Protein AF-A0A0D2SE98-F1 (afdb_monomer)

Solvent-accessible surface area (backbone atoms only — not comparable to full-atom values): 37379 Å² total; per-residue (Å²): 135,82,85,79,75,86,84,84,82,73,96,68,98,76,89,86,81,87,82,86,80,87,82,89,77,91,78,84,86,87,88,88,86,87,90,82,89,84,88,82,88,88,83,88,87,82,85,91,80,89,78,91,81,83,91,88,83,89,84,88,86,91,84,87,85,90,85,89,84,90,86,88,88,85,90,84,89,86,85,90,82,88,81,84,90,76,101,80,83,91,83,88,80,86,84,85,88,88,80,91,78,82,87,59,69,66,64,59,52,50,54,57,52,47,55,56,55,71,73,70,78,82,83,88,74,80,48,55,64,61,56,51,55,51,44,44,74,71,60,38,39,34,33,51,31,19,13,69,36,11,44,66,43,16,50,46,17,52,50,53,52,52,57,73,67,68,68,62,77,72,38,74,78,42,60,21,37,54,95,57,40,77,42,27,38,34,33,31,37,77,47,34,38,44,34,42,32,52,83,6,19,44,60,35,38,40,52,31,30,69,56,38,39,52,46,52,52,23,53,79,69,78,41,75,68,48,66,62,70,57,64,88,78,79,81,64,76,101,79,82,90,83,86,71,79,75,70,60,66,73,67,68,73,80,76,83,77,89,86,83,88,84,86,79,92,70,84,58,64,64,58,48,51,55,56,57,62,74,62,70,70,84,77,80,80,50,77,74,74,76,46,62,83,74,71,68,61,87,70,77,76,75,69,74,92,39,85,67,48,52,68,71,22,49,38,92,64,56,66,47,52,60,84,86,75,64,52,60,38,33,23,32,74,40,74,50,37,83,88,43,57,23,28,35,26,40,43,35,36,41,14,58,64,62,45,92,76,39,36,39,33,41,38,28,37,14,74,74,22,19,15,4,50,52,45,39,30,40,59,35,35,26,62,39,32,53,18,71,68,19,59,37,38,42,78,36,94,49,20,51,30,74,72,20,24,36,35,21,40,17,46,42,58,56,7,42,82,8,35,51,73,41,73,63,54,74,74,70,64,48,74,71,55,43,32,51,42,53,49,32,32,52,56,39,49,34,64,35,43,57,92,51,43,79,36,51,25,34,41,32,26,26,29,40,15,38,52,52,46,58,52,34,51,51,52,48,61,60,52,50,73,41,85,92,51,92,53,74,44,74,60,35,40,38,29,32,19,42,48,60,45,70,30,47,32,54,52,17,21,55,55,47,36,35,78,68,71,33,27,51,71,69,37,52,52,42,31,69,71,35,45,45,60,85,42,61,73,59,71,63,54,82,76,76,82,49,66,45,52,55,49,16,55,51,25,53,54,44,37,60,57,58,47,52,98,61,42,46,48,21,65,81,56,69,79,58,58,76,90,73,64,64,86,81,48,76,66,59,88,87,54,76,60,66,50,49,68,57,18,39,46,47,30,59,50,33,68,69,40,28,56,46,40,59,44,77,94,64,89,49,46,58,57,92

Mean predicted aligned error: 16.27 Å

Sequence (624 aa):
MMELGPFRVEKDGKTLHRNEYAWNKESPAGVGFSYSNRTSDYKSSGDLRTAQDSLPFLEFFLAGESYAGHYVPQVAHTKLQNNQHTNQTIINLKGIAIGNASIDFETIMRGADLWIKQMMLLVTCMPLCSLMQFLLNFHLPYIPSCGDTDGALPLLCSKYAINKLGMRIKTAWYPWYIHGEVGGYAVGYQNLTFVTVRGAGHSVPSYQKAWALVLFSSFLNGKLPPSARRSLHKLLSPEATMKVTIKYLLLVLSCYFTTFLISCKGNQIANLNRLIESRKSPHPESWALLNDQEDSHNSPVYVGSQKGMMQSDKINALPGQPEGVDFDQYAGYVMVDPIADRALFYYFVESPQNSSDKPLVLWLNGGPGCSSLGYGAMLELGPFRVNKDGKTLYRNEYAWNKVANVIFLESPAGVGFSYSNDSSDYTKVGDKRTTKDSYVFLINWLERFPQYKRRDFFITGESYAGHYVPQLAYYILSRNKNTNQTVINLKGIAIGNAWIDDAICMKGMFDYLWTHALNSDETNEGINKYCNFVSEDSVSKKGDGDDNTIQCGKYLSQGFREMGFIDLYDIYAPQCNLSAIKPGSNGNIMNFDPCSGFHVKSYLNLAKVQAAFHAKATKWSGCR

Nearest PDB structures (foldseek):
  1wht-assembly1_A  TM=9.338E-01  e=8.310E-28  Triticum aestivum
  1gxs-assembly1_C  TM=9.272E-01  e=5.596E-28  Sorghum bicolor
  3sc2-assembly1_A-2  TM=9.361E-01  e=3.224E-27  Triticum aestivum
  4cia-assembly1_A-2  TM=8.733E-01  e=3.977E-24  Homo sapiens
  1bcs-assembly1_B  TM=9.697E-01  e=3.279E-09  Triticum aestivum

pLDDT: mean 71.58, std 28.59, range [20.28, 98.94]

Organism: Gossypium raimondii (NCBI:txid29730)

Structure (mmCIF, N/CA/C/O backbone):
data_AF-A0A0D2SE98-F1
#
_entry.id   AF-A0A0D2SE98-F1
#
loop_
_atom_site.group_PDB
_atom_site.id
_atom_site.type_symbol
_atom_site.label_atom_id
_atom_site.label_alt_id
_atom_site.label_comp_id
_atom_site.label_asym_id
_atom_site.label_entity_id
_atom_site.label_seq_id
_atom_site.pdbx_PDB_ins_code
_atom_site.Cartn_x
_atom_site.Cartn_y
_atom_site.Cartn_z
_atom_site.occupancy
_atom_site.B_iso_or_equiv
_atom_site.auth_seq_id
_atom_site.auth_comp_id
_atom_site.auth_asym_id
_atom_site.auth_atom_id
_atom_site.pdbx_PDB_model_num
ATOM 1 N N . MET A 1 1 ? 4.916 -13.231 -25.139 1.00 31.83 1 MET A N 1
ATOM 2 C CA . MET A 1 1 ? 6.260 -13.794 -25.378 1.00 31.83 1 MET A CA 1
ATOM 3 C C . MET A 1 1 ? 6.277 -14.406 -26.766 1.00 31.83 1 MET A C 1
ATOM 5 O O . MET A 1 1 ? 5.566 -15.378 -26.978 1.00 31.83 1 MET A O 1
ATOM 9 N N . MET A 1 2 ? 7.027 -13.831 -27.705 1.00 22.28 2 MET A N 1
ATOM 10 C CA . MET A 1 2 ? 7.578 -14.618 -28.810 1.00 22.28 2 MET A CA 1
ATOM 11 C C . MET A 1 2 ? 8.940 -15.117 -28.331 1.00 22.28 2 MET A C 1
ATOM 13 O O . MET A 1 2 ? 9.774 -14.312 -27.926 1.00 22.28 2 MET A O 1
ATOM 17 N N . GLU A 1 3 ? 9.132 -16.433 -28.306 1.00 23.73 3 GLU A N 1
ATOM 18 C CA . GLU A 1 3 ? 10.460 -17.028 -28.174 1.00 23.73 3 GLU A CA 1
ATOM 19 C C . GLU A 1 3 ? 11.256 -16.696 -29.439 1.00 23.73 3 GLU A C 1
ATOM 21 O O . GLU A 1 3 ? 10.864 -17.076 -30.541 1.00 23.73 3 GLU A O 1
ATOM 26 N N . LEU A 1 4 ? 12.379 -15.995 -29.290 1.00 30.91 4 LEU A N 1
ATOM 27 C CA . LEU A 1 4 ? 13.407 -15.967 -30.322 1.00 30.91 4 LEU A CA 1
ATOM 28 C C . LEU A 1 4 ? 14.373 -17.116 -30.028 1.00 30.91 4 LEU A C 1
ATOM 30 O O . LEU A 1 4 ? 15.065 -17.119 -29.010 1.00 30.91 4 LEU A O 1
ATOM 34 N N . GLY A 1 5 ? 14.365 -18.122 -30.905 1.00 29.20 5 GLY A N 1
ATOM 35 C CA . GLY A 1 5 ? 15.349 -19.204 -30.907 1.00 29.20 5 GLY A CA 1
ATOM 36 C C . GLY A 1 5 ? 16.768 -18.695 -31.214 1.00 29.20 5 GLY A C 1
ATOM 37 O O . GLY A 1 5 ? 16.943 -17.555 -31.648 1.00 29.20 5 GLY A O 1
ATOM 38 N N . PRO A 1 6 ? 17.804 -19.520 -30.983 1.00 28.05 6 PRO A N 1
ATOM 39 C CA . PRO A 1 6 ? 19.192 -19.077 -31.035 1.00 28.05 6 PRO A CA 1
ATOM 40 C C . PRO A 1 6 ? 19.644 -18.734 -32.462 1.00 28.05 6 PRO A C 1
ATOM 42 O O . PRO A 1 6 ? 19.429 -19.497 -33.404 1.00 28.05 6 PRO A O 1
ATOM 45 N N . PHE A 1 7 ? 20.336 -17.601 -32.600 1.00 30.81 7 PHE A N 1
ATOM 46 C CA . PHE A 1 7 ? 21.013 -17.191 -33.828 1.00 30.81 7 PHE A CA 1
ATOM 47 C C . PHE A 1 7 ? 22.182 -18.133 -34.147 1.00 30.81 7 PHE A C 1
ATOM 49 O O . PHE A 1 7 ? 23.029 -18.414 -33.296 1.00 30.81 7 PHE A O 1
ATOM 56 N N . ARG A 1 8 ? 22.250 -18.604 -35.397 1.00 26.86 8 ARG A N 1
ATOM 57 C CA . ARG A 1 8 ? 23.394 -19.352 -35.926 1.00 26.86 8 ARG A CA 1
ATOM 58 C C . ARG A 1 8 ? 24.425 -18.349 -36.442 1.00 26.86 8 ARG A C 1
ATOM 60 O O . ARG A 1 8 ? 24.160 -17.634 -37.401 1.00 26.86 8 ARG A O 1
ATOM 67 N N . VAL A 1 9 ? 25.585 -18.290 -35.794 1.00 30.02 9 VAL A N 1
ATOM 68 C CA . VAL A 1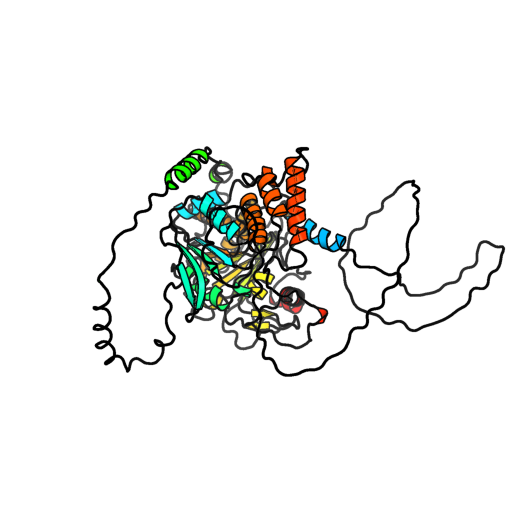 9 ? 26.754 -17.555 -36.292 1.00 30.02 9 VAL A CA 1
ATOM 69 C C . VAL A 1 9 ? 27.456 -18.448 -37.308 1.00 30.02 9 VAL A C 1
ATOM 71 O O . VAL A 1 9 ? 27.997 -19.490 -36.934 1.00 30.02 9 VAL A O 1
ATOM 74 N N . GLU A 1 10 ? 27.450 -18.067 -38.583 1.00 31.56 10 GLU A N 1
ATOM 75 C CA . GLU A 1 10 ? 28.412 -18.617 -39.536 1.00 31.56 10 GLU A CA 1
ATOM 76 C C . GLU A 1 10 ? 29.719 -17.825 -39.458 1.00 31.56 10 GLU A C 1
ATOM 78 O O . GLU A 1 10 ? 29.735 -16.596 -39.344 1.00 31.56 10 GLU A O 1
ATOM 83 N N . LYS A 1 11 ? 30.829 -18.569 -39.457 1.00 35.94 11 LYS A N 1
ATOM 84 C CA . LYS A 1 11 ? 32.177 -18.039 -39.646 1.00 35.94 11 LYS A CA 1
ATOM 85 C C . LYS A 1 11 ? 32.226 -17.396 -41.026 1.00 35.94 11 LYS A C 1
ATOM 87 O O . LYS A 1 11 ? 32.315 -18.106 -42.015 1.00 35.94 11 LYS A O 1
ATOM 92 N N . ASP A 1 12 ? 32.080 -16.083 -41.065 1.00 32.69 12 ASP A N 1
ATOM 93 C CA . ASP A 1 12 ? 33.051 -15.159 -41.649 1.00 32.69 12 ASP A CA 1
ATOM 94 C C . ASP A 1 12 ? 32.441 -13.758 -41.586 1.00 32.69 12 ASP A C 1
ATOM 96 O O . ASP A 1 12 ? 31.433 -13.439 -42.212 1.00 32.69 12 ASP A O 1
ATOM 100 N N . GLY A 1 13 ? 33.019 -12.917 -40.728 1.00 42.38 13 GLY A N 1
ATOM 101 C CA . GLY A 1 13 ? 32.524 -11.571 -40.492 1.00 42.38 13 GLY A CA 1
ATOM 102 C C . GLY A 1 13 ? 32.631 -10.717 -41.749 1.00 42.38 13 GLY A C 1
ATOM 103 O O . GLY A 1 13 ? 33.743 -10.372 -42.142 1.00 42.38 13 GLY A O 1
ATOM 104 N N . LYS A 1 14 ? 31.479 -10.363 -42.337 1.00 34.12 14 LYS A N 1
ATOM 105 C CA . LYS A 1 14 ? 31.139 -9.056 -42.936 1.00 34.12 14 LYS A CA 1
ATOM 106 C C . LYS A 1 14 ? 29.758 -9.122 -43.615 1.00 34.12 14 LYS A C 1
ATOM 108 O O . LYS A 1 14 ? 29.557 -9.908 -44.531 1.00 34.12 14 LYS A O 1
ATOM 113 N N . THR A 1 15 ? 28.881 -8.183 -43.235 1.00 30.78 15 THR A N 1
ATOM 114 C CA . THR A 1 15 ? 27.589 -7.808 -43.869 1.00 30.78 15 THR A CA 1
ATOM 115 C C . THR A 1 15 ? 26.347 -8.630 -43.470 1.00 30.78 15 THR A C 1
ATOM 117 O O . THR A 1 15 ? 26.261 -9.821 -43.738 1.00 30.78 15 THR A O 1
ATOM 120 N N . LEU A 1 16 ? 25.337 -7.963 -42.888 1.00 29.45 16 LEU A N 1
ATOM 121 C CA . LEU A 1 16 ? 23.969 -8.475 -42.695 1.00 29.45 16 LEU A CA 1
ATOM 122 C C . LEU A 1 16 ? 23.023 -7.738 -43.659 1.00 29.45 16 LEU A C 1
ATOM 124 O O . LEU A 1 16 ? 22.840 -6.528 -43.540 1.00 29.45 16 LEU A O 1
ATOM 128 N N . HIS A 1 17 ? 22.421 -8.461 -44.606 1.00 30.25 17 HIS A N 1
ATOM 129 C CA . HIS A 1 17 ? 21.327 -7.955 -45.440 1.00 30.25 17 HIS A CA 1
ATOM 130 C C . HIS A 1 17 ? 19.971 -8.159 -44.745 1.00 30.25 17 HIS A C 1
ATOM 132 O O . HIS A 1 17 ? 19.708 -9.200 -44.144 1.00 30.25 17 HIS A O 1
ATOM 138 N N . ARG A 1 18 ? 19.103 -7.145 -44.854 1.00 27.11 18 ARG A N 1
ATOM 139 C CA . ARG A 1 18 ? 17.703 -7.144 -44.407 1.00 27.11 18 ARG A CA 1
ATOM 140 C C . ARG A 1 18 ? 16.890 -8.137 -45.252 1.00 27.11 18 ARG A C 1
ATOM 142 O O . ARG A 1 18 ? 16.791 -7.947 -46.458 1.00 27.11 18 ARG A O 1
ATOM 149 N N . ASN A 1 19 ? 16.264 -9.135 -44.626 1.00 26.11 19 ASN A N 1
ATOM 150 C CA . ASN A 1 19 ? 15.188 -9.903 -45.260 1.00 26.11 19 ASN A CA 1
ATOM 151 C C . ASN A 1 19 ? 13.854 -9.186 -45.026 1.00 26.11 19 ASN A C 1
ATOM 153 O O . ASN A 1 19 ? 13.363 -9.117 -43.900 1.00 26.11 19 ASN A O 1
ATOM 157 N N . GLU A 1 20 ? 13.282 -8.647 -46.098 1.00 25.67 20 GLU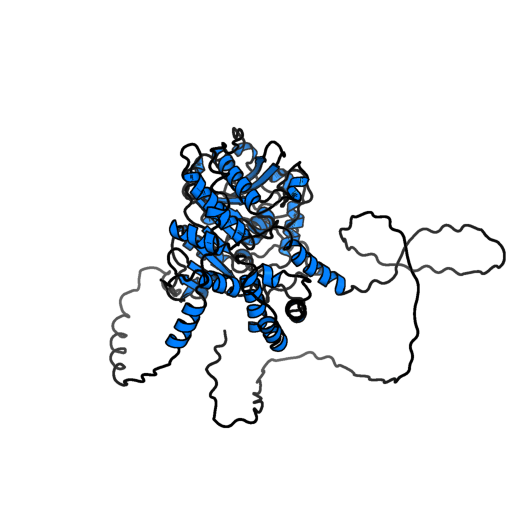 A N 1
ATOM 158 C CA . GLU A 1 20 ? 11.879 -8.247 -46.159 1.00 25.67 20 GLU A CA 1
ATOM 159 C C . GLU A 1 20 ? 11.008 -9.502 -46.298 1.00 25.67 20 GLU A C 1
ATOM 161 O O . GLU A 1 20 ? 11.241 -10.325 -47.180 1.00 25.67 20 GLU A O 1
ATOM 166 N N . TYR A 1 21 ? 9.990 -9.643 -45.447 1.00 24.11 21 TYR A N 1
ATOM 167 C CA . TYR A 1 21 ? 8.894 -10.581 -45.677 1.00 24.11 21 TYR A CA 1
ATOM 168 C C . TYR A 1 21 ? 7.574 -9.820 -45.774 1.00 24.11 21 TYR A C 1
ATOM 170 O O . TYR A 1 21 ? 7.224 -9.003 -44.920 1.00 24.11 21 TYR A O 1
ATOM 178 N N . ALA A 1 22 ? 6.883 -10.099 -46.877 1.00 23.95 22 ALA A N 1
ATOM 179 C CA . ALA A 1 22 ? 5.629 -9.514 -47.307 1.00 23.95 22 ALA A CA 1
ATOM 180 C C . ALA A 1 22 ? 4.466 -9.864 -46.365 1.00 23.95 22 ALA A C 1
ATOM 182 O O . ALA A 1 22 ? 4.292 -11.013 -45.958 1.00 23.95 22 ALA A O 1
ATOM 183 N N . TRP A 1 23 ? 3.634 -8.865 -46.074 1.00 23.41 23 TRP A N 1
ATOM 184 C CA . TRP A 1 23 ? 2.365 -9.024 -45.372 1.00 23.41 23 TRP A CA 1
ATOM 185 C C . TRP A 1 23 ? 1.229 -9.195 -46.385 1.00 23.41 23 TRP A C 1
ATOM 187 O O . TRP A 1 23 ? 0.865 -8.239 -47.067 1.00 23.41 23 TRP A O 1
ATOM 197 N N . ASN A 1 24 ? 0.617 -10.381 -46.435 1.00 22.30 24 ASN A N 1
ATOM 198 C CA . ASN A 1 24 ? -0.717 -10.541 -47.016 1.00 22.30 24 ASN A CA 1
ATOM 199 C C . ASN A 1 24 ? -1.751 -10.004 -46.015 1.00 22.30 24 ASN A C 1
ATOM 201 O O . ASN A 1 24 ? -1.995 -10.614 -44.975 1.00 22.30 24 ASN A O 1
ATOM 205 N N . LYS A 1 25 ? -2.345 -8.849 -46.329 1.00 27.67 25 LYS A N 1
ATOM 206 C CA . LYS A 1 25 ? -3.555 -8.327 -45.682 1.00 27.67 25 LYS A CA 1
ATOM 207 C C . LYS A 1 25 ? -4.740 -8.546 -46.617 1.00 27.67 25 LYS A C 1
ATOM 209 O O . LYS A 1 25 ? -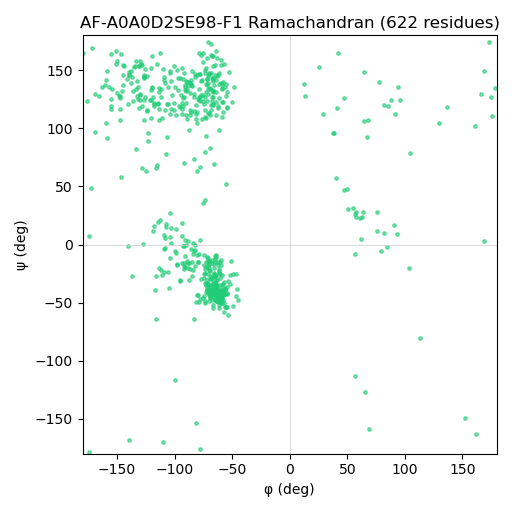4.848 -7.866 -47.631 1.00 27.67 25 LYS A O 1
ATOM 214 N N . GLU A 1 26 ? -5.658 -9.421 -46.229 1.00 23.16 26 GLU A N 1
ATOM 215 C CA . GLU A 1 26 ? -7.053 -9.306 -46.645 1.00 23.16 26 GLU A CA 1
ATOM 216 C C . GLU A 1 26 ? -7.815 -8.535 -45.560 1.00 23.16 26 GLU A C 1
ATOM 218 O O . GLU A 1 26 ? -7.917 -8.967 -44.413 1.00 23.16 26 GLU A O 1
ATOM 223 N N . SER A 1 27 ? -8.333 -7.365 -45.923 1.00 25.44 27 SER A N 1
ATOM 224 C CA . SER A 1 27 ? -9.359 -6.631 -45.177 1.00 25.44 27 SER A CA 1
ATOM 225 C C . SER A 1 27 ? -10.230 -5.888 -46.195 1.00 25.44 27 SER A C 1
ATOM 227 O O . SER A 1 27 ? -9.657 -5.171 -47.022 1.00 25.44 27 SER A O 1
ATOM 229 N N . PRO A 1 28 ? -11.571 -6.018 -46.185 1.00 26.95 28 PRO A N 1
ATOM 230 C CA . PRO A 1 28 ? -12.418 -5.301 -47.128 1.00 26.95 28 PRO A CA 1
ATOM 231 C C . PRO A 1 28 ? -12.765 -3.884 -46.642 1.00 26.95 28 PRO A C 1
ATOM 233 O O . PRO A 1 28 ? -13.098 -3.705 -45.476 1.00 26.95 28 PRO A O 1
ATOM 236 N N . ALA A 1 29 ? -12.712 -2.945 -47.602 1.00 26.50 29 ALA A N 1
ATOM 237 C CA . ALA A 1 29 ? -13.418 -1.656 -47.747 1.00 26.50 29 ALA A CA 1
ATOM 238 C C . ALA A 1 29 ? -13.476 -0.701 -46.525 1.00 26.50 29 ALA A C 1
ATOM 240 O O . ALA A 1 29 ? -13.975 -1.045 -45.468 1.00 26.50 29 ALA A O 1
ATOM 241 N N . GLY A 1 30 ? -13.076 0.572 -46.570 1.00 23.98 30 GLY A N 1
ATOM 242 C CA . GLY A 1 30 ? -12.848 1.497 -47.675 1.00 23.98 30 GLY A CA 1
ATOM 243 C C . GLY A 1 30 ? -13.599 2.800 -47.383 1.00 23.98 30 GLY A C 1
ATOM 244 O O . GLY A 1 30 ? -14.807 2.812 -47.541 1.00 23.98 30 GLY A O 1
ATOM 245 N N . VAL A 1 31 ? -12.899 3.870 -46.982 1.00 26.17 31 VAL A N 1
ATOM 246 C CA . VAL A 1 31 ? -13.250 5.289 -47.226 1.00 26.17 31 VAL A CA 1
ATOM 247 C C . VAL A 1 31 ? -11.937 6.081 -47.156 1.00 26.17 31 VAL A C 1
ATOM 249 O O . VAL A 1 31 ? -11.269 6.078 -46.125 1.00 26.17 31 VAL A O 1
ATOM 252 N N . GLY A 1 32 ? -11.532 6.700 -48.266 1.00 21.53 32 GLY A N 1
ATOM 253 C CA . GLY A 1 32 ? -10.297 7.480 -48.380 1.00 21.53 32 GLY A CA 1
ATOM 254 C C . GLY A 1 32 ? -10.534 8.986 -48.293 1.00 21.53 32 GLY A C 1
ATOM 255 O O . GLY A 1 32 ? -11.593 9.456 -48.691 1.00 21.53 32 GLY A O 1
ATOM 256 N N . PHE A 1 33 ? -9.519 9.729 -47.845 1.00 23.42 33 PHE A N 1
ATOM 257 C CA . PHE A 1 33 ? -9.333 11.150 -48.153 1.00 23.42 33 PHE A CA 1
ATOM 258 C C . PHE A 1 33 ? -7.835 11.472 -48.285 1.00 23.42 33 PHE A C 1
ATOM 260 O O . PHE A 1 33 ? -6.998 10.967 -47.540 1.00 23.42 33 PHE A O 1
ATOM 267 N N . SER A 1 34 ? -7.522 12.265 -49.309 1.00 22.59 34 SER A N 1
ATOM 268 C CA . SER A 1 34 ? -6.202 12.563 -49.873 1.00 22.59 34 SER A CA 1
ATOM 269 C C . SER A 1 34 ? -5.421 13.646 -49.120 1.00 22.59 34 SER A C 1
ATOM 271 O O . SER A 1 34 ? -5.994 14.665 -48.742 1.00 22.59 34 SER A O 1
ATOM 273 N N . TYR A 1 35 ? -4.097 13.486 -49.037 1.00 21.53 35 TYR A N 1
ATOM 274 C CA . TYR A 1 35 ? -3.134 14.536 -48.676 1.00 21.53 35 TYR A CA 1
ATOM 275 C C . TYR A 1 35 ? -2.651 15.300 -49.921 1.00 21.53 35 TYR A C 1
ATOM 277 O O . TYR A 1 35 ? -2.331 14.684 -50.937 1.00 21.53 35 TYR A O 1
ATOM 285 N N . SER A 1 36 ? -2.509 16.626 -49.817 1.00 22.73 36 SER A N 1
ATOM 286 C CA . SER A 1 36 ? -1.741 17.446 -50.763 1.00 22.73 36 SER A CA 1
ATOM 287 C C . SER A 1 36 ? -0.574 18.133 -50.050 1.00 22.73 36 SER A C 1
ATOM 289 O O . SER A 1 36 ? -0.788 18.944 -49.150 1.00 22.73 36 SER A O 1
ATOM 291 N N . ASN A 1 37 ? 0.647 17.826 -50.490 1.00 22.89 37 ASN A N 1
ATOM 292 C CA . ASN A 1 37 ? 1.879 18.532 -50.142 1.00 22.89 37 ASN A CA 1
ATOM 293 C C . ASN A 1 37 ? 1.933 19.908 -50.816 1.00 22.89 37 ASN A C 1
ATOM 295 O O . ASN A 1 37 ? 1.609 20.033 -52.000 1.00 22.89 37 ASN A O 1
ATOM 299 N N . ARG A 1 38 ? 2.469 20.912 -50.115 1.00 23.05 38 ARG A N 1
ATOM 300 C CA . ARG A 1 38 ? 3.133 22.038 -50.776 1.00 23.05 38 ARG A CA 1
ATOM 301 C C . ARG A 1 38 ? 4.285 22.571 -49.919 1.00 23.05 38 ARG A C 1
ATOM 303 O O . ARG A 1 38 ? 4.089 23.034 -48.803 1.00 23.05 38 ARG A O 1
ATOM 310 N N . THR A 1 39 ? 5.480 22.444 -50.477 1.00 23.89 39 THR A N 1
ATOM 311 C CA . THR A 1 39 ? 6.768 23.005 -50.059 1.00 23.89 39 THR A CA 1
ATOM 312 C C . THR A 1 39 ? 6.883 24.480 -50.451 1.00 23.89 39 THR A C 1
ATOM 314 O O . THR A 1 39 ? 6.436 24.849 -51.538 1.00 23.89 39 THR A O 1
ATOM 317 N N . SER A 1 40 ? 7.574 25.287 -49.643 1.00 25.33 40 SER A N 1
ATOM 318 C CA . SER A 1 40 ? 8.285 26.482 -50.123 1.00 25.33 40 SER A CA 1
ATOM 319 C C . SER A 1 40 ? 9.436 26.859 -49.185 1.00 25.33 40 SER A C 1
ATOM 321 O O . SER A 1 40 ? 9.233 27.033 -47.985 1.00 25.33 40 SER A O 1
ATOM 323 N N . ASP A 1 41 ? 10.620 26.969 -49.787 1.00 23.22 41 ASP A N 1
ATOM 324 C CA . ASP A 1 41 ? 11.906 27.432 -49.260 1.00 23.22 41 ASP A CA 1
ATOM 325 C C . ASP A 1 41 ? 11.880 28.851 -48.668 1.00 23.22 41 ASP A C 1
ATOM 327 O O . ASP A 1 41 ? 11.126 29.684 -49.156 1.00 23.22 41 ASP A O 1
ATOM 331 N N . TYR A 1 42 ? 12.799 29.162 -47.738 1.00 23.22 42 TYR A N 1
ATOM 332 C CA . TYR A 1 42 ? 13.606 30.398 -47.779 1.00 23.22 42 TYR A CA 1
ATOM 333 C C . TYR A 1 42 ? 14.881 30.289 -46.913 1.00 23.22 42 TYR A C 1
ATOM 335 O O . TYR A 1 42 ? 14.868 29.761 -45.802 1.00 23.22 42 TYR A O 1
ATOM 343 N N . LYS A 1 43 ? 15.998 30.789 -47.462 1.00 23.50 43 LYS A N 1
ATOM 344 C CA . LYS A 1 43 ? 17.372 30.793 -46.922 1.00 23.50 43 LYS A CA 1
ATOM 345 C C . LYS A 1 43 ? 17.716 32.068 -46.119 1.00 23.50 43 LYS A C 1
ATOM 347 O O . LYS A 1 43 ? 17.428 33.165 -46.576 1.00 23.50 43 LYS A O 1
ATOM 352 N N . SER A 1 44 ? 18.491 31.850 -45.046 1.00 24.83 44 SER A N 1
ATOM 353 C CA . SER A 1 44 ? 19.705 32.549 -44.540 1.00 24.83 44 SER A CA 1
ATOM 354 C C . SER A 1 44 ? 19.750 34.012 -44.043 1.00 24.83 44 SER A C 1
ATOM 356 O O . SER A 1 44 ? 19.207 34.922 -44.660 1.00 24.83 44 SER A O 1
ATOM 358 N N . SER A 1 45 ? 20.678 34.187 -43.075 1.00 23.61 45 SER A N 1
ATOM 359 C CA . SER A 1 45 ? 21.365 35.398 -42.549 1.00 23.61 45 SER A CA 1
ATOM 360 C C . SER A 1 45 ? 20.700 36.036 -41.315 1.00 23.61 45 SER A C 1
ATOM 362 O O . SER A 1 45 ? 19.484 36.134 -41.282 1.00 23.61 45 SER A O 1
ATOM 364 N N . GLY A 1 46 ? 21.367 36.461 -40.235 1.00 23.41 46 GLY A N 1
ATOM 365 C CA . GLY A 1 46 ? 22.769 36.496 -39.800 1.00 23.41 46 GLY A CA 1
ATOM 366 C C . GLY A 1 46 ? 22.873 37.399 -38.544 1.00 23.41 46 GLY A C 1
ATOM 367 O O . GLY A 1 46 ? 22.094 38.336 -38.417 1.00 23.41 46 GLY A O 1
ATOM 368 N N . ASP A 1 47 ? 23.821 37.088 -37.653 1.00 22.34 47 ASP A N 1
ATOM 369 C CA . ASP A 1 47 ? 24.435 37.906 -36.579 1.00 22.34 47 ASP A CA 1
ATOM 370 C C . ASP A 1 47 ? 23.693 38.390 -35.301 1.00 22.34 47 ASP A C 1
ATOM 372 O O . ASP A 1 47 ? 22.933 39.353 -35.272 1.00 22.34 47 ASP A O 1
ATOM 376 N N . LEU A 1 48 ? 24.074 37.725 -34.196 1.00 23.48 48 LEU A N 1
ATOM 377 C CA . LEU A 1 48 ? 24.669 38.211 -32.929 1.00 23.48 48 LEU A CA 1
ATOM 378 C C . LEU A 1 48 ? 24.668 39.722 -32.589 1.00 23.48 48 LEU A C 1
ATOM 380 O O . LEU A 1 48 ? 25.340 40.504 -33.258 1.00 23.48 48 LEU A O 1
ATOM 384 N N . ARG A 1 49 ? 24.163 40.058 -31.383 1.00 22.73 49 ARG A N 1
ATOM 385 C CA . ARG A 1 49 ? 24.909 40.744 -30.289 1.00 22.73 49 ARG A CA 1
ATOM 386 C C . ARG A 1 49 ? 24.075 40.915 -28.996 1.00 22.73 49 ARG A C 1
ATOM 388 O O . ARG A 1 49 ? 22.989 41.472 -29.036 1.00 22.73 49 ARG A O 1
ATOM 395 N N . THR A 1 50 ? 24.631 40.383 -27.892 1.00 22.39 50 THR A N 1
ATOM 396 C CA . THR A 1 50 ? 24.837 40.947 -26.523 1.00 22.39 50 THR A CA 1
ATOM 397 C C . THR A 1 50 ? 23.928 42.069 -26.000 1.00 22.39 50 THR A C 1
ATOM 399 O O . THR A 1 50 ? 23.634 42.991 -26.743 1.00 22.39 50 THR A O 1
ATOM 402 N N . ALA A 1 51 ? 23.666 42.266 -24.707 1.00 23.19 51 ALA A N 1
ATOM 403 C CA . ALA A 1 51 ? 23.767 41.579 -23.408 1.00 23.19 51 ALA A CA 1
ATOM 404 C C . ALA A 1 51 ? 23.373 42.666 -22.359 1.00 23.19 51 ALA A C 1
ATOM 406 O O . ALA A 1 51 ? 23.293 43.835 -22.735 1.00 23.19 51 ALA A O 1
ATOM 407 N N . GLN A 1 52 ? 23.261 42.292 -21.072 1.00 21.73 52 GLN A N 1
ATOM 408 C CA . GLN A 1 52 ? 23.368 43.173 -19.879 1.00 21.73 52 GLN A CA 1
ATOM 409 C C . GLN A 1 52 ? 22.140 44.050 -19.539 1.00 21.73 52 GLN A C 1
ATOM 411 O O . GLN A 1 52 ? 21.505 44.601 -20.423 1.00 21.73 52 GLN A O 1
ATOM 416 N N . ASP A 1 53 ? 21.702 44.259 -18.292 1.00 22.36 53 ASP A N 1
ATOM 417 C CA . ASP A 1 53 ? 22.215 43.983 -16.938 1.00 22.36 53 ASP A CA 1
ATOM 418 C C . ASP A 1 53 ? 21.012 44.158 -15.957 1.00 22.36 53 ASP A C 1
ATOM 420 O O . ASP A 1 53 ? 20.218 45.079 -16.117 1.00 22.36 53 ASP A O 1
ATOM 424 N N . SER A 1 54 ? 20.695 43.185 -15.088 1.00 21.25 54 SER A N 1
ATOM 425 C CA . SER A 1 54 ? 20.944 43.175 -13.622 1.00 21.25 54 SER A CA 1
ATOM 426 C C . SER A 1 54 ? 19.819 43.739 -12.702 1.00 21.25 54 SER A C 1
ATOM 428 O O . SER A 1 54 ? 19.571 44.936 -12.727 1.00 21.25 54 SER A O 1
ATOM 430 N N . LEU A 1 55 ? 19.194 42.828 -11.912 1.00 20.55 55 LEU A N 1
ATOM 431 C CA . LEU A 1 55 ? 18.864 42.798 -10.445 1.00 20.55 55 LEU A CA 1
ATOM 432 C C . LEU A 1 55 ? 18.325 44.063 -9.697 1.00 20.55 55 LEU A C 1
ATOM 434 O O . LEU A 1 55 ? 18.597 45.166 -10.147 1.00 20.55 55 LEU A O 1
ATOM 438 N N . PRO A 1 56 ? 17.741 43.990 -8.460 1.00 32.38 56 PRO A N 1
ATOM 439 C CA . PRO A 1 56 ? 17.165 42.886 -7.648 1.00 32.38 56 PRO A CA 1
ATOM 440 C C . PRO A 1 56 ? 15.842 43.260 -6.881 1.00 32.38 56 PRO A C 1
ATOM 442 O O . PRO A 1 56 ? 15.281 44.331 -7.072 1.00 32.38 56 PRO A O 1
ATOM 445 N N . PHE A 1 57 ? 15.432 42.379 -5.943 1.00 20.38 57 PHE A N 1
ATOM 446 C CA . PHE A 1 57 ? 14.521 42.540 -4.775 1.00 20.38 57 PHE A CA 1
ATOM 447 C C . PHE A 1 57 ? 13.082 41.980 -4.827 1.00 20.38 57 PHE A C 1
ATOM 449 O O . PHE A 1 57 ? 12.098 42.681 -5.013 1.00 20.38 57 PHE A O 1
ATOM 456 N N . LEU A 1 58 ? 13.012 40.659 -4.615 1.00 20.70 58 LEU A N 1
ATOM 457 C CA . LEU A 1 58 ? 12.404 39.956 -3.468 1.00 20.70 58 LEU A CA 1
ATOM 458 C C . LEU A 1 58 ? 11.218 40.609 -2.719 1.00 20.70 58 LEU A C 1
ATOM 460 O O . LEU A 1 58 ? 11.423 41.488 -1.893 1.00 20.70 58 LEU A O 1
ATOM 464 N N . GLU A 1 59 ? 10.037 39.996 -2.840 1.00 21.59 59 GLU A N 1
ATOM 465 C CA . GLU A 1 59 ? 9.140 39.726 -1.705 1.00 21.59 59 GLU A CA 1
ATOM 466 C C . GLU A 1 59 ? 8.325 38.446 -1.987 1.00 21.59 59 GLU A C 1
ATOM 468 O O . GLU A 1 59 ? 7.799 38.240 -3.080 1.00 21.59 59 GLU A O 1
ATOM 473 N N . PHE A 1 60 ? 8.314 37.533 -1.014 1.00 20.38 60 PHE A N 1
ATOM 474 C CA . PHE A 1 60 ? 7.744 36.184 -1.083 1.00 20.38 60 PHE A CA 1
ATOM 475 C C . PHE A 1 60 ? 6.279 36.171 -0.625 1.00 20.38 60 PHE A C 1
ATOM 477 O O . PHE A 1 60 ? 5.990 36.665 0.458 1.00 20.38 60 PHE A O 1
ATOM 484 N N . PHE A 1 61 ? 5.406 35.454 -1.343 1.00 20.28 61 PHE A N 1
ATOM 485 C CA . PHE A 1 61 ? 4.281 34.714 -0.753 1.00 20.28 61 PHE A CA 1
ATOM 486 C C . PHE A 1 61 ? 3.994 33.444 -1.575 1.00 20.28 61 PHE A C 1
ATOM 488 O O . PHE A 1 61 ? 3.827 33.491 -2.792 1.00 20.28 61 PHE A O 1
ATOM 495 N N . LEU A 1 62 ? 3.985 32.299 -0.886 1.00 22.19 62 LEU A N 1
ATOM 496 C CA . LEU A 1 62 ? 3.745 30.949 -1.405 1.00 22.19 62 LEU A CA 1
ATOM 497 C C . LEU A 1 62 ? 2.255 30.587 -1.303 1.00 22.19 62 LEU A C 1
ATOM 499 O O . LEU A 1 62 ? 1.711 30.630 -0.204 1.00 22.19 62 LEU A O 1
ATOM 503 N N . ALA A 1 63 ? 1.642 30.161 -2.411 1.00 25.75 63 ALA A N 1
ATOM 504 C CA . ALA A 1 63 ? 0.561 29.162 -2.499 1.00 25.75 63 ALA A CA 1
ATOM 505 C C . ALA A 1 63 ? 0.132 29.012 -3.973 1.00 25.75 63 ALA A C 1
ATOM 507 O O . ALA A 1 63 ? -0.078 30.018 -4.646 1.00 25.75 63 ALA A O 1
ATOM 508 N N . GLY A 1 64 ? -0.038 27.789 -4.490 1.00 22.19 64 GLY A N 1
ATOM 509 C CA . GLY A 1 64 ? -0.531 27.605 -5.861 1.00 22.19 64 GLY A CA 1
ATOM 510 C C . GLY A 1 64 ? -0.914 26.173 -6.228 1.00 22.19 64 GLY A C 1
ATOM 511 O O . GLY A 1 64 ? -0.067 25.385 -6.632 1.00 22.19 64 GLY A O 1
ATOM 512 N N . GLU A 1 65 ? -2.211 25.876 -6.124 1.00 24.52 65 GLU A N 1
ATOM 513 C CA . GLU A 1 65 ? -2.913 24.798 -6.833 1.00 24.52 65 GLU A CA 1
ATOM 514 C C . GLU A 1 65 ? -3.350 25.287 -8.225 1.00 24.52 65 GLU A C 1
ATOM 516 O O . GLU A 1 65 ? -3.681 26.463 -8.378 1.00 24.52 65 GLU A O 1
ATOM 521 N N . SER A 1 66 ? -3.429 24.405 -9.228 1.00 26.69 66 SER A N 1
ATOM 522 C CA . SER A 1 66 ? -3.933 24.737 -10.570 1.00 26.69 66 SER A CA 1
ATOM 523 C C . SER A 1 66 ? -5.331 24.149 -10.836 1.00 26.69 66 SER A C 1
ATOM 525 O O . SER A 1 66 ? -5.550 22.940 -10.793 1.00 26.69 66 SER A O 1
ATOM 527 N N . TYR A 1 67 ? -6.282 25.043 -11.130 1.00 25.41 67 TYR A N 1
ATOM 528 C CA . TYR A 1 67 ? -7.625 24.787 -11.671 1.00 25.41 67 TYR A CA 1
ATOM 529 C C . TYR A 1 67 ? -7.651 25.144 -13.167 1.00 25.41 67 TYR A C 1
ATOM 531 O O . TYR A 1 67 ? -7.020 26.119 -13.572 1.00 25.41 67 TYR A O 1
ATOM 539 N N . ALA A 1 68 ? -8.447 24.432 -13.973 1.00 26.28 68 ALA A N 1
ATOM 540 C CA . ALA A 1 68 ? -8.791 24.835 -15.340 1.00 26.28 68 ALA A CA 1
ATOM 541 C C . ALA A 1 68 ? -10.305 24.699 -15.590 1.00 26.28 68 ALA A C 1
ATOM 543 O O . ALA A 1 68 ? -10.887 23.639 -15.365 1.00 26.28 68 ALA A O 1
ATOM 544 N N . GLY A 1 69 ? -10.926 25.779 -16.073 1.00 23.11 69 GLY A N 1
ATOM 545 C CA . GLY A 1 69 ? -12.303 25.861 -16.571 1.00 23.11 69 GLY A CA 1
ATOM 546 C C . GLY A 1 69 ? -12.446 27.061 -17.527 1.00 23.11 69 GLY A C 1
ATOM 547 O O . GLY A 1 69 ? -11.892 28.123 -17.262 1.00 23.11 69 GLY A O 1
ATOM 548 N N . HIS A 1 70 ? -13.121 26.859 -18.663 1.00 26.20 70 HIS A N 1
ATOM 549 C CA . HIS A 1 70 ? -13.161 27.718 -19.866 1.00 26.20 70 HIS A CA 1
ATOM 550 C C . HIS A 1 70 ? -14.012 29.007 -19.779 1.00 26.20 70 HIS A C 1
ATOM 552 O O . HIS A 1 70 ? -15.020 29.016 -19.080 1.00 26.20 70 HIS A O 1
ATOM 558 N N . TYR A 1 71 ? -13.706 30.011 -20.630 1.00 21.86 71 TYR A N 1
ATOM 559 C CA . TYR A 1 71 ? -14.647 31.047 -21.119 1.00 21.86 71 TYR A CA 1
ATOM 560 C C . TYR A 1 71 ? -14.370 31.475 -22.587 1.00 21.86 71 TYR A C 1
ATOM 562 O O . TYR A 1 71 ? -13.222 31.507 -23.025 1.00 21.86 71 TYR A O 1
ATOM 570 N N . VAL A 1 72 ? -15.444 31.797 -23.327 1.00 26.81 72 VAL A N 1
ATOM 571 C CA . VAL A 1 72 ? -15.540 32.234 -24.749 1.00 26.81 72 VAL A CA 1
ATOM 572 C C . VAL A 1 72 ? -15.621 33.779 -24.837 1.00 26.81 72 VAL A C 1
ATOM 574 O O . VAL A 1 72 ? -16.328 34.335 -23.997 1.00 26.81 72 VAL A O 1
ATOM 577 N N . PRO A 1 73 ? -15.020 34.501 -25.819 1.00 26.94 73 PRO A N 1
ATOM 578 C CA . PRO A 1 73 ? -15.179 35.962 -25.914 1.00 26.94 73 PRO A CA 1
ATOM 579 C C . PRO A 1 73 ? -16.059 36.461 -27.086 1.00 26.94 73 PRO A C 1
ATOM 581 O O . PRO A 1 73 ? -15.945 35.998 -28.221 1.00 26.94 73 PRO A O 1
ATOM 584 N N . GLN A 1 74 ? -16.899 37.468 -26.800 1.00 21.97 74 GLN A N 1
ATOM 585 C CA . GLN A 1 74 ? -17.555 38.379 -27.758 1.00 21.97 74 GLN A CA 1
ATOM 586 C C . GLN A 1 74 ? -16.717 39.663 -27.956 1.00 21.97 74 GLN A C 1
ATOM 588 O O . GLN A 1 74 ? -15.989 40.083 -27.061 1.00 21.97 74 GLN A O 1
ATOM 593 N N . VAL A 1 75 ? -16.842 40.281 -29.136 1.00 27.20 75 VAL A N 1
ATOM 594 C CA . VAL A 1 75 ? -16.049 41.415 -29.658 1.00 27.20 75 VAL A CA 1
ATOM 595 C C . VAL A 1 75 ? -16.585 42.783 -29.202 1.00 27.20 75 VAL A C 1
ATOM 597 O O . VAL A 1 75 ? -17.792 43.009 -29.261 1.00 27.20 75 VAL A O 1
ATOM 600 N N . ALA A 1 76 ? -15.693 43.736 -28.888 1.00 22.36 76 ALA A N 1
ATOM 601 C CA . ALA A 1 76 ? -15.988 45.174 -28.943 1.00 22.36 76 ALA A CA 1
ATOM 602 C C . ALA A 1 76 ? -14.760 46.012 -29.370 1.00 22.36 76 ALA A C 1
ATOM 604 O O . ALA A 1 76 ? -13.657 45.838 -28.858 1.00 22.36 76 ALA A O 1
ATOM 605 N N . HIS A 1 77 ? -14.979 46.924 -30.324 1.00 28.67 77 HIS A N 1
ATOM 606 C CA . HIS A 1 77 ? -14.036 47.912 -30.865 1.00 28.67 77 HIS A CA 1
ATOM 607 C C . HIS A 1 77 ? -14.093 49.235 -30.086 1.00 28.67 77 HIS A C 1
ATOM 609 O O . HIS A 1 77 ? -15.200 49.743 -29.920 1.00 28.67 77 HIS A O 1
ATOM 615 N N . THR A 1 78 ? -12.949 49.897 -29.832 1.00 23.55 78 THR A N 1
ATOM 616 C CA . THR A 1 78 ? -12.902 51.379 -29.835 1.00 23.55 78 THR A CA 1
ATOM 617 C C . THR A 1 78 ? -11.508 51.992 -30.038 1.00 23.55 78 THR A C 1
ATOM 619 O O . THR A 1 78 ? -10.481 51.420 -29.691 1.00 23.55 78 THR A O 1
ATOM 622 N N . LYS A 1 79 ? -11.532 53.173 -30.670 1.00 25.03 79 LYS A N 1
ATOM 623 C CA . LYS A 1 79 ? -10.456 53.973 -31.279 1.00 25.03 79 LYS A CA 1
ATOM 624 C C . LYS A 1 79 ? -9.533 54.678 -30.275 1.00 25.03 79 LYS A C 1
ATOM 626 O O . LYS A 1 79 ? -9.999 55.207 -29.273 1.00 25.03 79 LYS A O 1
ATOM 631 N N . LEU A 1 80 ? -8.260 54.818 -30.654 1.00 23.53 80 LEU A N 1
ATOM 632 C CA . LEU A 1 80 ? -7.300 55.762 -30.073 1.00 23.53 80 LEU A CA 1
ATOM 633 C C . LEU A 1 80 ? -7.461 57.150 -30.716 1.00 23.53 80 LEU A C 1
ATOM 635 O O . LEU A 1 80 ? -7.438 57.271 -31.942 1.00 23.53 80 LEU A O 1
ATOM 639 N N . GLN A 1 81 ? -7.575 58.192 -29.893 1.00 27.53 81 GLN A N 1
ATOM 640 C CA . GLN A 1 81 ? -7.269 59.568 -30.285 1.00 27.53 81 GLN A CA 1
ATOM 641 C C . GLN A 1 81 ? -6.044 60.046 -29.509 1.00 27.53 81 GLN A C 1
ATOM 643 O O . GLN A 1 81 ? -5.915 59.819 -28.310 1.00 27.53 81 GLN A O 1
ATOM 648 N N . ASN A 1 82 ? -5.138 60.677 -30.246 1.00 33.47 82 ASN A N 1
ATOM 649 C CA . ASN A 1 82 ? -3.850 61.174 -29.795 1.00 33.47 82 ASN A CA 1
ATOM 650 C C . ASN A 1 82 ? -4.022 62.626 -29.331 1.00 33.47 82 ASN A C 1
ATOM 652 O O . ASN A 1 82 ? -4.654 63.400 -30.049 1.00 33.47 82 ASN A O 1
ATOM 656 N N . ASN A 1 83 ? -3.443 63.018 -28.194 1.00 27.77 83 ASN A N 1
ATOM 657 C CA . ASN A 1 83 ? -3.173 64.433 -27.942 1.00 27.77 83 ASN A CA 1
ATOM 658 C C . ASN A 1 83 ? -1.913 64.626 -27.095 1.00 27.77 83 ASN A C 1
ATOM 660 O O . ASN A 1 83 ? -1.734 64.011 -26.046 1.00 27.77 83 ASN A O 1
ATOM 664 N N . GLN A 1 84 ? -1.033 65.478 -27.616 1.00 39.75 84 GLN A N 1
ATOM 665 C CA . GLN A 1 84 ? 0.215 65.911 -27.006 1.00 39.75 84 GLN A CA 1
ATOM 666 C C . GLN A 1 84 ? -0.063 66.883 -25.852 1.00 39.75 84 GLN A C 1
ATOM 668 O O . GLN A 1 84 ? -1.011 67.659 -25.906 1.00 39.75 84 GLN A O 1
ATOM 673 N N . HIS A 1 85 ? 0.827 66.872 -24.858 1.00 38.88 85 HIS A N 1
ATOM 674 C CA . HIS A 1 85 ? 0.871 67.781 -23.709 1.00 38.88 85 HIS A CA 1
ATOM 675 C C . HIS A 1 85 ? -0.279 67.657 -22.704 1.00 38.88 85 HIS A C 1
ATOM 677 O O . HIS A 1 85 ? -1.286 68.346 -22.794 1.00 38.88 85 HIS A O 1
ATOM 683 N N . THR A 1 86 ? -0.070 66.831 -21.678 1.00 32.62 86 THR A N 1
ATOM 684 C CA . THR A 1 86 ? -0.191 67.154 -20.238 1.00 32.62 86 THR A CA 1
ATOM 685 C C . THR A 1 86 ? -0.197 65.846 -19.445 1.00 32.62 86 THR A C 1
ATOM 687 O O . THR A 1 86 ? -0.920 64.903 -19.759 1.00 32.62 86 THR A O 1
ATOM 690 N N . ASN A 1 87 ? 0.657 65.762 -18.423 1.00 34.47 87 ASN A N 1
ATOM 691 C CA . ASN A 1 87 ? 0.701 64.628 -17.505 1.00 34.47 87 ASN A CA 1
ATOM 692 C C . ASN A 1 87 ? -0.526 64.671 -16.583 1.00 34.47 87 ASN A C 1
ATOM 694 O O . ASN A 1 87 ? -0.475 65.334 -15.553 1.00 34.47 87 ASN A O 1
ATOM 698 N N . GLN A 1 88 ? -1.585 63.962 -16.994 1.00 32.22 88 GLN A N 1
ATOM 699 C CA . GLN A 1 88 ? -2.639 63.275 -16.217 1.00 32.22 88 GLN A CA 1
ATOM 700 C C . GLN A 1 88 ? -4.034 63.508 -16.816 1.00 32.22 88 GLN A C 1
ATOM 702 O O . GLN A 1 88 ? -4.547 64.619 -16.786 1.00 32.22 88 GLN A O 1
ATOM 707 N N . THR A 1 89 ? -4.711 62.435 -17.242 1.00 25.20 89 THR A N 1
ATOM 708 C CA . THR A 1 89 ? -6.151 62.231 -16.995 1.00 25.20 89 THR A CA 1
ATOM 709 C C . THR A 1 89 ? -6.469 60.735 -17.013 1.00 25.20 89 THR A C 1
ATOM 711 O O . THR A 1 89 ? -6.017 59.977 -17.868 1.00 25.20 89 THR A O 1
ATOM 714 N N . ILE A 1 90 ? -7.238 60.347 -16.003 1.00 32.06 90 ILE A N 1
ATOM 715 C CA . ILE A 1 90 ? -7.756 59.024 -15.664 1.00 32.06 90 ILE A CA 1
ATOM 716 C C . ILE A 1 90 ? -8.754 58.544 -16.727 1.00 32.06 90 ILE A C 1
ATOM 718 O O . ILE A 1 90 ? -9.700 59.267 -17.032 1.00 32.06 90 ILE A O 1
ATOM 722 N N . ILE A 1 91 ? -8.628 57.295 -17.196 1.00 24.55 91 ILE A N 1
ATOM 723 C CA . ILE A 1 91 ? -9.760 56.531 -17.744 1.00 24.55 91 ILE A CA 1
ATOM 724 C C . ILE A 1 91 ? -9.766 55.135 -17.123 1.00 24.55 91 ILE A C 1
ATOM 726 O O . ILE A 1 91 ? -8.785 54.400 -17.122 1.00 24.55 91 ILE A O 1
ATOM 730 N N . ASN A 1 92 ? -10.923 54.831 -16.556 1.00 29.91 92 ASN A N 1
ATOM 731 C CA . ASN A 1 92 ? -11.272 53.684 -15.748 1.00 29.91 92 ASN A CA 1
ATOM 732 C C . ASN A 1 92 ? -11.910 52.633 -16.669 1.00 29.91 92 ASN A C 1
ATOM 734 O O . ASN A 1 92 ? -12.954 52.925 -17.250 1.00 29.91 92 ASN A O 1
ATOM 738 N N . LEU A 1 93 ? -11.325 51.438 -16.818 1.00 22.66 93 LEU A N 1
ATOM 739 C CA . LEU A 1 93 ? -11.984 50.324 -17.508 1.00 22.66 93 LEU A CA 1
ATOM 740 C C . LEU A 1 93 ? -11.724 48.979 -16.820 1.00 22.66 93 LEU A C 1
ATOM 742 O O . LEU A 1 93 ? -10.597 48.518 -16.658 1.00 22.66 93 LEU A O 1
ATOM 746 N N . LYS A 1 94 ? -12.848 48.369 -16.437 1.00 24.02 94 LYS A N 1
ATOM 747 C CA . LYS A 1 94 ? -13.035 46.974 -16.046 1.00 24.02 94 LYS A CA 1
ATOM 748 C C . LYS A 1 94 ? -12.598 46.024 -17.171 1.00 24.02 94 LYS A C 1
ATOM 750 O O . LYS A 1 94 ? -13.034 46.202 -18.301 1.00 24.02 94 LYS A O 1
ATOM 755 N N . GLY A 1 95 ? -11.944 44.927 -16.790 1.00 23.28 95 GLY A N 1
ATOM 756 C CA . GLY A 1 95 ? -12.180 43.608 -17.386 1.00 23.28 95 GLY A CA 1
ATOM 757 C C . GLY A 1 95 ? -11.267 43.134 -18.530 1.00 23.28 95 GLY A C 1
ATOM 758 O O . GLY A 1 95 ? -11.273 43.694 -19.615 1.00 23.28 95 GLY A O 1
ATOM 759 N N . ILE A 1 96 ? -10.680 41.956 -18.271 1.00 22.31 96 ILE A N 1
ATOM 760 C CA . ILE A 1 96 ? -10.395 40.827 -19.184 1.00 22.31 96 ILE A CA 1
ATOM 761 C C . ILE A 1 96 ? -9.053 40.830 -19.957 1.00 22.31 96 ILE A C 1
ATOM 763 O O . ILE A 1 96 ? -8.698 41.752 -20.681 1.00 22.31 96 ILE A O 1
ATOM 767 N N . ALA A 1 97 ? -8.339 39.711 -19.755 1.00 29.38 97 ALA A N 1
ATOM 768 C CA . ALA A 1 97 ? -7.050 39.271 -20.302 1.00 29.38 97 ALA A CA 1
ATOM 769 C C . ALA A 1 97 ? -7.137 38.888 -21.808 1.00 29.38 97 ALA A C 1
ATOM 771 O O . ALA A 1 97 ? -8.225 38.849 -22.368 1.00 29.38 97 ALA A O 1
ATOM 772 N N . ILE A 1 98 ? -6.063 38.574 -22.545 1.00 24.20 98 ILE A N 1
ATOM 773 C CA . ILE A 1 98 ? -5.331 37.290 -22.518 1.00 24.20 98 ILE A CA 1
ATOM 774 C C . ILE A 1 98 ? -4.018 37.452 -23.311 1.00 24.20 98 ILE A C 1
ATOM 776 O O . ILE A 1 98 ? -4.035 37.876 -24.465 1.00 24.20 98 ILE A O 1
ATOM 780 N N . GLY A 1 99 ? -2.898 37.050 -22.707 1.00 22.14 99 GLY A N 1
ATOM 781 C CA . GLY A 1 99 ? -1.661 36.690 -23.398 1.00 22.14 99 GLY A CA 1
ATOM 782 C C . GLY A 1 99 ? -1.483 35.171 -23.371 1.00 22.14 99 GLY A C 1
ATOM 783 O O . GLY A 1 99 ? -1.727 34.536 -22.347 1.00 22.14 99 GLY A O 1
ATOM 784 N N . ASN A 1 100 ? -1.101 34.614 -24.519 1.00 26.83 100 ASN A N 1
ATOM 785 C CA . ASN A 1 100 ? -0.809 33.203 -24.771 1.00 26.83 100 ASN A CA 1
ATOM 786 C C . ASN A 1 100 ? 0.135 32.584 -23.729 1.00 26.83 100 ASN A C 1
ATOM 788 O O . ASN A 1 100 ? 1.195 33.141 -23.455 1.00 26.83 100 ASN A O 1
ATOM 792 N N . ALA A 1 101 ? -0.180 31.375 -23.264 1.00 26.61 101 ALA A N 1
ATOM 793 C CA . ALA A 1 101 ? 0.793 30.487 -22.639 1.00 26.61 101 ALA A CA 1
ATOM 794 C C . ALA A 1 101 ? 0.866 29.187 -23.447 1.00 26.61 101 ALA A C 1
ATOM 796 O O . ALA A 1 101 ? -0.068 28.383 -23.450 1.00 26.61 101 ALA A O 1
ATOM 797 N N . SER A 1 102 ? 1.981 29.003 -24.154 1.00 26.09 102 SER A N 1
ATOM 798 C CA . SER A 1 102 ? 2.442 27.683 -24.569 1.00 26.09 102 SER A CA 1
ATOM 799 C C . SER A 1 102 ? 2.833 26.905 -23.317 1.00 26.09 102 SER A C 1
ATOM 801 O O . SER A 1 102 ? 3.555 27.424 -22.467 1.00 26.09 102 SER A O 1
ATOM 803 N N . ILE A 1 103 ? 2.360 25.671 -23.201 1.00 27.28 103 ILE A N 1
ATOM 804 C CA . ILE A 1 103 ? 2.731 24.774 -22.108 1.00 27.28 103 ILE A CA 1
ATOM 805 C C . ILE A 1 103 ? 4.190 24.358 -22.325 1.00 27.28 103 ILE A C 1
ATOM 807 O O . ILE A 1 103 ? 4.511 23.695 -23.309 1.00 27.28 103 ILE A O 1
ATOM 811 N N . ASP A 1 104 ? 5.061 24.802 -21.423 1.00 30.88 104 ASP A N 1
ATOM 812 C CA . ASP A 1 104 ? 6.490 24.503 -21.415 1.00 30.88 104 ASP A CA 1
ATOM 813 C C . ASP A 1 104 ? 6.751 23.105 -20.828 1.00 30.88 104 ASP A C 1
ATOM 815 O O . ASP A 1 104 ? 6.342 22.781 -19.706 1.00 30.88 104 ASP A O 1
ATOM 819 N N . PHE A 1 105 ? 7.452 22.282 -21.605 1.00 32.72 105 PHE A N 1
ATOM 820 C CA . PHE A 1 105 ? 7.844 20.908 -21.292 1.00 32.72 105 PHE A CA 1
ATOM 821 C C . PHE A 1 105 ? 8.757 20.830 -20.048 1.00 32.72 105 PHE A C 1
ATOM 823 O O . PHE A 1 105 ? 8.773 19.806 -19.361 1.00 32.72 105 PHE A O 1
ATOM 830 N N . GLU A 1 106 ? 9.452 21.918 -19.681 1.00 30.44 106 GLU A N 1
ATOM 831 C CA . GLU A 1 106 ? 10.237 21.983 -18.436 1.00 30.44 106 GLU A CA 1
ATOM 832 C C . GLU A 1 106 ? 9.378 21.858 -17.168 1.00 30.44 106 GLU A C 1
ATOM 834 O O . GLU A 1 106 ? 9.838 21.321 -16.158 1.00 30.44 106 GLU A O 1
ATOM 839 N N . THR A 1 107 ? 8.120 22.306 -17.197 1.00 31.22 107 THR A N 1
ATOM 840 C CA . THR A 1 107 ? 7.247 22.273 -16.009 1.00 31.22 107 THR A CA 1
ATOM 841 C C . THR A 1 107 ? 6.805 20.843 -15.675 1.00 31.22 107 THR A C 1
ATOM 843 O O . THR A 1 107 ? 6.655 20.499 -14.503 1.00 31.22 107 THR A O 1
ATOM 846 N N . ILE A 1 108 ? 6.684 19.976 -16.687 1.00 36.31 108 ILE A N 1
ATOM 847 C CA . ILE A 1 108 ? 6.398 18.542 -16.517 1.00 36.31 108 ILE A CA 1
ATOM 848 C C . ILE A 1 108 ? 7.636 17.814 -15.969 1.00 36.31 108 ILE A C 1
ATOM 850 O O . ILE A 1 108 ? 7.524 17.016 -15.038 1.00 36.31 108 ILE A O 1
ATOM 854 N N . MET A 1 109 ? 8.832 18.157 -16.461 1.00 31.25 109 MET A N 1
ATOM 855 C CA . MET A 1 109 ? 10.090 17.575 -15.974 1.00 31.25 109 MET A CA 1
ATOM 856 C C . MET A 1 109 ? 10.403 17.970 -14.525 1.00 31.25 109 MET A C 1
ATOM 858 O O . MET A 1 109 ? 10.910 17.147 -13.767 1.00 31.25 109 MET A O 1
ATOM 862 N N . ARG A 1 110 ? 10.029 19.180 -14.085 1.00 30.50 110 ARG A N 1
ATOM 863 C CA . ARG A 1 110 ? 10.144 19.577 -12.668 1.00 30.50 110 ARG A CA 1
ATOM 864 C C . ARG A 1 110 ? 9.217 18.780 -11.742 1.00 30.50 110 ARG A C 1
ATOM 866 O O . ARG A 1 110 ? 9.557 18.621 -10.575 1.00 30.50 110 ARG A O 1
ATOM 873 N N . GLY A 1 111 ? 8.102 18.239 -12.244 1.00 30.77 111 GLY A N 1
ATOM 874 C CA . GLY A 1 111 ? 7.220 17.333 -11.498 1.00 30.77 111 GLY A CA 1
ATOM 875 C C . GLY A 1 111 ? 7.842 15.954 -11.245 1.00 30.77 111 GLY A C 1
ATOM 876 O O . GLY A 1 111 ? 7.763 15.445 -10.129 1.00 30.77 111 GLY A O 1
ATOM 877 N N . ALA A 1 112 ? 8.541 15.393 -12.237 1.00 31.84 112 ALA A N 1
ATOM 878 C CA . ALA A 1 112 ? 9.334 14.168 -12.070 1.00 31.84 112 ALA A CA 1
ATOM 879 C C . ALA A 1 112 ? 10.561 14.394 -11.160 1.00 31.84 112 ALA A C 1
ATOM 881 O O . ALA A 1 112 ? 10.916 13.545 -10.344 1.00 31.84 112 ALA A O 1
ATOM 882 N N . ASP A 1 113 ? 11.165 15.583 -11.236 1.00 31.17 113 ASP A N 1
ATOM 883 C CA . ASP A 1 113 ? 12.319 15.979 -10.422 1.00 31.17 113 ASP A CA 1
ATOM 884 C C . ASP A 1 113 ? 11.940 16.274 -8.950 1.00 31.17 113 ASP A C 1
ATOM 886 O O . ASP A 1 113 ? 12.768 16.135 -8.049 1.00 31.17 113 ASP A O 1
ATOM 890 N N . LEU A 1 114 ? 10.678 16.637 -8.672 1.00 32.47 114 LEU A N 1
ATOM 891 C CA . LEU A 1 114 ? 10.125 16.736 -7.313 1.00 32.47 114 LEU A CA 1
ATOM 892 C C . LEU A 1 114 ? 9.870 15.357 -6.690 1.00 32.47 114 LEU A C 1
ATOM 894 O O . LEU A 1 114 ? 10.094 15.206 -5.493 1.00 32.47 114 LEU A O 1
ATOM 898 N N . TRP A 1 115 ? 9.503 14.354 -7.493 1.00 35.50 115 TRP A N 1
ATOM 899 C CA . TRP A 1 115 ? 9.355 12.965 -7.042 1.00 35.50 115 TRP A CA 1
ATOM 900 C C . TRP A 1 115 ? 10.703 12.386 -6.581 1.00 35.50 115 TRP A C 1
ATOM 902 O O . TRP A 1 115 ? 10.811 11.843 -5.485 1.00 35.50 115 TRP A O 1
ATOM 912 N N . ILE A 1 116 ? 11.773 12.631 -7.348 1.00 35.44 116 ILE A N 1
ATOM 913 C CA . ILE A 1 116 ? 13.148 12.254 -6.975 1.00 35.44 116 ILE A CA 1
ATOM 914 C C . ILE A 1 116 ? 13.639 13.058 -5.758 1.00 35.44 116 ILE A C 1
ATOM 916 O O . ILE A 1 116 ? 14.288 12.504 -4.875 1.00 35.44 116 ILE A O 1
ATOM 920 N N . LYS A 1 117 ? 13.305 14.353 -5.647 1.00 30.61 117 LYS A N 1
ATOM 921 C CA . LYS A 1 117 ? 13.678 15.173 -4.475 1.00 30.61 117 LYS A CA 1
ATOM 922 C C . LYS A 1 117 ? 12.954 14.756 -3.193 1.00 30.61 117 LYS A C 1
ATOM 924 O O . LYS A 1 117 ? 13.544 14.892 -2.123 1.00 30.61 117 LYS A O 1
ATOM 929 N N . GLN A 1 118 ? 11.738 14.216 -3.283 1.00 34.56 118 GLN A N 1
ATOM 930 C CA . GLN A 1 118 ? 11.007 13.677 -2.129 1.00 34.56 118 GLN A CA 1
ATOM 931 C C . GLN A 1 118 ? 11.564 12.322 -1.652 1.00 34.56 118 GLN A C 1
ATOM 933 O O . GLN A 1 118 ? 11.365 11.968 -0.495 1.00 34.56 118 GLN A O 1
ATOM 938 N N . MET A 1 119 ? 12.354 11.626 -2.482 1.00 38.91 119 MET A N 1
ATOM 939 C CA . MET A 1 119 ? 13.117 10.436 -2.074 1.00 38.91 119 MET A CA 1
ATOM 940 C C . MET A 1 119 ? 14.481 10.753 -1.423 1.00 38.91 119 MET A C 1
ATOM 942 O O . MET A 1 119 ? 15.120 9.844 -0.909 1.00 38.91 119 MET A O 1
ATOM 946 N N . MET A 1 120 ? 14.952 12.011 -1.410 1.00 32.22 120 MET A N 1
ATOM 947 C CA . MET A 1 120 ? 16.347 12.345 -1.043 1.00 32.22 120 MET A CA 1
ATOM 948 C C . MET A 1 120 ? 16.560 13.024 0.325 1.00 32.22 120 MET A C 1
ATOM 950 O O . MET A 1 120 ? 17.633 13.575 0.565 1.00 32.22 120 MET A O 1
ATOM 954 N N . LEU A 1 121 ? 15.608 12.981 1.259 1.00 25.28 121 LEU A N 1
ATOM 955 C CA . LEU A 1 121 ? 15.786 13.586 2.591 1.00 25.28 121 LEU A CA 1
ATOM 956 C C . LEU A 1 121 ? 15.345 12.646 3.725 1.00 25.28 121 LEU A C 1
ATOM 958 O O . LEU A 1 121 ? 14.238 12.783 4.230 1.00 25.28 121 LEU A O 1
ATOM 962 N N . LEU A 1 122 ? 16.231 11.714 4.117 1.00 26.77 122 LEU A N 1
ATOM 963 C CA . LEU A 1 122 ? 16.637 11.370 5.502 1.00 26.77 122 LEU A CA 1
ATOM 964 C C . LEU A 1 122 ? 17.298 9.966 5.591 1.00 26.77 122 LEU A C 1
ATOM 966 O O . LEU A 1 122 ? 16.619 8.954 5.679 1.00 26.77 122 LEU A O 1
ATOM 970 N N . VAL A 1 123 ? 18.637 9.977 5.677 1.00 29.97 123 VAL A N 1
ATOM 971 C CA . VAL A 1 123 ? 19.505 9.232 6.626 1.00 29.97 123 VAL A CA 1
ATOM 972 C C . VAL A 1 123 ? 19.549 7.686 6.582 1.00 29.97 123 VAL A C 1
ATOM 974 O O . VAL A 1 123 ? 18.698 6.994 7.128 1.00 29.97 123 VAL A O 1
ATOM 977 N N . THR A 1 124 ? 20.679 7.187 6.053 1.00 28.64 124 THR A N 1
ATOM 978 C CA . THR A 1 124 ? 21.394 5.921 6.342 1.00 28.64 124 THR A CA 1
ATOM 979 C C . THR A 1 124 ? 20.542 4.672 6.622 1.00 28.64 124 THR A C 1
ATOM 981 O O . THR A 1 124 ? 20.213 4.387 7.778 1.00 28.64 124 THR A O 1
ATOM 984 N N . CYS A 1 125 ? 20.305 3.843 5.600 1.00 32.34 125 CYS A N 1
ATOM 985 C CA . CYS A 1 125 ? 19.837 2.463 5.770 1.00 32.34 125 CYS A CA 1
ATOM 986 C C . CYS A 1 125 ? 20.790 1.458 5.102 1.00 32.34 125 CYS A C 1
ATOM 988 O O . CYS A 1 125 ? 20.586 1.011 3.982 1.00 32.34 125 CYS A O 1
ATOM 990 N N . MET A 1 126 ? 21.808 0.988 5.833 1.00 37.88 126 MET A N 1
ATOM 991 C CA . MET A 1 126 ? 22.373 -0.334 5.519 1.00 37.88 126 MET A CA 1
ATOM 992 C C . MET A 1 126 ? 21.298 -1.422 5.741 1.00 37.88 126 MET A C 1
ATOM 994 O O . MET A 1 126 ? 20.456 -1.300 6.631 1.00 37.88 126 MET A O 1
ATOM 998 N N . PRO A 1 127 ? 21.289 -2.489 4.925 1.00 55.41 127 PRO A N 1
ATOM 999 C CA . PRO A 1 127 ? 20.230 -2.672 3.939 1.00 55.41 127 PRO A CA 1
ATOM 1000 C C . PRO A 1 127 ? 19.076 -3.505 4.492 1.00 55.41 127 PRO A C 1
ATOM 1002 O O . PRO A 1 127 ? 19.289 -4.479 5.218 1.00 55.41 127 PRO A O 1
ATOM 1005 N N . LEU A 1 128 ? 17.856 -3.213 4.042 1.00 60.78 128 LEU A N 1
ATOM 1006 C CA . LEU A 1 128 ? 16.642 -4.005 4.274 1.00 60.78 128 LEU A CA 1
ATOM 1007 C C . LEU A 1 128 ? 16.848 -5.521 4.032 1.00 60.78 128 LEU A C 1
ATOM 1009 O O . LEU A 1 128 ? 16.206 -6.361 4.659 1.00 60.78 128 LEU A O 1
ATOM 1013 N N . CYS A 1 129 ? 17.819 -5.887 3.189 1.00 61.94 129 CYS A N 1
ATOM 1014 C CA . CYS A 1 129 ? 18.299 -7.257 3.005 1.00 61.94 129 CYS A CA 1
ATOM 1015 C C . CYS A 1 129 ? 18.738 -7.949 4.317 1.00 61.94 129 CYS A C 1
ATOM 1017 O O . CYS A 1 129 ? 18.393 -9.109 4.541 1.00 61.94 129 CYS A O 1
ATOM 1019 N N . SER A 1 130 ? 19.455 -7.264 5.212 1.00 61.56 130 SER A N 1
ATOM 1020 C CA . SER A 1 130 ? 19.872 -7.808 6.517 1.00 61.56 130 SER A CA 1
ATOM 1021 C C . SER A 1 130 ? 18.673 -8.062 7.436 1.00 61.56 130 SER A C 1
ATOM 1023 O O . SER A 1 130 ? 18.630 -9.052 8.168 1.00 61.56 130 SER A O 1
ATOM 1025 N N . LEU A 1 131 ? 17.660 -7.199 7.358 1.00 66.62 131 LEU A N 1
ATOM 1026 C CA . LEU A 1 131 ? 16.404 -7.347 8.087 1.00 66.62 131 LEU A CA 1
ATOM 1027 C C . LEU A 1 131 ? 15.572 -8.518 7.549 1.00 66.62 131 LEU A C 1
ATOM 1029 O O . LEU A 1 131 ? 15.067 -9.333 8.320 1.00 66.62 131 LEU A O 1
ATOM 1033 N N . MET A 1 132 ? 15.488 -8.657 6.226 1.00 70.25 132 MET A N 1
ATOM 1034 C CA . MET A 1 132 ? 14.867 -9.814 5.580 1.00 70.25 132 MET A CA 1
ATOM 1035 C C . MET A 1 132 ? 15.565 -11.110 6.008 1.00 70.25 132 MET A C 1
ATOM 1037 O O . MET A 1 132 ? 14.891 -12.068 6.379 1.00 70.25 132 MET A O 1
ATOM 1041 N N . GLN A 1 133 ? 16.901 -11.127 6.054 1.00 67.50 133 GLN A N 1
ATOM 1042 C CA . GLN A 1 133 ? 17.669 -12.275 6.540 1.00 67.50 133 GLN A CA 1
ATOM 1043 C C . GLN A 1 133 ? 17.304 -12.645 7.987 1.00 67.50 133 GLN A C 1
ATOM 1045 O O . GLN A 1 133 ? 17.165 -13.826 8.308 1.00 67.50 133 GLN A O 1
ATOM 1050 N N . PHE A 1 134 ? 17.098 -11.651 8.855 1.00 68.06 134 PHE A N 1
ATOM 1051 C CA . PHE A 1 134 ? 16.629 -11.880 10.220 1.00 68.06 134 PHE A CA 1
ATOM 1052 C C . PHE A 1 134 ? 15.226 -12.503 10.254 1.00 68.06 134 PHE A C 1
ATOM 1054 O O . PHE A 1 134 ? 15.020 -13.499 10.945 1.00 68.06 134 PHE A O 1
ATOM 1061 N N . LEU A 1 135 ? 14.265 -11.973 9.492 1.00 73.75 135 LEU A N 1
ATOM 1062 C CA . LEU A 1 135 ? 12.895 -12.507 9.452 1.00 73.75 135 LEU A CA 1
ATOM 1063 C C . LEU A 1 135 ? 12.851 -13.957 8.949 1.00 73.75 135 LEU A C 1
ATOM 1065 O O . LEU A 1 135 ? 12.085 -14.776 9.463 1.00 73.75 135 LEU A O 1
ATOM 1069 N N . LEU A 1 136 ? 13.732 -14.304 8.009 1.00 72.25 136 LEU A N 1
ATOM 1070 C CA . LEU A 1 136 ? 13.877 -15.672 7.513 1.00 72.25 136 LEU A CA 1
ATOM 1071 C C . LEU A 1 136 ? 14.371 -16.643 8.595 1.00 72.25 136 LEU A C 1
ATOM 1073 O O . LEU A 1 136 ? 13.923 -17.793 8.621 1.00 72.25 136 LEU A O 1
ATOM 1077 N N . ASN A 1 137 ? 15.215 -16.182 9.527 1.00 69.44 137 ASN A N 1
ATOM 1078 C CA . ASN A 1 137 ? 15.656 -16.982 10.678 1.00 69.44 137 ASN A CA 1
ATOM 1079 C C . ASN A 1 137 ? 14.506 -17.274 11.661 1.00 69.44 137 ASN A C 1
ATOM 1081 O O . ASN A 1 137 ? 14.489 -18.329 12.296 1.00 69.44 137 ASN A O 1
ATOM 1085 N N . PHE A 1 138 ? 13.498 -16.398 11.739 1.00 70.19 138 PHE A N 1
ATOM 1086 C CA . PHE A 1 138 ? 12.268 -16.626 12.513 1.00 70.19 138 PHE A CA 1
ATOM 1087 C C . PHE A 1 138 ? 11.266 -17.557 11.815 1.00 70.19 138 PHE A C 1
ATOM 1089 O O . PHE A 1 138 ? 10.184 -17.796 12.344 1.00 70.19 138 PHE A O 1
ATOM 1096 N N . HIS A 1 139 ? 11.624 -18.114 10.652 1.00 74.31 139 HIS A N 1
ATOM 1097 C CA . HIS A 1 139 ? 10.764 -18.975 9.837 1.00 74.31 139 HIS A CA 1
ATOM 1098 C C . HIS A 1 139 ? 9.447 -18.314 9.415 1.00 74.31 139 HIS A C 1
ATOM 1100 O O . HIS A 1 139 ? 8.476 -19.002 9.106 1.00 74.31 139 HIS A O 1
ATOM 1106 N N . LEU A 1 140 ? 9.424 -16.980 9.375 1.00 74.25 140 LEU A N 1
ATOM 1107 C CA . LEU A 1 140 ? 8.254 -16.225 8.966 1.00 74.25 140 LEU A CA 1
ATOM 1108 C C . LEU A 1 140 ? 8.098 -16.325 7.436 1.00 74.25 140 LEU A C 1
ATOM 1110 O O . LEU A 1 140 ? 9.023 -15.936 6.720 1.00 74.25 140 LEU A O 1
ATOM 1114 N N . PRO A 1 141 ? 6.969 -16.839 6.911 1.00 79.50 141 PRO A N 1
ATOM 1115 C CA . PRO A 1 141 ? 6.679 -16.829 5.484 1.00 79.50 141 PRO A CA 1
ATOM 1116 C C . PRO A 1 141 ? 6.741 -15.412 4.915 1.00 79.50 141 PRO A C 1
ATOM 1118 O O . PRO A 1 141 ? 6.071 -14.509 5.422 1.00 79.50 141 PRO A O 1
ATOM 1121 N N . TYR A 1 142 ? 7.516 -15.243 3.844 1.00 80.38 142 TYR A N 1
ATOM 1122 C CA . TYR A 1 142 ? 7.675 -13.978 3.140 1.00 80.38 142 TYR A CA 1
ATOM 1123 C C . TYR A 1 142 ? 7.375 -14.120 1.644 1.00 80.38 142 TYR A C 1
ATOM 1125 O O . TYR A 1 142 ? 7.949 -14.980 0.970 1.00 80.38 142 TYR A O 1
ATOM 1133 N N . ILE A 1 143 ? 6.481 -13.278 1.117 1.00 81.00 143 ILE A N 1
ATOM 1134 C CA . ILE A 1 143 ? 6.150 -13.246 -0.314 1.00 81.00 143 ILE A CA 1
ATOM 1135 C C . ILE A 1 143 ? 6.392 -11.855 -0.903 1.00 81.00 143 ILE A C 1
ATOM 1137 O O . ILE A 1 143 ? 5.503 -11.007 -0.826 1.00 81.00 143 ILE A O 1
ATOM 1141 N N . PRO A 1 144 ? 7.559 -11.611 -1.522 1.00 72.69 144 PRO A N 1
ATOM 1142 C CA . PRO A 1 144 ? 7.695 -10.537 -2.490 1.00 72.69 144 PRO A CA 1
ATOM 1143 C C . PRO A 1 144 ? 6.945 -10.911 -3.776 1.00 72.69 144 PRO A C 1
ATOM 1145 O O . PRO A 1 144 ? 7.134 -12.002 -4.327 1.00 72.69 144 PRO A O 1
ATOM 1148 N N . SER A 1 145 ? 6.099 -10.008 -4.263 1.00 78.81 145 SER A N 1
ATOM 1149 C CA . SER A 1 145 ? 5.398 -10.164 -5.539 1.00 78.81 145 SER A CA 1
ATOM 1150 C C . SER A 1 145 ? 5.618 -8.961 -6.444 1.00 78.81 145 SER A C 1
ATOM 1152 O O . SER A 1 145 ? 5.713 -7.854 -5.939 1.00 78.81 145 SER A O 1
ATOM 1154 N N . CYS A 1 146 ? 5.716 -9.169 -7.756 1.00 87.25 146 CYS A N 1
ATOM 1155 C CA . CYS A 1 146 ? 5.869 -8.084 -8.728 1.00 87.25 146 CYS A CA 1
ATOM 1156 C C . CYS A 1 146 ? 4.922 -8.267 -9.909 1.00 87.25 146 CYS A C 1
ATOM 1158 O O . CYS A 1 146 ? 4.872 -9.347 -10.509 1.00 87.25 146 CYS A O 1
ATOM 1160 N N . GLY A 1 147 ? 4.241 -7.195 -10.290 1.00 86.88 147 GLY A N 1
ATOM 1161 C CA . GLY A 1 147 ? 3.713 -7.055 -11.640 1.00 86.88 147 GLY A CA 1
ATOM 1162 C C . GLY A 1 147 ? 4.837 -7.065 -12.683 1.00 86.88 147 GLY A C 1
ATOM 1163 O O . GLY A 1 147 ? 5.911 -6.511 -12.450 1.00 86.88 147 GLY A O 1
ATOM 1164 N N . ASP A 1 148 ? 4.640 -7.757 -13.805 1.00 89.19 148 ASP A N 1
ATOM 1165 C CA . ASP A 1 148 ? 5.653 -7.860 -14.862 1.00 89.19 148 ASP A CA 1
ATOM 1166 C C . ASP A 1 148 ? 5.673 -6.676 -15.839 1.00 89.19 148 ASP A C 1
ATOM 1168 O O . ASP A 1 148 ? 6.574 -6.643 -16.673 1.00 89.19 148 ASP A O 1
ATOM 1172 N N . THR A 1 149 ? 4.733 -5.728 -15.727 1.00 92.88 149 THR A N 1
ATOM 1173 C CA . THR A 1 149 ? 4.680 -4.501 -16.543 1.00 92.88 149 THR A CA 1
ATOM 1174 C C . THR A 1 149 ? 5.048 -3.232 -15.765 1.00 92.88 149 THR A C 1
ATOM 1176 O O . THR A 1 149 ? 5.126 -2.154 -16.355 1.00 92.88 149 THR A O 1
ATOM 1179 N N . ASP A 1 150 ? 5.316 -3.348 -14.460 1.00 93.69 150 ASP A N 1
ATOM 1180 C CA . ASP A 1 150 ? 5.773 -2.240 -13.615 1.00 93.69 150 ASP A CA 1
ATOM 1181 C C . ASP A 1 150 ? 7.194 -1.816 -14.002 1.00 93.69 150 ASP A C 1
ATOM 1183 O O . ASP A 1 150 ? 8.141 -2.587 -13.852 1.00 93.69 150 ASP A O 1
ATOM 1187 N N . GLY A 1 151 ? 7.343 -0.588 -14.493 1.00 90.31 151 GLY A N 1
ATOM 1188 C CA . GLY A 1 151 ? 8.638 0.013 -14.787 1.00 90.31 151 GLY A CA 1
ATOM 1189 C C . GLY A 1 151 ? 9.261 0.743 -13.599 1.00 90.31 151 GLY A C 1
ATOM 1190 O O . GLY A 1 151 ? 10.475 0.925 -13.596 1.00 90.31 151 GLY A O 1
ATOM 1191 N N . ALA A 1 152 ? 8.479 1.137 -12.590 1.00 88.81 152 ALA A N 1
ATOM 1192 C CA . ALA A 1 152 ? 8.947 1.888 -11.423 1.00 88.81 152 ALA A CA 1
ATOM 1193 C C . ALA A 1 152 ? 9.654 0.964 -10.431 1.00 88.81 152 ALA A C 1
ATOM 1195 O O . ALA A 1 152 ? 10.745 1.263 -9.947 1.00 88.81 152 ALA A O 1
ATOM 1196 N N . LEU A 1 153 ? 9.027 -0.179 -10.147 1.00 89.31 153 LEU A N 1
ATOM 1197 C CA . LEU A 1 153 ? 9.546 -1.224 -9.266 1.00 89.31 153 LEU A CA 1
ATOM 1198 C C . LEU A 1 153 ? 9.506 -2.587 -9.964 1.00 89.31 153 LEU A C 1
ATOM 1200 O O . LEU A 1 153 ? 8.789 -3.503 -9.543 1.00 89.31 153 LEU A O 1
ATOM 1204 N N . PRO A 1 154 ? 10.304 -2.748 -11.037 1.00 89.19 154 PRO A N 1
ATOM 1205 C CA . PRO A 1 154 ? 10.225 -3.922 -11.884 1.00 89.19 154 PRO A CA 1
ATOM 1206 C C . PRO A 1 154 ? 10.684 -5.175 -11.158 1.00 89.19 154 PRO A C 1
ATOM 1208 O O . PRO A 1 154 ? 11.478 -5.149 -10.212 1.00 89.19 154 PRO A O 1
ATOM 1211 N N . LEU A 1 155 ? 10.302 -6.324 -11.713 1.00 88.88 155 LEU A N 1
ATOM 1212 C CA . LEU A 1 155 ? 10.731 -7.636 -11.224 1.00 88.88 155 LEU A CA 1
ATOM 1213 C C . LEU A 1 155 ? 12.259 -7.764 -11.061 1.00 88.88 155 LEU A C 1
ATOM 1215 O O . LEU A 1 155 ? 12.717 -8.580 -10.260 1.00 88.88 155 LEU A O 1
ATOM 1219 N N . LEU A 1 156 ? 13.054 -6.994 -11.819 1.00 88.06 156 LEU A N 1
ATOM 1220 C CA . LEU A 1 156 ? 14.516 -6.994 -11.726 1.00 88.06 156 LEU A CA 1
ATOM 1221 C C . LEU A 1 156 ? 15.019 -6.441 -10.386 1.00 88.06 156 LEU A C 1
ATOM 1223 O O . LEU A 1 156 ? 15.932 -7.041 -9.822 1.00 88.06 156 LEU A O 1
ATOM 1227 N N . CYS A 1 157 ? 14.386 -5.400 -9.829 1.00 86.75 157 CYS A N 1
ATOM 1228 C CA . CYS A 1 157 ? 14.688 -4.876 -8.485 1.00 86.75 157 CYS A CA 1
ATOM 1229 C C . CYS A 1 157 ? 14.570 -6.001 -7.442 1.00 86.75 157 CYS A C 1
ATOM 1231 O O . CYS A 1 157 ? 15.543 -6.338 -6.763 1.00 86.75 157 CYS A O 1
ATOM 1233 N N . SER A 1 158 ? 13.424 -6.692 -7.411 1.00 87.12 158 SER A N 1
ATOM 1234 C CA . SER A 1 158 ? 13.203 -7.815 -6.489 1.00 87.12 158 SER A CA 1
ATOM 1235 C C . SER A 1 158 ? 14.152 -8.991 -6.741 1.00 87.12 158 SER A C 1
ATOM 1237 O O . SER A 1 158 ? 14.715 -9.542 -5.794 1.00 87.12 158 SER A O 1
ATOM 1239 N N . LYS A 1 159 ? 14.384 -9.379 -8.004 1.00 87.44 159 LYS A N 1
ATOM 1240 C CA . LYS A 1 159 ? 15.309 -10.477 -8.339 1.00 87.44 159 LYS A CA 1
ATOM 1241 C C . LYS A 1 159 ? 16.734 -10.186 -7.879 1.00 87.44 159 LYS A C 1
ATOM 1243 O O . LYS A 1 159 ? 17.383 -11.069 -7.322 1.00 87.44 159 LYS A O 1
ATOM 1248 N N . TYR A 1 160 ? 17.230 -8.974 -8.107 1.00 87.50 160 TYR A N 1
ATOM 1249 C CA . TYR A 1 160 ? 18.571 -8.583 -7.685 1.00 87.50 160 TYR A CA 1
ATOM 1250 C C . TYR A 1 160 ? 18.694 -8.532 -6.162 1.00 87.50 160 TYR A C 1
ATOM 1252 O O . TYR A 1 160 ? 19.673 -9.055 -5.625 1.00 87.50 160 TYR A O 1
ATOM 1260 N N . ALA A 1 161 ? 17.682 -8.010 -5.463 1.00 83.25 161 ALA A N 1
ATOM 1261 C CA . ALA A 1 161 ? 17.658 -8.001 -4.005 1.00 83.25 161 ALA A CA 1
ATOM 1262 C C . ALA A 1 161 ? 17.664 -9.428 -3.425 1.00 83.25 161 ALA A C 1
ATOM 1264 O O . ALA A 1 161 ? 18.489 -9.749 -2.572 1.00 83.25 161 ALA A O 1
ATOM 1265 N N . ILE A 1 162 ? 16.823 -10.327 -3.946 1.00 82.94 162 ILE A N 1
ATOM 1266 C CA . ILE A 1 162 ? 16.784 -11.735 -3.516 1.00 82.94 162 ILE A CA 1
ATOM 1267 C C . ILE A 1 162 ? 18.112 -12.446 -3.813 1.00 82.94 162 ILE A C 1
ATOM 1269 O O . ILE A 1 162 ? 18.598 -13.216 -2.985 1.00 82.94 162 ILE A O 1
ATOM 1273 N N . ASN A 1 163 ? 18.741 -12.171 -4.960 1.00 84.31 163 ASN A N 1
ATOM 1274 C CA . ASN A 1 163 ? 20.046 -12.743 -5.293 1.00 84.31 163 ASN A CA 1
ATOM 1275 C C . ASN A 1 163 ? 21.144 -12.298 -4.312 1.00 84.31 163 ASN A C 1
ATOM 1277 O O . ASN A 1 163 ? 22.009 -13.105 -3.969 1.00 84.31 163 ASN A O 1
ATOM 1281 N N . LYS A 1 164 ? 21.096 -11.052 -3.817 1.00 81.06 164 LYS A N 1
ATOM 1282 C CA . LYS A 1 164 ? 22.037 -10.529 -2.807 1.00 81.06 164 LYS A CA 1
ATOM 1283 C C . LYS A 1 164 ? 21.922 -11.257 -1.463 1.00 81.06 164 LYS A C 1
ATOM 1285 O O . LYS A 1 164 ? 22.921 -11.363 -0.760 1.00 81.06 164 LYS A O 1
ATOM 1290 N N . LEU A 1 165 ? 20.756 -11.828 -1.140 1.00 79.69 165 LEU A N 1
ATOM 1291 C CA . LEU A 1 165 ? 20.567 -12.660 0.057 1.00 79.69 165 LEU A CA 1
ATOM 1292 C C . LEU A 1 165 ? 21.272 -14.026 -0.031 1.00 79.69 165 LEU A C 1
ATOM 1294 O O . LEU A 1 165 ? 21.394 -14.718 0.975 1.00 79.69 165 LEU A O 1
ATOM 1298 N N . GLY A 1 166 ? 21.711 -14.458 -1.221 1.00 79.44 166 GLY A N 1
ATOM 1299 C CA . GLY A 1 166 ? 22.426 -15.729 -1.391 1.00 79.44 166 GLY A CA 1
ATOM 1300 C C . GLY A 1 166 ? 21.599 -16.972 -1.027 1.00 79.44 166 GLY A C 1
ATOM 1301 O O . GLY A 1 166 ? 22.158 -18.013 -0.678 1.00 79.44 166 GLY A O 1
ATOM 1302 N N . MET A 1 167 ? 20.266 -16.879 -1.080 1.00 80.81 167 MET A N 1
ATOM 1303 C CA . MET A 1 167 ? 19.369 -17.958 -0.660 1.00 80.81 167 MET A CA 1
ATOM 1304 C C . MET A 1 167 ? 19.378 -19.143 -1.631 1.00 80.81 167 MET A C 1
ATOM 1306 O O . MET A 1 167 ? 19.363 -18.988 -2.853 1.00 80.81 167 MET A O 1
ATOM 1310 N N . ARG A 1 168 ? 19.294 -20.362 -1.086 1.00 85.94 168 ARG A N 1
ATOM 1311 C CA . ARG A 1 168 ? 19.170 -21.585 -1.888 1.00 85.94 168 ARG A CA 1
ATOM 1312 C C . ARG A 1 168 ? 17.742 -21.761 -2.412 1.00 85.94 168 ARG A C 1
ATOM 1314 O O . ARG A 1 168 ? 16.782 -21.763 -1.640 1.00 85.94 168 ARG A O 1
ATOM 1321 N N . ILE A 1 169 ? 17.616 -21.990 -3.719 1.00 89.56 169 ILE A N 1
ATOM 1322 C CA . ILE A 1 169 ? 16.344 -22.345 -4.363 1.00 89.56 169 ILE A CA 1
ATOM 1323 C C . ILE A 1 169 ? 15.903 -23.731 -3.879 1.00 89.56 169 ILE A C 1
ATOM 1325 O O . ILE A 1 169 ? 16.661 -24.701 -3.952 1.00 89.56 169 ILE A O 1
ATOM 1329 N N . LYS A 1 170 ? 14.664 -23.817 -3.391 1.00 90.69 170 LYS A N 1
ATOM 1330 C CA . LYS A 1 170 ? 14.025 -25.046 -2.901 1.00 90.69 170 LYS A CA 1
ATOM 1331 C C . LYS A 1 170 ? 12.995 -25.587 -3.895 1.00 90.69 170 LYS A C 1
ATOM 1333 O O . LYS A 1 170 ? 12.889 -26.794 -4.069 1.00 90.69 170 LYS A O 1
ATOM 1338 N N . THR A 1 171 ? 12.267 -24.692 -4.561 1.00 88.56 171 THR A N 1
ATOM 1339 C CA . THR A 1 171 ? 11.353 -24.997 -5.670 1.00 88.56 171 THR A CA 1
ATOM 1340 C C . THR A 1 171 ? 11.781 -24.161 -6.866 1.00 88.56 171 THR A C 1
ATOM 1342 O O . THR A 1 171 ? 11.753 -22.934 -6.787 1.00 88.56 171 THR A O 1
ATOM 1345 N N . ALA A 1 172 ? 12.216 -24.822 -7.941 1.00 91.50 172 ALA A N 1
ATOM 1346 C CA . ALA A 1 172 ? 12.682 -24.158 -9.157 1.00 91.50 172 ALA A CA 1
ATOM 1347 C C . ALA A 1 172 ? 11.586 -23.290 -9.786 1.00 91.50 172 ALA A C 1
ATOM 1349 O O . ALA A 1 172 ? 10.409 -23.565 -9.593 1.00 91.50 172 ALA A O 1
ATOM 1350 N N . TRP A 1 173 ? 11.990 -22.269 -10.543 1.00 90.75 173 TRP A N 1
ATOM 1351 C CA . TRP A 1 173 ? 11.098 -21.354 -11.258 1.00 90.75 173 TRP A CA 1
ATOM 1352 C C . TRP A 1 173 ? 10.046 -22.109 -12.084 1.00 90.75 173 TRP A C 1
ATOM 1354 O O . TRP A 1 173 ? 10.401 -22.914 -12.946 1.00 90.75 173 TRP A O 1
ATOM 1364 N N . TYR A 1 174 ? 8.761 -21.853 -11.832 1.00 91.81 174 TYR A N 1
ATOM 1365 C CA . TYR A 1 174 ? 7.651 -22.533 -12.502 1.00 91.81 174 TYR A CA 1
ATOM 1366 C C . TYR A 1 174 ? 6.507 -21.563 -12.833 1.00 91.81 174 TYR A C 1
ATOM 1368 O O . TYR A 1 174 ? 6.294 -20.596 -12.098 1.00 91.81 174 TYR A O 1
ATOM 1376 N N . PRO A 1 175 ? 5.760 -21.794 -13.928 1.00 93.44 175 PRO A N 1
ATOM 1377 C CA . PRO A 1 175 ? 4.549 -21.036 -14.218 1.00 93.44 175 PRO A CA 1
ATOM 1378 C C . PRO A 1 175 ? 3.421 -21.452 -13.270 1.00 93.44 175 PRO A C 1
ATOM 1380 O O . PRO A 1 175 ? 3.217 -22.643 -13.024 1.00 93.44 175 PRO A O 1
ATOM 1383 N N . TRP A 1 176 ? 2.654 -20.484 -12.776 1.00 93.12 176 TRP A N 1
ATOM 1384 C CA . TRP A 1 176 ? 1.447 -20.754 -11.995 1.00 93.12 176 TRP A CA 1
ATOM 1385 C C . TRP A 1 176 ? 0.189 -20.371 -12.777 1.00 93.12 176 TRP A C 1
ATOM 1387 O O . TRP A 1 176 ? 0.221 -19.500 -13.650 1.00 93.12 176 TRP A O 1
ATOM 1397 N N . TYR A 1 177 ? -0.914 -21.068 -12.497 1.00 89.69 177 TYR A N 1
ATOM 1398 C CA . TYR A 1 177 ? -2.101 -21.064 -13.349 1.00 89.69 177 TYR A CA 1
ATOM 1399 C C . TYR A 1 177 ? -3.387 -20.716 -12.604 1.00 89.69 177 TYR A C 1
ATOM 1401 O O . TYR A 1 177 ? -3.631 -21.196 -11.496 1.00 89.69 177 TYR A O 1
ATOM 1409 N N . ILE A 1 178 ? -4.268 -19.984 -13.285 1.00 83.12 178 ILE A N 1
ATOM 1410 C CA . ILE A 1 178 ? -5.670 -19.784 -12.904 1.00 83.12 178 ILE A CA 1
ATOM 1411 C C . ILE A 1 178 ? -6.533 -20.067 -14.126 1.00 83.12 178 ILE A C 1
ATOM 1413 O O . ILE A 1 178 ? -6.257 -19.572 -15.211 1.00 83.12 178 ILE A O 1
ATOM 1417 N N . HIS A 1 179 ? -7.559 -20.906 -13.964 1.00 82.25 179 HIS A N 1
ATOM 1418 C CA . HIS A 1 179 ? -8.479 -21.296 -15.046 1.00 82.25 179 HIS A CA 1
ATOM 1419 C C . HIS A 1 179 ? -7.784 -21.778 -16.338 1.00 82.25 179 HIS A C 1
ATOM 1421 O O . HIS A 1 179 ? -8.307 -21.631 -17.435 1.00 82.25 179 HIS A O 1
ATOM 1427 N N . GLY A 1 180 ? -6.601 -22.387 -16.212 1.00 82.88 180 GLY A N 1
ATOM 1428 C CA . GLY A 1 180 ? -5.832 -22.906 -17.345 1.00 82.88 180 GLY A CA 1
ATOM 1429 C C . GLY A 1 180 ? -4.951 -21.878 -18.066 1.00 82.88 180 GLY A C 1
ATOM 1430 O O . GLY A 1 180 ? -4.206 -22.283 -18.964 1.00 82.88 180 GLY A O 1
ATOM 1431 N N . GLU A 1 181 ? -4.983 -20.610 -17.646 1.00 88.62 181 GLU A N 1
ATOM 1432 C CA . GLU A 1 181 ? -4.111 -19.531 -18.114 1.00 88.62 181 GLU A CA 1
ATOM 1433 C C . GLU A 1 181 ? -2.938 -19.302 -17.163 1.00 88.62 181 GLU A C 1
ATOM 1435 O O . GLU A 1 181 ? -3.051 -19.526 -15.958 1.00 88.62 181 GLU A O 1
ATOM 1440 N N . VAL A 1 182 ? -1.806 -18.848 -17.705 1.00 91.00 182 VAL A N 1
ATOM 1441 C CA . VAL A 1 182 ? -0.629 -18.483 -16.907 1.00 91.00 182 VAL A CA 1
ATOM 1442 C C . VAL A 1 182 ? -0.906 -17.156 -16.197 1.00 91.00 182 VAL A C 1
ATOM 1444 O O . VAL A 1 182 ? -1.056 -16.125 -16.857 1.00 91.00 182 VAL A O 1
ATOM 1447 N N . GLY A 1 183 ? -0.951 -17.195 -14.863 1.00 89.00 183 GLY A N 1
ATOM 1448 C CA . GLY A 1 183 ? -1.064 -16.013 -14.002 1.00 89.00 183 GLY A CA 1
ATOM 1449 C C . GLY A 1 183 ? 0.281 -15.331 -13.750 1.00 89.00 183 GLY A C 1
ATOM 1450 O O . GLY A 1 183 ? 0.317 -14.162 -13.391 1.00 89.00 183 GLY A O 1
ATOM 1451 N N . GLY A 1 184 ? 1.389 -16.039 -13.985 1.00 92.88 184 GLY A N 1
ATOM 1452 C CA . GLY A 1 184 ? 2.756 -15.541 -13.867 1.00 92.88 184 GLY A CA 1
ATOM 1453 C C . GLY A 1 184 ? 3.719 -16.675 -13.521 1.00 92.88 184 GLY A C 1
ATOM 1454 O O . GLY A 1 184 ? 3.476 -17.830 -13.882 1.00 92.88 184 GLY A O 1
ATOM 1455 N N . TYR A 1 185 ? 4.794 -16.364 -12.800 1.00 92.69 185 TYR A N 1
ATOM 1456 C CA . TYR A 1 185 ? 5.795 -17.346 -12.388 1.00 92.69 185 TYR A CA 1
ATOM 1457 C C . TYR A 1 185 ? 6.093 -17.268 -10.897 1.00 92.69 185 TYR A C 1
ATOM 1459 O O . TYR A 1 185 ? 5.903 -16.233 -10.272 1.00 92.69 185 TYR A O 1
ATOM 1467 N N . ALA A 1 186 ? 6.554 -18.368 -10.317 1.00 92.62 186 ALA A N 1
ATOM 1468 C CA . ALA A 1 186 ? 6.942 -18.420 -8.920 1.00 92.62 186 ALA A CA 1
ATOM 1469 C C . ALA A 1 186 ? 8.239 -19.209 -8.740 1.00 92.62 186 ALA A C 1
ATOM 1471 O O . ALA A 1 186 ? 8.526 -20.156 -9.472 1.00 92.62 186 ALA A O 1
ATOM 1472 N N . VAL A 1 187 ? 9.016 -18.830 -7.731 1.00 90.31 187 VAL A N 1
ATOM 1473 C CA . VAL A 1 187 ? 10.198 -19.558 -7.265 1.00 90.31 187 VAL A CA 1
ATOM 1474 C C . VAL A 1 187 ? 10.175 -19.609 -5.745 1.00 90.31 187 VAL A C 1
ATOM 1476 O O . VAL A 1 187 ? 9.923 -18.613 -5.067 1.00 90.31 187 VAL A O 1
ATOM 1479 N N . GLY A 1 188 ? 10.402 -20.804 -5.208 1.00 88.25 188 GLY A N 1
ATOM 1480 C CA . GLY A 1 188 ? 10.407 -21.043 -3.771 1.00 88.25 188 GLY A CA 1
ATOM 1481 C C . GLY A 1 188 ? 11.830 -21.146 -3.242 1.00 88.25 188 GLY A C 1
ATOM 1482 O O . GLY A 1 188 ? 12.619 -21.957 -3.728 1.00 88.25 188 GLY A O 1
ATOM 1483 N N . TYR A 1 189 ? 12.132 -20.388 -2.200 1.00 87.06 189 TYR A N 1
ATOM 1484 C CA . TYR A 1 189 ? 13.340 -20.488 -1.386 1.00 87.06 189 TYR A CA 1
ATOM 1485 C C . TYR A 1 189 ? 12.971 -21.035 0.006 1.00 87.06 189 TYR A C 1
ATOM 1487 O O . TYR A 1 189 ? 11.856 -21.509 0.237 1.00 87.06 189 TYR A O 1
ATOM 1495 N N . GLN A 1 190 ? 13.902 -21.015 0.960 1.00 83.44 190 GLN A N 1
ATOM 1496 C CA . GLN A 1 190 ? 13.594 -21.351 2.351 1.00 83.44 190 GLN A CA 1
ATOM 1497 C C . GLN A 1 190 ? 12.794 -20.215 3.010 1.00 83.44 190 GLN A C 1
ATOM 1499 O O . GLN A 1 190 ? 13.345 -19.151 3.253 1.00 83.44 190 GLN A O 1
ATOM 1504 N N . ASN A 1 191 ? 11.504 -20.447 3.288 1.00 80.62 191 ASN A N 1
ATOM 1505 C CA . ASN A 1 191 ? 10.557 -19.499 3.910 1.00 80.62 191 ASN A CA 1
ATOM 1506 C C . ASN A 1 191 ? 10.280 -18.202 3.113 1.00 80.62 191 ASN A C 1
ATOM 1508 O O . ASN A 1 191 ? 9.511 -17.363 3.569 1.00 80.62 191 ASN A O 1
ATOM 1512 N N . LEU A 1 192 ? 10.828 -18.071 1.900 1.00 87.00 192 LEU A N 1
ATOM 1513 C CA . LEU A 1 192 ? 10.554 -16.985 0.956 1.00 87.00 192 LEU A CA 1
ATOM 1514 C C . LEU A 1 192 ? 9.993 -17.565 -0.341 1.00 87.00 192 LEU A C 1
ATOM 1516 O O . LEU A 1 192 ? 10.555 -18.516 -0.882 1.00 87.00 192 LEU A O 1
ATOM 1520 N N . THR A 1 193 ? 8.914 -16.990 -0.864 1.00 88.31 193 THR A N 1
ATOM 1521 C CA . THR A 1 193 ? 8.398 -17.314 -2.203 1.00 88.31 193 THR A CA 1
ATOM 1522 C C . THR A 1 193 ? 8.312 -16.045 -3.027 1.00 88.31 193 THR A C 1
ATOM 1524 O O . THR A 1 193 ? 7.521 -15.171 -2.707 1.00 88.31 193 THR A O 1
ATOM 1527 N N . PHE A 1 194 ? 9.097 -15.951 -4.096 1.00 90.31 194 PHE A N 1
ATOM 1528 C CA . PHE A 1 194 ? 8.991 -14.833 -5.027 1.00 90.31 194 PHE A CA 1
ATOM 1529 C C . PHE A 1 194 ? 8.016 -15.179 -6.143 1.00 90.31 194 PHE A C 1
ATOM 1531 O O . PHE A 1 194 ? 8.091 -16.273 -6.711 1.00 90.31 194 PHE A O 1
ATOM 1538 N N . VAL A 1 195 ? 7.104 -14.255 -6.441 1.00 92.69 195 VAL A N 1
ATOM 1539 C CA . VAL A 1 195 ? 6.029 -14.459 -7.416 1.00 92.69 195 VAL A CA 1
ATOM 1540 C C . VAL A 1 195 ? 5.952 -13.276 -8.375 1.00 92.69 195 VAL A C 1
ATOM 1542 O O . VAL A 1 195 ? 5.985 -12.126 -7.959 1.00 92.69 195 VAL A O 1
ATOM 1545 N N . THR A 1 196 ? 5.807 -13.540 -9.667 1.00 93.44 196 THR A N 1
ATOM 1546 C CA . THR A 1 196 ? 5.419 -12.528 -10.650 1.00 93.44 196 THR A CA 1
ATOM 1547 C C . THR A 1 196 ? 3.960 -12.701 -11.035 1.00 93.44 196 THR A C 1
ATOM 1549 O O . THR A 1 196 ? 3.450 -13.827 -11.050 1.00 93.44 196 THR A O 1
ATOM 1552 N N . VAL A 1 197 ? 3.305 -11.595 -11.376 1.00 94.12 197 VAL A N 1
ATOM 1553 C CA . VAL A 1 197 ? 1.938 -11.571 -11.899 1.00 94.12 197 VAL A CA 1
ATOM 1554 C C . VAL A 1 197 ? 1.969 -10.991 -13.306 1.00 94.12 197 VAL A C 1
ATOM 1556 O O . VAL A 1 197 ? 2.461 -9.887 -13.515 1.00 94.12 197 VAL A O 1
ATOM 1559 N N . ARG A 1 198 ? 1.488 -11.773 -14.272 1.00 93.31 198 ARG A N 1
ATOM 1560 C CA . ARG A 1 198 ? 1.500 -11.428 -15.694 1.00 93.31 198 ARG A CA 1
ATOM 1561 C C . ARG A 1 198 ? 0.559 -10.259 -15.976 1.00 93.31 198 ARG A C 1
ATOM 1563 O O . ARG A 1 198 ? -0.522 -10.224 -15.412 1.00 93.31 198 ARG A O 1
ATOM 1570 N N . GLY A 1 199 ? 0.908 -9.362 -16.890 1.00 91.50 199 GLY A N 1
ATOM 1571 C CA . GLY A 1 199 ? 0.071 -8.235 -17.306 1.00 91.50 199 GLY A CA 1
ATOM 1572 C C . GLY A 1 199 ? -0.382 -7.340 -16.151 1.00 91.50 199 GLY A C 1
ATOM 1573 O O . GLY A 1 199 ? -1.515 -6.859 -16.184 1.00 91.50 199 GLY A O 1
ATOM 1574 N N . ALA A 1 200 ? 0.433 -7.213 -15.104 1.00 93.56 200 ALA A N 1
ATOM 1575 C CA . ALA A 1 200 ? 0.144 -6.363 -13.959 1.00 93.56 200 ALA A CA 1
ATOM 1576 C C . ALA A 1 200 ? 1.225 -5.296 -13.812 1.00 93.56 200 ALA A C 1
ATOM 1578 O O . ALA A 1 200 ? 2.411 -5.619 -13.869 1.00 93.56 200 ALA A O 1
ATOM 1579 N N . GLY A 1 201 ? 0.797 -4.062 -13.557 1.00 92.56 201 GLY A N 1
ATOM 1580 C CA . GLY A 1 201 ? 1.670 -2.979 -13.130 1.00 92.56 201 GLY A CA 1
ATOM 1581 C C . GLY A 1 201 ? 1.973 -3.015 -11.632 1.00 92.56 201 GLY A C 1
ATOM 1582 O O . GLY A 1 201 ? 1.913 -4.062 -10.986 1.00 92.56 201 GLY A O 1
ATOM 1583 N N . HIS A 1 202 ? 2.269 -1.841 -11.083 1.00 92.75 202 HIS A N 1
ATOM 1584 C CA . HIS A 1 202 ? 2.663 -1.614 -9.694 1.00 92.75 202 HIS A CA 1
ATOM 1585 C C . HIS A 1 202 ? 1.629 -2.134 -8.699 1.00 92.75 202 HIS A C 1
ATOM 1587 O O . HIS A 1 202 ? 1.910 -3.037 -7.918 1.00 92.75 202 HIS A O 1
ATOM 1593 N N . SER A 1 203 ? 0.401 -1.629 -8.821 1.00 91.81 203 SER A N 1
ATOM 1594 C CA . SER A 1 203 ? -0.731 -2.010 -7.984 1.00 91.81 203 SER A CA 1
ATOM 1595 C C . SER A 1 203 ? -1.395 -3.277 -8.497 1.00 91.81 203 SER A C 1
ATOM 1597 O O . SER A 1 203 ? -2.467 -3.245 -9.111 1.00 91.81 203 SER A O 1
ATOM 1599 N N . VAL A 1 204 ? -0.741 -4.419 -8.288 1.00 94.25 204 VAL A N 1
ATOM 1600 C CA . VAL A 1 204 ? -1.167 -5.734 -8.798 1.00 94.25 204 VAL A CA 1
ATOM 1601 C C . VAL A 1 204 ? -2.663 -6.020 -8.573 1.00 94.25 204 VAL A C 1
ATOM 1603 O O . VAL A 1 204 ? -3.320 -6.463 -9.525 1.00 94.25 204 VAL A O 1
ATOM 1606 N N . PRO A 1 205 ? -3.263 -5.742 -7.393 1.00 94.44 205 PRO A N 1
ATOM 1607 C CA . PRO A 1 205 ? -4.692 -5.958 -7.180 1.00 94.44 205 PRO A CA 1
ATOM 1608 C C . PRO A 1 205 ? -5.596 -5.059 -8.031 1.00 94.44 205 PRO A C 1
ATOM 1610 O O . PRO A 1 205 ? -6.744 -5.422 -8.251 1.00 94.44 205 PRO A O 1
ATOM 1613 N N . SER A 1 206 ? -5.115 -3.931 -8.555 1.00 91.38 206 SER A N 1
ATOM 1614 C CA . SER A 1 206 ? -5.854 -3.081 -9.502 1.00 91.38 206 SER A CA 1
ATOM 1615 C C . SER A 1 206 ? -5.815 -3.622 -10.926 1.00 91.38 206 SER A C 1
ATOM 1617 O O . SER A 1 206 ? -6.850 -3.641 -11.600 1.00 91.38 206 SER A O 1
ATOM 1619 N N . TYR A 1 207 ? -4.652 -4.086 -11.383 1.00 90.38 207 TYR A N 1
ATOM 1620 C CA . TYR A 1 207 ? -4.462 -4.559 -12.756 1.00 90.38 207 TYR A CA 1
ATOM 1621 C C . TYR A 1 207 ? -5.003 -5.980 -12.955 1.00 90.38 207 TYR A C 1
ATOM 1623 O O . TYR A 1 207 ? -5.807 -6.217 -13.854 1.00 90.38 207 TYR A O 1
ATOM 1631 N N . GLN A 1 208 ? -4.639 -6.914 -12.070 1.00 92.56 208 GLN A N 1
ATOM 1632 C CA . GLN A 1 208 ? -4.945 -8.345 -12.195 1.00 92.56 208 GLN A CA 1
ATOM 1633 C C . GLN A 1 208 ? -5.678 -8.882 -10.963 1.00 92.56 208 GLN A C 1
ATOM 1635 O O . GLN A 1 208 ? -5.214 -9.768 -10.246 1.00 92.56 208 GLN A O 1
ATOM 1640 N N . LYS A 1 209 ? -6.876 -8.346 -10.733 1.00 92.88 209 LYS A N 1
ATOM 1641 C CA . LYS A 1 209 ? -7.721 -8.551 -9.543 1.00 92.88 209 LYS A CA 1
ATOM 1642 C C . LYS A 1 209 ? -7.914 -10.018 -9.138 1.00 92.88 209 LYS A C 1
ATOM 1644 O O . LYS A 1 209 ? -7.661 -10.396 -7.994 1.00 92.88 209 LYS A O 1
ATOM 1649 N N . ALA A 1 210 ? -8.339 -10.862 -10.080 1.00 91.44 210 ALA A N 1
ATOM 1650 C CA . ALA A 1 210 ? -8.586 -12.282 -9.822 1.00 91.44 210 ALA A CA 1
ATOM 1651 C C . ALA A 1 210 ? -7.296 -13.031 -9.452 1.00 91.44 210 ALA A C 1
ATOM 1653 O O . ALA A 1 210 ? -7.285 -13.863 -8.543 1.00 91.44 210 ALA A O 1
ATOM 1654 N N . TRP A 1 211 ? -6.203 -12.719 -10.149 1.00 92.44 211 TRP A N 1
ATOM 1655 C CA . TRP A 1 211 ? -4.898 -13.338 -9.938 1.00 92.44 211 TRP A CA 1
ATOM 1656 C C . TRP A 1 211 ? -4.283 -12.907 -8.606 1.00 92.44 211 TRP A C 1
ATOM 1658 O O . TRP A 1 211 ? -3.793 -13.756 -7.860 1.00 92.44 211 TRP A O 1
ATOM 1668 N N . ALA A 1 212 ? -4.422 -11.628 -8.253 1.00 93.94 212 ALA A N 1
ATOM 1669 C CA . ALA A 1 212 ? -4.022 -11.082 -6.964 1.00 93.94 212 ALA A CA 1
ATOM 1670 C C . ALA A 1 212 ? -4.750 -11.764 -5.794 1.00 93.94 212 ALA A C 1
ATOM 1672 O O . ALA A 1 212 ? -4.109 -12.176 -4.829 1.00 93.94 212 ALA A O 1
ATOM 1673 N N . LEU A 1 213 ? -6.074 -11.951 -5.888 1.00 94.75 213 LEU A N 1
ATOM 1674 C CA . LEU A 1 213 ? -6.851 -12.600 -4.825 1.00 94.75 213 LEU A CA 1
ATOM 1675 C C . LEU A 1 213 ? -6.444 -14.068 -4.613 1.00 94.75 213 LEU A C 1
ATOM 1677 O O . LEU A 1 213 ? -6.362 -14.529 -3.475 1.00 94.75 213 LEU A O 1
ATOM 1681 N N . VAL A 1 214 ? -6.167 -14.816 -5.684 1.00 92.75 214 VAL A N 1
ATOM 1682 C CA . VAL A 1 214 ? -5.699 -16.212 -5.577 1.00 92.75 214 VAL A CA 1
ATOM 1683 C C . VAL A 1 214 ? -4.297 -16.288 -4.981 1.00 92.75 214 VAL A C 1
ATOM 1685 O O . VAL A 1 214 ? -4.041 -17.159 -4.143 1.00 92.75 214 VAL A O 1
ATOM 1688 N N . LEU A 1 215 ? -3.397 -15.387 -5.383 1.00 92.38 215 LEU A N 1
ATOM 1689 C CA . LEU A 1 215 ? -2.059 -15.289 -4.806 1.00 92.38 215 LEU A CA 1
ATOM 1690 C C . LEU A 1 215 ? -2.144 -15.013 -3.299 1.00 92.38 215 LEU A C 1
ATOM 1692 O O . LEU A 1 215 ? -1.576 -15.760 -2.501 1.00 92.38 215 LEU A O 1
ATOM 1696 N N . PHE A 1 216 ? -2.929 -14.011 -2.909 1.00 95.06 216 PHE A N 1
ATOM 1697 C CA . PHE A 1 216 ? -3.154 -13.658 -1.511 1.00 95.06 216 PHE A CA 1
ATOM 1698 C C . PHE A 1 216 ? -3.814 -14.792 -0.713 1.00 95.06 216 PHE A C 1
ATOM 1700 O O . PHE A 1 216 ? -3.379 -15.128 0.386 1.00 95.06 216 PHE A O 1
ATOM 1707 N N . SER A 1 217 ? -4.817 -15.466 -1.280 1.00 94.38 217 SER A N 1
ATOM 1708 C CA . SER A 1 217 ? -5.435 -16.628 -0.637 1.00 94.38 217 SER A CA 1
ATOM 1709 C C . SER A 1 217 ? -4.435 -17.772 -0.441 1.00 94.38 217 SER A C 1
ATOM 1711 O O . SER A 1 217 ? -4.431 -18.418 0.608 1.00 94.38 217 SER A O 1
ATOM 1713 N N . SER A 1 218 ? -3.551 -18.014 -1.412 1.00 92.25 218 SER A N 1
ATOM 1714 C CA . SER A 1 218 ? -2.498 -19.032 -1.295 1.00 92.25 218 SER A CA 1
ATOM 1715 C C . SER A 1 218 ? -1.526 -18.684 -0.165 1.00 92.25 218 SER A C 1
ATOM 1717 O O . SER A 1 218 ? -1.246 -19.541 0.674 1.00 92.25 218 SER A O 1
ATOM 1719 N N . PHE A 1 219 ? -1.113 -17.414 -0.082 1.00 93.50 219 PHE A N 1
ATOM 1720 C CA . PHE A 1 219 ? -0.268 -16.883 0.988 1.00 93.50 219 PHE A CA 1
ATOM 1721 C C . PHE A 1 219 ? -0.858 -17.122 2.382 1.00 93.50 219 PHE A C 1
ATOM 1723 O O . PHE A 1 219 ? -0.202 -17.742 3.217 1.00 93.50 219 PHE A O 1
ATOM 1730 N N . LEU A 1 220 ? -2.108 -16.706 2.615 1.00 94.00 220 LEU A N 1
ATOM 1731 C CA . LEU A 1 220 ? -2.770 -16.870 3.915 1.00 94.00 220 LEU A CA 1
ATOM 1732 C C . LEU A 1 220 ? -2.892 -18.341 4.339 1.00 94.00 220 LEU A C 1
ATOM 1734 O O . LEU A 1 220 ? -2.890 -18.651 5.525 1.00 94.00 220 LEU A O 1
ATOM 1738 N N . ASN A 1 221 ? -2.980 -19.255 3.371 1.00 91.31 221 ASN A N 1
ATOM 1739 C CA . ASN A 1 221 ? -3.047 -20.695 3.614 1.00 91.31 221 ASN A CA 1
ATOM 1740 C C . ASN A 1 221 ? -1.665 -21.373 3.701 1.00 91.31 221 ASN A C 1
ATOM 1742 O O . ASN A 1 221 ? -1.605 -22.601 3.782 1.00 91.31 221 ASN A O 1
ATOM 1746 N N . GLY A 1 222 ? -0.563 -20.618 3.621 1.00 88.50 222 GLY A N 1
ATOM 1747 C CA . GLY A 1 222 ? 0.797 -21.166 3.613 1.00 88.50 222 GLY A CA 1
ATOM 1748 C C . GLY A 1 222 ? 1.094 -22.050 2.396 1.00 88.50 222 GLY A C 1
ATOM 1749 O O . GLY A 1 222 ? 1.895 -22.980 2.483 1.00 88.50 222 GLY A O 1
ATOM 1750 N N . LYS A 1 223 ? 0.417 -21.806 1.266 1.00 88.00 223 LYS A N 1
ATOM 1751 C CA . LYS A 1 223 ? 0.549 -22.580 0.026 1.00 88.00 223 LYS A CA 1
ATOM 1752 C C . LYS A 1 223 ? 1.259 -21.767 -1.048 1.00 88.00 223 LYS A C 1
ATOM 1754 O O . LYS A 1 223 ? 1.048 -20.567 -1.192 1.00 88.00 223 LYS A O 1
ATOM 1759 N N . LEU A 1 224 ? 2.060 -22.463 -1.848 1.00 86.19 224 LEU A N 1
ATOM 1760 C CA . LEU A 1 224 ? 2.596 -21.914 -3.086 1.00 86.19 224 LEU A CA 1
ATOM 1761 C C . LEU A 1 224 ? 1.471 -21.679 -4.115 1.00 86.19 224 LEU A C 1
ATOM 1763 O O . LEU A 1 224 ? 0.467 -22.402 -4.081 1.00 86.19 224 LEU A O 1
ATOM 1767 N N . PRO A 1 225 ? 1.639 -20.722 -5.050 1.00 87.38 225 PRO A N 1
ATOM 1768 C CA . PRO A 1 225 ? 0.708 -20.534 -6.157 1.00 87.38 225 PRO A CA 1
ATOM 1769 C C . PRO A 1 225 ? 0.445 -21.832 -6.948 1.00 87.38 225 PRO A C 1
ATOM 1771 O O . PRO A 1 225 ? 1.336 -22.679 -7.068 1.00 87.38 225 PRO A O 1
ATOM 1774 N N . PRO A 1 226 ? -0.762 -22.025 -7.515 1.00 87.88 226 PRO A N 1
ATOM 1775 C CA . PRO A 1 226 ? -1.120 -23.280 -8.174 1.00 87.88 226 PRO A CA 1
ATOM 1776 C C . PRO A 1 226 ? -0.227 -23.601 -9.386 1.00 87.88 226 PRO A C 1
ATOM 1778 O O . PRO A 1 226 ? -0.255 -22.891 -10.385 1.00 87.88 226 PRO A O 1
ATOM 1781 N N . SER A 1 227 ? 0.515 -24.711 -9.341 1.00 83.31 227 SER A N 1
ATOM 1782 C CA . SER A 1 227 ? 1.431 -25.137 -10.419 1.00 83.31 227 SER A CA 1
ATOM 1783 C C . SER A 1 227 ? 0.777 -25.983 -11.520 1.00 83.31 227 SER A C 1
ATOM 1785 O O . SER A 1 227 ? 1.347 -26.166 -12.593 1.00 83.31 227 SER A O 1
ATOM 1787 N N . ALA A 1 228 ? -0.420 -26.526 -11.276 1.00 75.38 228 ALA A N 1
ATOM 1788 C CA . ALA A 1 228 ? -1.092 -27.420 -12.213 1.00 75.38 228 ALA A CA 1
ATOM 1789 C C . ALA A 1 228 ? -2.066 -26.668 -13.126 1.00 75.38 228 ALA A C 1
ATOM 1791 O O . ALA A 1 228 ? -3.002 -26.016 -12.654 1.00 75.38 228 ALA A O 1
ATOM 1792 N N . ARG A 1 229 ? -1.936 -26.880 -14.440 1.00 67.25 229 ARG A N 1
ATOM 1793 C CA . ARG A 1 229 ? -2.950 -26.509 -15.433 1.00 67.25 229 ARG A CA 1
ATOM 1794 C C . ARG A 1 229 ? -4.173 -27.415 -15.263 1.00 67.25 229 ARG A C 1
ATOM 1796 O O . ARG A 1 229 ? -4.299 -28.444 -15.923 1.00 67.25 229 ARG A O 1
ATOM 1803 N N . ARG A 1 230 ? -5.073 -27.090 -14.333 1.00 53.62 230 ARG A N 1
ATOM 1804 C CA . ARG A 1 230 ? -6.351 -27.810 -14.231 1.00 53.62 230 ARG A CA 1
ATOM 1805 C C . ARG A 1 230 ? -7.200 -27.459 -15.458 1.00 53.62 230 ARG A C 1
ATOM 1807 O O . ARG A 1 230 ? -7.609 -26.317 -15.621 1.00 53.62 230 ARG A O 1
ATOM 1814 N N . SER A 1 231 ? -7.404 -28.443 -16.335 1.00 41.81 231 SER A N 1
ATOM 1815 C CA . SER A 1 231 ? -8.318 -28.370 -17.483 1.00 41.81 231 SER A CA 1
ATOM 1816 C C . SE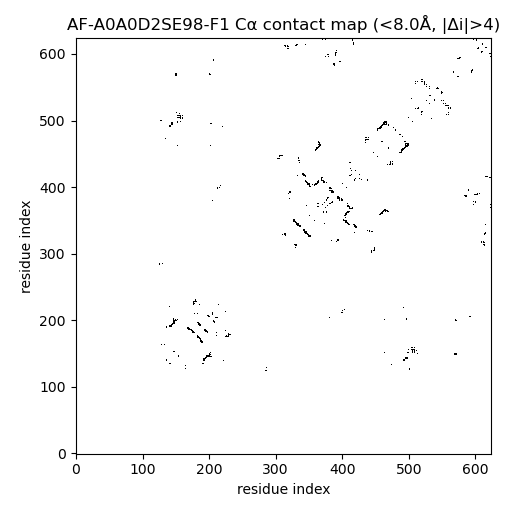R A 1 231 ? -9.765 -28.159 -17.016 1.00 41.81 231 SER A C 1
ATOM 1818 O O . SER A 1 231 ? -10.167 -28.714 -15.990 1.00 41.81 231 SER A O 1
ATOM 1820 N N . LEU A 1 232 ? -10.542 -27.412 -17.811 1.00 38.22 232 LEU A N 1
ATOM 1821 C CA . LEU A 1 232 ? -11.974 -27.116 -17.644 1.00 38.22 232 LEU A CA 1
ATOM 1822 C C . LEU A 1 232 ? -12.859 -28.368 -17.411 1.00 38.22 232 LEU A C 1
ATOM 1824 O O . LEU A 1 232 ? -13.998 -28.252 -16.977 1.00 38.22 232 LEU A O 1
ATOM 1828 N N . HIS A 1 233 ? -12.350 -29.576 -17.663 1.00 37.75 233 HIS A N 1
ATOM 1829 C CA . HIS A 1 233 ? -13.128 -30.818 -17.677 1.00 37.75 233 HIS A CA 1
ATOM 1830 C C . HIS A 1 233 ? -13.371 -31.516 -16.326 1.00 37.75 233 HIS A C 1
ATOM 1832 O O . HIS A 1 233 ? -13.996 -32.572 -16.318 1.00 37.75 233 HIS A O 1
ATOM 1838 N N . LYS A 1 234 ? -12.911 -30.987 -15.184 1.00 33.53 234 LYS A N 1
ATOM 1839 C CA . LYS A 1 234 ? -13.105 -31.650 -13.868 1.00 33.53 234 LYS A CA 1
ATOM 1840 C C . LYS A 1 234 ? -14.123 -30.991 -12.929 1.00 33.53 234 LYS A C 1
ATOM 1842 O O . LYS A 1 234 ? -14.157 -31.331 -11.752 1.00 33.53 234 LYS A O 1
ATOM 1847 N N . LEU A 1 235 ? -14.963 -30.092 -13.442 1.00 35.56 235 LEU A N 1
ATOM 1848 C CA . LEU A 1 235 ? -16.033 -29.431 -12.676 1.00 35.56 235 LEU A CA 1
ATOM 1849 C C . LEU A 1 235 ? -17.453 -29.723 -13.197 1.00 35.56 235 LEU A C 1
ATOM 1851 O O . LEU A 1 235 ? -18.400 -29.064 -12.785 1.00 35.56 235 LEU A O 1
ATOM 1855 N N . LEU A 1 236 ? -17.617 -30.749 -14.038 1.00 32.53 236 LEU A N 1
ATOM 1856 C CA . LEU A 1 236 ? -18.921 -31.333 -14.365 1.00 32.53 236 LEU A CA 1
ATOM 1857 C C . LEU A 1 236 ? -18.966 -32.772 -13.822 1.00 32.53 236 LEU A C 1
ATOM 1859 O O . LEU A 1 236 ? -18.075 -33.561 -14.120 1.00 32.53 236 LEU A O 1
ATOM 1863 N N . SER A 1 237 ? -19.958 -33.015 -12.958 1.00 30.02 237 SER A N 1
ATOM 1864 C CA . SER A 1 237 ? -20.470 -34.253 -12.328 1.00 30.02 237 SER A CA 1
ATOM 1865 C C . SER A 1 237 ? -19.669 -35.578 -12.403 1.00 30.02 237 SER A C 1
ATOM 1867 O O . SER A 1 237 ? -19.232 -35.997 -13.476 1.00 30.02 237 SER A O 1
ATOM 1869 N N . PRO A 1 238 ? -19.597 -36.346 -11.295 1.00 36.47 238 PRO A N 1
ATOM 1870 C CA . PRO A 1 238 ? -18.893 -37.625 -11.217 1.00 36.47 238 PRO A CA 1
ATOM 1871 C C . PRO A 1 238 ? -19.710 -38.792 -11.805 1.00 36.47 238 PRO A C 1
ATOM 1873 O O . PRO A 1 238 ? -20.047 -39.721 -11.088 1.00 36.47 238 PRO A O 1
ATOM 1876 N N . GLU A 1 239 ? -20.017 -38.785 -13.103 1.00 37.12 239 GLU A N 1
ATOM 1877 C CA . GLU A 1 239 ? -20.697 -39.917 -13.763 1.00 37.12 239 GLU A CA 1
ATOM 1878 C C . GLU A 1 239 ? -20.253 -40.093 -15.225 1.00 37.12 239 GLU A C 1
ATOM 1880 O O . GLU A 1 239 ? -21.066 -40.029 -16.134 1.00 37.12 239 GLU A O 1
ATOM 1885 N N . ALA A 1 240 ? -18.954 -40.289 -15.494 1.00 35.62 240 ALA A N 1
ATOM 1886 C CA . ALA A 1 240 ? -18.486 -40.859 -16.776 1.00 35.62 240 ALA A CA 1
ATOM 1887 C C . ALA A 1 240 ? -16.973 -41.165 -16.782 1.00 35.62 240 ALA A C 1
ATOM 1889 O O . ALA A 1 240 ? -16.252 -40.811 -17.713 1.00 35.62 240 ALA A O 1
ATOM 1890 N N . THR A 1 241 ? -16.440 -41.836 -15.762 1.00 43.16 241 THR A N 1
ATOM 1891 C CA . THR A 1 241 ? -15.051 -42.336 -15.788 1.00 43.16 241 THR A CA 1
ATOM 1892 C C . THR A 1 241 ? -15.016 -43.850 -15.745 1.00 43.16 241 THR A C 1
ATOM 1894 O O . THR A 1 241 ? -14.567 -44.444 -14.773 1.00 43.16 241 THR A O 1
ATOM 1897 N N . MET A 1 242 ? -15.465 -44.487 -16.825 1.00 39.56 242 MET A N 1
ATOM 1898 C CA . MET A 1 242 ? -15.101 -45.870 -17.118 1.00 39.56 242 MET A CA 1
ATOM 1899 C C . MET A 1 242 ? -15.300 -46.134 -18.614 1.00 39.56 242 MET A C 1
ATOM 1901 O O . MET A 1 242 ? -16.414 -46.453 -19.011 1.00 39.56 242 MET A O 1
ATOM 1905 N N . LYS A 1 243 ? -14.246 -45.929 -19.434 1.00 37.50 243 LYS A N 1
ATOM 1906 C CA . LYS A 1 243 ? -14.002 -46.598 -20.747 1.00 37.50 243 LYS A CA 1
ATOM 1907 C C . LYS A 1 243 ? -12.875 -46.015 -21.627 1.00 37.50 243 LYS A C 1
ATOM 1909 O O . LYS A 1 243 ? -12.648 -46.548 -22.707 1.00 37.50 243 LYS A O 1
ATOM 1914 N N . VAL A 1 244 ? -12.120 -44.994 -21.204 1.00 45.69 244 VAL A N 1
ATOM 1915 C CA . VAL A 1 244 ? -11.082 -44.380 -22.078 1.00 45.69 244 VAL A CA 1
ATOM 1916 C C . VAL A 1 244 ? -9.635 -44.787 -21.730 1.00 45.69 244 VAL A C 1
ATOM 1918 O O . VAL A 1 244 ? -8.728 -44.627 -22.541 1.00 45.69 244 VAL A O 1
ATOM 1921 N N . THR A 1 245 ? -9.391 -45.425 -20.583 1.00 49.66 245 THR A N 1
ATOM 1922 C CA . THR A 1 245 ? -8.024 -45.663 -20.072 1.00 49.66 245 THR A CA 1
ATOM 1923 C C . THR A 1 245 ? -7.260 -46.826 -20.730 1.00 49.66 245 THR A C 1
ATOM 1925 O O . THR A 1 245 ? -6.067 -46.969 -20.494 1.00 49.66 245 THR A O 1
ATOM 1928 N N . ILE A 1 246 ? -7.887 -47.648 -21.581 1.00 45.81 246 ILE A N 1
ATOM 1929 C CA . ILE A 1 246 ? -7.252 -48.882 -22.101 1.00 45.81 246 ILE A CA 1
ATOM 1930 C C . ILE A 1 246 ? -6.633 -48.714 -23.505 1.00 45.81 246 ILE A C 1
ATOM 1932 O O . ILE A 1 246 ? -5.746 -49.477 -23.874 1.00 45.81 246 ILE A O 1
ATOM 1936 N N . LYS A 1 247 ? -6.990 -47.677 -24.280 1.00 40.97 247 LYS A N 1
ATOM 1937 C CA . LYS A 1 247 ? -6.412 -47.464 -25.629 1.00 40.97 247 LYS A CA 1
ATOM 1938 C C . LYS A 1 247 ? -5.149 -46.593 -25.669 1.00 40.97 247 LYS A C 1
ATOM 1940 O O . LYS A 1 247 ? -4.394 -46.691 -26.628 1.00 40.97 247 LYS A O 1
ATOM 1945 N N . TYR A 1 248 ? -4.881 -45.792 -24.637 1.00 44.59 248 TYR A N 1
ATOM 1946 C CA . TYR A 1 248 ? -3.693 -44.922 -24.593 1.00 44.59 248 TYR A CA 1
ATOM 1947 C C . TYR A 1 248 ? -2.425 -45.629 -24.093 1.00 44.59 248 TYR A C 1
ATOM 1949 O O . TYR A 1 248 ? -1.321 -45.210 -24.427 1.00 44.59 248 TYR A O 1
ATOM 1957 N N . LEU A 1 249 ? -2.564 -46.732 -23.349 1.00 44.38 249 LEU A N 1
ATOM 1958 C CA . LEU A 1 249 ? -1.424 -47.458 -22.781 1.00 44.38 249 LEU A CA 1
ATOM 1959 C C . LEU A 1 249 ? -0.629 -48.254 -23.836 1.00 44.38 249 LEU A C 1
ATOM 1961 O O . LEU A 1 249 ? 0.547 -48.532 -23.634 1.00 44.38 249 LEU A O 1
ATOM 1965 N N . LEU A 1 250 ? -1.240 -48.569 -24.984 1.00 44.38 250 LEU A N 1
ATOM 1966 C CA . LEU A 1 250 ? -0.608 -49.336 -26.067 1.00 44.38 250 LEU A CA 1
ATOM 1967 C C . LEU A 1 250 ? 0.113 -48.464 -27.113 1.00 44.38 250 LEU A C 1
ATOM 1969 O O . LEU A 1 250 ? 0.865 -48.995 -27.921 1.00 44.38 250 LEU A O 1
ATOM 1973 N N . LEU A 1 251 ? -0.063 -47.137 -27.079 1.00 45.41 251 LEU A N 1
ATOM 1974 C CA . LEU A 1 251 ? 0.564 -46.189 -28.017 1.00 45.41 251 LEU A CA 1
ATOM 1975 C C . LEU A 1 251 ? 1.840 -45.529 -27.463 1.00 45.41 251 LEU A C 1
ATOM 1977 O O . LEU A 1 251 ? 2.641 -45.003 -28.226 1.00 45.41 251 LEU A O 1
ATOM 1981 N N . VAL A 1 252 ? 2.059 -45.578 -26.145 1.00 50.62 252 VAL A N 1
ATOM 1982 C CA . VAL A 1 252 ? 3.235 -44.971 -25.484 1.00 50.62 252 VAL A CA 1
ATOM 1983 C C . VAL A 1 252 ? 4.427 -45.942 -25.412 1.00 50.62 252 VAL A C 1
ATOM 1985 O O . VAL A 1 252 ? 5.564 -45.527 -25.206 1.00 50.62 252 VAL A O 1
ATOM 1988 N N . LEU A 1 253 ? 4.198 -47.235 -25.660 1.00 44.50 253 LEU A N 1
ATOM 1989 C CA . LEU A 1 253 ? 5.226 -48.280 -25.593 1.00 44.50 253 LEU A CA 1
ATOM 1990 C C . LEU A 1 253 ? 6.047 -48.464 -26.886 1.00 44.50 253 LEU A C 1
ATOM 1992 O O . LEU A 1 253 ? 7.002 -49.233 -26.868 1.00 44.50 253 LEU A O 1
ATOM 1996 N N . SER A 1 254 ? 5.751 -47.748 -27.982 1.00 43.03 254 SER A N 1
ATOM 1997 C CA . SER A 1 254 ? 6.485 -47.889 -29.257 1.00 43.03 254 SER A CA 1
ATOM 1998 C C . SER A 1 254 ? 7.484 -46.766 -29.577 1.00 43.03 254 SER A C 1
ATOM 2000 O O . SER A 1 254 ? 8.038 -46.764 -30.672 1.00 43.03 254 SER A O 1
ATOM 2002 N N . CYS A 1 255 ? 7.737 -45.815 -28.669 1.00 41.31 255 CYS A N 1
ATOM 2003 C CA . CYS A 1 255 ? 8.648 -44.683 -28.933 1.00 41.31 255 CYS A CA 1
ATOM 2004 C C . CYS A 1 255 ? 9.872 -44.593 -28.008 1.00 41.31 255 CYS A C 1
ATOM 2006 O O . CYS A 1 255 ? 10.593 -43.601 -28.052 1.00 41.31 255 CYS A O 1
ATOM 2008 N N . TYR A 1 256 ? 10.162 -45.624 -27.215 1.00 41.66 256 TYR A N 1
ATOM 2009 C CA . TYR A 1 256 ? 11.391 -45.683 -26.422 1.00 41.66 256 TYR A CA 1
ATOM 2010 C C . TYR A 1 256 ? 12.370 -46.697 -27.006 1.00 41.66 256 TYR A C 1
ATOM 2012 O O . TYR A 1 256 ? 12.490 -47.783 -26.466 1.00 41.66 256 TYR A O 1
ATOM 2020 N N . PHE A 1 257 ? 13.072 -46.348 -28.088 1.00 39.03 257 PHE A N 1
ATOM 2021 C CA . PHE A 1 257 ? 14.432 -46.833 -28.368 1.00 39.03 257 PHE A CA 1
ATOM 2022 C C . PHE A 1 257 ? 15.106 -45.934 -29.424 1.00 39.03 257 PHE A C 1
ATOM 2024 O O . PHE A 1 257 ? 14.508 -45.629 -30.451 1.00 39.03 257 PHE A O 1
ATOM 2031 N N . THR A 1 258 ? 16.377 -45.582 -29.167 1.00 38.09 258 THR A N 1
ATOM 2032 C CA . THR A 1 258 ? 17.307 -44.698 -29.922 1.00 38.09 258 THR A CA 1
ATOM 2033 C C . THR A 1 258 ? 17.104 -43.190 -29.647 1.00 38.09 258 THR A C 1
ATOM 2035 O O . THR A 1 258 ? 16.011 -42.681 -29.813 1.00 38.09 258 THR A O 1
ATOM 2038 N N . THR A 1 259 ? 18.055 -42.392 -29.141 1.00 42.28 259 THR A N 1
ATOM 2039 C CA . THR A 1 259 ? 19.528 -42.416 -29.224 1.00 42.28 259 THR A CA 1
ATOM 2040 C C . THR A 1 259 ? 20.228 -41.802 -27.997 1.00 42.28 259 THR A C 1
ATOM 2042 O O . THR A 1 259 ? 19.698 -40.945 -27.294 1.00 42.28 259 THR A O 1
ATOM 2045 N N . PHE A 1 260 ? 21.467 -42.256 -27.806 1.00 32.28 260 PHE A N 1
ATOM 2046 C CA . PHE A 1 260 ? 22.482 -41.902 -26.811 1.00 32.28 260 PHE A CA 1
ATOM 2047 C C . PHE A 1 260 ? 23.154 -40.518 -27.030 1.00 32.28 260 PHE A C 1
ATOM 2049 O O . PHE A 1 260 ? 23.332 -40.088 -28.162 1.00 32.28 260 PHE A O 1
ATOM 2056 N N . LEU A 1 261 ? 23.596 -39.923 -25.908 1.00 32.19 261 LEU A N 1
ATOM 2057 C CA . LEU A 1 261 ? 24.757 -39.041 -25.635 1.00 32.19 261 LEU A CA 1
ATOM 2058 C C . LEU A 1 261 ? 25.179 -37.913 -26.606 1.00 32.19 261 LEU A C 1
ATOM 2060 O O . LEU A 1 261 ? 25.815 -38.159 -27.625 1.00 32.19 261 LEU A O 1
ATOM 2064 N N . ILE A 1 262 ? 25.105 -36.668 -26.108 1.00 34.62 262 ILE A N 1
ATOM 2065 C CA . ILE A 1 262 ? 26.164 -35.655 -26.286 1.00 34.62 262 ILE A CA 1
ATOM 2066 C C . ILE A 1 262 ? 26.477 -35.046 -24.912 1.00 34.62 262 ILE A C 1
ATOM 2068 O O . ILE A 1 262 ? 25.621 -34.444 -24.268 1.00 34.62 262 ILE A O 1
ATOM 2072 N N . SER A 1 263 ? 27.718 -35.226 -24.462 1.00 35.75 263 SER A N 1
ATOM 2073 C CA . SER A 1 263 ? 28.300 -34.531 -23.315 1.00 35.75 263 SER A CA 1
ATOM 2074 C C . SER A 1 263 ? 29.014 -33.282 -23.826 1.00 35.75 263 SER A C 1
ATOM 2076 O O . SER A 1 263 ? 29.959 -33.395 -24.604 1.00 35.75 263 SER A O 1
ATOM 2078 N N . CYS A 1 264 ? 28.589 -32.099 -23.381 1.00 29.36 264 CYS A N 1
ATOM 2079 C CA . CYS A 1 264 ? 29.366 -30.870 -23.521 1.00 29.36 264 CYS A CA 1
ATOM 2080 C C . CYS A 1 264 ? 29.841 -30.418 -22.137 1.00 29.36 264 CYS A C 1
ATOM 2082 O O . CYS A 1 264 ? 29.062 -29.941 -21.314 1.00 29.36 264 CYS A O 1
ATOM 2084 N N . LYS A 1 265 ? 31.151 -30.545 -21.896 1.00 39.91 265 LYS A N 1
ATOM 2085 C CA . LYS A 1 265 ? 31.863 -29.829 -20.832 1.00 39.91 265 LYS A CA 1
ATOM 2086 C C . LYS A 1 265 ? 31.935 -28.345 -21.208 1.00 39.91 265 LYS A C 1
ATOM 2088 O O . LYS A 1 265 ? 32.630 -27.992 -22.155 1.00 39.91 265 LYS A O 1
ATOM 2093 N N . GLY A 1 266 ? 31.249 -27.490 -20.453 1.00 32.56 266 GLY A N 1
ATOM 2094 C CA . GLY A 1 266 ? 31.360 -26.031 -20.530 1.00 32.56 266 GLY A CA 1
ATOM 2095 C C . GLY A 1 266 ? 31.942 -25.465 -19.235 1.00 32.56 266 GLY A C 1
ATOM 2096 O O . GLY A 1 266 ? 31.386 -25.658 -18.158 1.00 32.56 266 GLY A O 1
ATOM 2097 N N . ASN A 1 267 ? 33.068 -24.763 -19.340 1.00 46.97 267 ASN A N 1
ATOM 2098 C CA . ASN A 1 267 ? 33.913 -24.271 -18.245 1.00 46.97 267 ASN A CA 1
ATOM 2099 C C . ASN A 1 267 ? 33.332 -23.044 -17.487 1.00 46.97 267 ASN A C 1
ATOM 2101 O O . ASN A 1 267 ? 34.067 -22.143 -17.092 1.00 46.97 267 ASN A O 1
ATOM 2105 N N . GLN A 1 268 ? 32.008 -22.966 -17.300 1.00 47.72 268 GLN A N 1
ATOM 2106 C CA . GLN A 1 268 ? 31.330 -21.793 -16.715 1.00 47.72 268 GLN A CA 1
ATOM 2107 C C . GLN A 1 268 ? 31.269 -21.808 -15.177 1.00 47.72 268 GLN A C 1
ATOM 2109 O O . GLN A 1 268 ? 31.176 -20.753 -14.553 1.00 47.72 268 GLN A O 1
ATOM 2114 N N . ILE A 1 269 ? 31.402 -22.979 -14.548 1.00 46.41 269 ILE A N 1
ATOM 2115 C CA . ILE A 1 269 ? 31.373 -23.122 -13.081 1.00 46.41 269 ILE A CA 1
ATOM 2116 C C . ILE A 1 269 ? 32.643 -22.568 -12.415 1.00 46.41 269 ILE A C 1
ATOM 2118 O O . ILE A 1 269 ? 32.564 -21.987 -11.336 1.00 46.41 269 ILE A O 1
ATOM 2122 N N . ALA A 1 270 ? 33.806 -22.664 -13.067 1.00 44.56 270 ALA A N 1
ATOM 2123 C CA . ALA A 1 270 ? 35.056 -22.132 -12.519 1.00 44.56 270 ALA A CA 1
ATOM 2124 C C . ALA A 1 270 ? 35.079 -20.590 -12.497 1.00 44.56 270 ALA A C 1
ATOM 2126 O O . ALA A 1 270 ? 35.524 -19.997 -11.516 1.00 44.56 270 ALA A O 1
ATOM 2127 N N . ASN A 1 271 ? 34.535 -19.938 -13.533 1.00 43.31 271 ASN A N 1
ATOM 2128 C CA . ASN A 1 271 ? 34.408 -18.476 -13.584 1.00 43.31 271 ASN A CA 1
ATOM 2129 C C . ASN A 1 271 ? 33.328 -17.951 -12.625 1.00 43.31 271 ASN A C 1
ATOM 2131 O O . ASN A 1 271 ? 33.518 -16.898 -12.022 1.00 43.31 271 ASN A O 1
ATOM 2135 N N . LEU A 1 272 ? 32.243 -18.707 -12.420 1.00 45.72 272 LEU A N 1
ATOM 2136 C CA . LEU A 1 272 ? 31.220 -18.395 -11.419 1.00 45.72 272 LEU A CA 1
ATOM 2137 C C . LEU A 1 272 ? 31.777 -18.488 -9.989 1.00 45.72 272 LEU A C 1
ATOM 2139 O O . LEU A 1 272 ? 31.559 -17.581 -9.193 1.00 45.72 272 LEU A O 1
ATOM 2143 N N . ASN A 1 273 ? 32.562 -19.525 -9.677 1.00 45.47 273 ASN A N 1
ATOM 2144 C CA . ASN A 1 273 ? 33.183 -19.673 -8.357 1.00 45.47 273 ASN A CA 1
ATOM 2145 C C . ASN A 1 273 ? 34.214 -18.569 -8.070 1.00 45.47 273 ASN A C 1
ATOM 2147 O O . ASN A 1 273 ? 34.240 -18.039 -6.963 1.00 45.47 273 ASN A O 1
ATOM 2151 N N . ARG A 1 274 ? 34.989 -18.138 -9.078 1.00 40.97 274 ARG A N 1
ATOM 2152 C CA . ARG A 1 274 ? 35.924 -17.004 -8.951 1.00 40.97 274 ARG A CA 1
ATOM 2153 C C . ARG A 1 274 ? 35.210 -15.673 -8.674 1.00 40.97 274 ARG A C 1
ATOM 2155 O O . ARG A 1 274 ? 35.727 -14.853 -7.924 1.00 40.97 274 ARG A O 1
ATOM 2162 N N . LEU A 1 275 ? 34.013 -15.485 -9.239 1.00 42.53 275 LEU A N 1
ATOM 2163 C CA . LEU A 1 275 ? 33.168 -14.301 -9.030 1.00 42.53 275 LEU A CA 1
ATOM 2164 C C . LEU A 1 275 ? 32.434 -14.326 -7.673 1.00 42.53 275 LEU A C 1
ATOM 2166 O O . LEU A 1 275 ? 32.172 -13.277 -7.087 1.00 42.53 275 LEU A O 1
ATOM 2170 N N . ILE A 1 276 ? 32.119 -15.523 -7.164 1.00 44.72 276 ILE A N 1
ATOM 2171 C CA . ILE A 1 276 ? 31.554 -15.744 -5.822 1.00 44.72 276 ILE A CA 1
ATOM 2172 C C . ILE A 1 276 ? 32.614 -15.491 -4.741 1.00 44.72 276 ILE A C 1
ATOM 2174 O O . ILE A 1 276 ? 32.310 -14.891 -3.711 1.00 44.72 276 ILE A O 1
ATOM 2178 N N . GLU A 1 277 ? 33.866 -15.897 -4.969 1.00 38.53 277 GLU A N 1
ATOM 2179 C CA . GLU A 1 277 ? 34.965 -15.643 -4.031 1.00 38.53 277 GLU A CA 1
ATOM 2180 C C . GLU A 1 277 ? 35.415 -14.176 -4.027 1.00 38.53 277 GLU A C 1
ATOM 2182 O O . GLU A 1 277 ? 35.710 -13.647 -2.957 1.00 38.53 277 GLU A O 1
ATOM 2187 N N . SER A 1 278 ? 35.366 -13.475 -5.168 1.00 34.34 278 SER A N 1
ATOM 2188 C CA . SER A 1 278 ? 35.740 -12.053 -5.247 1.00 34.34 278 SER A CA 1
ATOM 2189 C C . SER A 1 278 ? 34.708 -11.088 -4.645 1.00 34.34 278 SER A C 1
ATOM 2191 O O . SER A 1 278 ? 34.985 -9.896 -4.545 1.00 34.34 278 SER A O 1
ATOM 2193 N N . ARG A 1 279 ? 33.508 -11.567 -4.281 1.00 40.22 279 ARG A N 1
ATOM 2194 C CA . ARG A 1 279 ? 32.406 -10.758 -3.716 1.00 40.22 279 ARG A CA 1
ATOM 2195 C C . ARG A 1 279 ? 32.148 -10.997 -2.229 1.00 40.22 279 ARG A C 1
ATOM 2197 O O . ARG A 1 279 ? 31.209 -10.425 -1.678 1.00 40.22 279 ARG A O 1
ATOM 2204 N N . LYS A 1 280 ? 32.978 -11.796 -1.553 1.00 36.50 280 LYS A N 1
ATOM 2205 C CA . LYS A 1 280 ? 32.955 -11.886 -0.088 1.00 36.50 280 LYS A CA 1
ATOM 2206 C C . LYS A 1 280 ? 33.569 -10.617 0.509 1.00 36.50 280 LYS A C 1
ATOM 2208 O O . LYS A 1 280 ? 34.731 -10.607 0.897 1.00 36.50 280 LYS A O 1
ATOM 2213 N N . SER A 1 281 ? 32.784 -9.542 0.555 1.00 33.09 281 SER A N 1
ATOM 2214 C CA . SER A 1 281 ? 33.112 -8.375 1.373 1.00 33.09 281 SER A CA 1
ATOM 2215 C C . SER A 1 281 ? 32.812 -8.680 2.850 1.00 33.09 281 SER A C 1
ATOM 2217 O O . SER A 1 281 ? 31.817 -9.363 3.131 1.00 33.09 281 SER A O 1
ATOM 2219 N N . PRO A 1 282 ? 33.641 -8.223 3.805 1.00 39.12 282 PRO A N 1
ATOM 2220 C CA . PRO A 1 282 ? 33.455 -8.504 5.220 1.00 39.12 282 PRO A CA 1
ATOM 2221 C C . PRO A 1 282 ? 32.308 -7.656 5.785 1.00 39.12 282 PRO A C 1
ATOM 2223 O O . PRO A 1 282 ? 32.323 -6.437 5.687 1.00 39.12 282 PRO A O 1
ATOM 2226 N N . HIS A 1 283 ? 31.326 -8.351 6.361 1.00 39.38 283 HIS A N 1
ATOM 2227 C CA . HIS A 1 283 ? 30.379 -7.912 7.400 1.00 39.38 283 HIS A CA 1
ATOM 2228 C C . HIS A 1 283 ? 29.840 -6.468 7.305 1.00 39.38 283 HIS A C 1
ATOM 2230 O O . HIS A 1 283 ? 30.437 -5.556 7.871 1.00 39.38 283 HIS A O 1
ATOM 2236 N N . PRO A 1 284 ? 28.654 -6.255 6.702 1.00 37.19 284 PRO A N 1
ATOM 2237 C CA . PRO A 1 284 ? 27.898 -5.030 6.933 1.00 37.19 284 PRO A CA 1
ATOM 2238 C C . PRO A 1 284 ? 27.298 -5.055 8.348 1.00 37.19 284 PRO A C 1
ATOM 2240 O O . PRO A 1 284 ? 26.702 -6.057 8.757 1.00 37.19 284 PRO A O 1
ATOM 2243 N N . GLU A 1 285 ? 27.476 -3.966 9.098 1.00 33.75 285 GLU A N 1
ATOM 2244 C CA . GLU A 1 285 ? 26.896 -3.807 10.432 1.00 33.75 285 GLU A CA 1
ATOM 2245 C C . GLU A 1 285 ? 25.376 -4.014 10.391 1.00 33.75 285 GLU A C 1
ATOM 2247 O O . GLU A 1 285 ? 24.650 -3.506 9.536 1.00 33.75 285 GLU A O 1
ATOM 2252 N N . SER A 1 286 ? 24.908 -4.845 11.317 1.00 38.72 286 SER A N 1
ATOM 2253 C CA . SER A 1 286 ? 23.515 -5.250 11.441 1.00 38.72 286 SER A CA 1
ATOM 2254 C C . SER A 1 286 ? 22.691 -4.131 12.075 1.00 38.72 286 SER A C 1
ATOM 2256 O O . SER A 1 286 ? 23.107 -3.554 13.075 1.00 38.72 286 SER A O 1
ATOM 2258 N N . TRP A 1 287 ? 21.463 -3.914 11.593 1.00 39.16 287 TRP A N 1
ATOM 2259 C CA . TRP A 1 287 ? 20.433 -3.139 12.303 1.00 39.16 287 TRP A CA 1
ATOM 2260 C C . TRP A 1 287 ? 20.255 -3.585 13.768 1.00 39.16 287 TRP A C 1
ATOM 2262 O O . TRP A 1 287 ? 19.878 -2.784 14.618 1.00 39.16 287 TRP A O 1
ATOM 2272 N N . ALA A 1 288 ? 20.584 -4.846 14.082 1.00 41.50 288 ALA A N 1
ATOM 2273 C CA . ALA A 1 288 ? 20.586 -5.368 15.448 1.00 41.50 288 ALA A CA 1
ATOM 2274 C C . ALA A 1 288 ? 21.652 -4.721 16.357 1.00 41.50 288 ALA A C 1
ATOM 2276 O O . ALA A 1 288 ? 21.485 -4.707 17.568 1.00 41.50 288 ALA A O 1
ATOM 2277 N N . LEU A 1 289 ? 22.738 -4.172 15.805 1.00 40.06 289 LEU A N 1
ATOM 2278 C CA . LEU A 1 289 ? 23.812 -3.542 16.584 1.00 40.06 289 LEU A CA 1
ATOM 2279 C C . LEU A 1 289 ? 23.625 -2.030 16.751 1.00 40.06 289 LEU A C 1
ATOM 2281 O O . LEU A 1 289 ? 24.231 -1.439 17.638 1.00 40.06 289 LEU A O 1
ATOM 2285 N N . LEU A 1 290 ? 22.753 -1.406 15.954 1.00 42.28 290 LEU A N 1
ATOM 2286 C CA . LEU A 1 290 ? 22.603 0.049 15.912 1.00 42.28 290 LEU A CA 1
ATOM 2287 C C . LEU A 1 290 ? 21.509 0.613 16.830 1.00 42.28 290 LEU A C 1
ATOM 2289 O O . LEU A 1 290 ? 21.088 1.732 16.568 1.00 42.28 290 LEU A O 1
ATOM 2293 N N . ASN A 1 291 ? 21.029 -0.116 17.854 1.00 43.19 291 ASN A N 1
ATOM 2294 C CA . ASN A 1 291 ? 20.231 0.467 18.960 1.00 43.19 291 ASN A CA 1
ATOM 2295 C C . ASN A 1 291 ? 19.875 -0.480 20.133 1.00 43.19 291 ASN A C 1
ATOM 2297 O O . ASN A 1 291 ? 19.136 -0.064 21.029 1.00 43.19 291 ASN A O 1
ATOM 2301 N N . ASP A 1 292 ? 20.392 -1.715 20.195 1.00 40.56 292 ASP A N 1
ATOM 2302 C CA . ASP A 1 292 ? 20.080 -2.646 21.301 1.00 40.56 292 ASP A CA 1
ATOM 2303 C C . ASP A 1 292 ? 20.500 -2.118 22.693 1.00 40.56 292 ASP A C 1
ATOM 2305 O O . ASP A 1 292 ? 20.018 -2.616 23.710 1.00 40.56 292 ASP A O 1
ATOM 2309 N N . GLN A 1 293 ? 21.340 -1.078 22.772 1.00 37.97 293 GLN A N 1
ATOM 2310 C CA . GLN A 1 293 ? 21.700 -0.460 24.051 1.00 37.97 293 GLN A CA 1
ATOM 2311 C C . GLN A 1 293 ? 20.708 0.603 24.556 1.00 37.97 293 GLN A C 1
ATOM 2313 O O . GLN A 1 293 ? 20.573 0.729 25.770 1.00 37.97 293 GLN A O 1
ATOM 2318 N N . GLU A 1 294 ? 19.955 1.305 23.699 1.00 42.81 294 GLU A N 1
ATOM 2319 C CA . GLU A 1 294 ? 19.043 2.379 24.153 1.00 42.81 294 GLU A CA 1
ATOM 2320 C C . GLU A 1 294 ? 17.588 1.914 24.360 1.00 42.81 294 GLU A C 1
ATOM 2322 O O . GLU A 1 294 ? 16.903 2.395 25.260 1.00 42.81 294 GLU A O 1
ATOM 2327 N N . ASP A 1 295 ? 17.111 0.927 23.592 1.00 46.41 295 ASP A N 1
ATOM 2328 C CA . ASP A 1 295 ? 15.721 0.426 23.664 1.00 46.41 295 ASP A CA 1
ATOM 2329 C C . ASP A 1 295 ? 15.557 -0.794 24.614 1.00 46.41 295 ASP A C 1
ATOM 2331 O O . ASP A 1 295 ? 14.472 -1.383 24.703 1.00 46.41 295 ASP A O 1
ATOM 2335 N N . SER A 1 296 ? 16.620 -1.158 25.355 1.00 42.88 296 SER A N 1
ATOM 2336 C CA . SER A 1 296 ? 16.620 -2.207 26.397 1.00 42.88 296 SER A CA 1
ATOM 2337 C C . SER A 1 296 ? 15.860 -1.810 27.672 1.00 42.88 296 SER A C 1
ATOM 2339 O O . SER A 1 296 ? 15.557 -2.657 28.518 1.00 42.88 296 SER A O 1
ATOM 2341 N N . HIS A 1 297 ? 15.479 -0.538 27.799 1.00 43.25 297 HIS A N 1
ATOM 2342 C CA . HIS A 1 297 ? 14.586 -0.095 28.857 1.00 43.25 297 HIS A CA 1
ATOM 2343 C C . HIS A 1 297 ? 13.127 -0.376 28.477 1.00 43.25 297 HIS A C 1
ATOM 2345 O O . HIS A 1 297 ? 12.611 0.138 27.487 1.00 43.25 297 HIS A O 1
ATOM 2351 N N . ASN A 1 298 ? 12.472 -1.190 29.313 1.00 51.94 298 ASN A N 1
ATOM 2352 C CA . ASN A 1 298 ? 11.040 -1.513 29.376 1.00 51.94 298 ASN A CA 1
ATOM 2353 C C . ASN A 1 298 ? 10.125 -0.271 29.507 1.00 51.94 298 ASN A C 1
ATOM 2355 O O . ASN A 1 298 ? 9.297 -0.207 30.415 1.00 51.94 298 ASN A O 1
ATOM 2359 N N . SER A 1 299 ? 10.257 0.736 28.644 1.00 56.00 299 SER A N 1
ATOM 2360 C CA . SER A 1 299 ? 9.292 1.831 28.603 1.00 56.00 299 SER A CA 1
ATOM 2361 C C . SER A 1 299 ? 7.941 1.249 28.179 1.00 56.00 299 SER A C 1
ATOM 2363 O O . SER A 1 299 ? 7.872 0.607 27.124 1.00 56.00 299 SER A O 1
ATOM 2365 N N . PRO A 1 300 ? 6.879 1.409 28.990 1.00 68.69 300 PRO A N 1
ATOM 2366 C CA . PRO A 1 300 ? 5.563 0.896 28.647 1.00 68.69 300 PRO A CA 1
ATOM 2367 C C . PRO A 1 300 ? 5.109 1.515 27.326 1.00 68.69 300 PRO A C 1
ATOM 2369 O O . PRO A 1 300 ? 5.227 2.726 27.130 1.00 68.69 300 PRO A O 1
ATOM 2372 N N . VAL A 1 301 ? 4.579 0.693 26.421 1.00 85.12 301 VAL A N 1
ATOM 2373 C CA . VAL A 1 301 ? 3.889 1.200 25.231 1.00 85.12 301 VAL A CA 1
ATOM 2374 C C . VAL A 1 301 ? 2.729 2.061 25.718 1.00 85.12 301 VAL A C 1
ATOM 2376 O O . VAL A 1 301 ? 1.997 1.650 26.620 1.00 85.12 301 VAL A O 1
ATOM 2379 N N . TYR A 1 302 ? 2.545 3.245 25.138 1.00 88.44 302 TYR A N 1
ATOM 2380 C C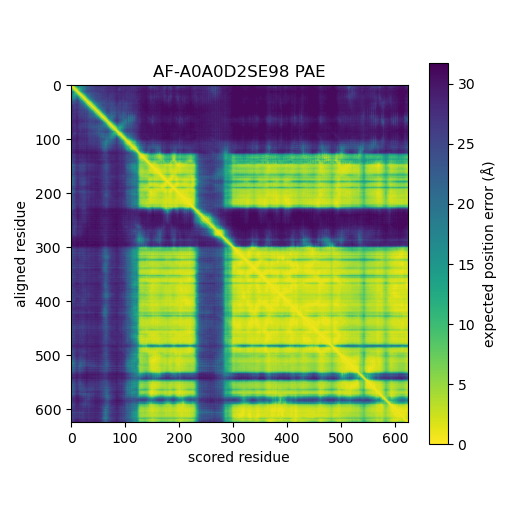A . TYR A 1 302 ? 1.366 4.049 25.439 1.00 88.44 302 TYR A CA 1
ATOM 2381 C C . TYR A 1 302 ? 0.101 3.251 25.098 1.00 88.44 302 TYR A C 1
ATOM 2383 O O . TYR A 1 302 ? -0.084 2.832 23.955 1.00 88.44 302 TYR A O 1
ATOM 2391 N N . VAL A 1 303 ? -0.773 3.054 26.085 1.00 90.94 303 VAL A N 1
ATOM 2392 C CA . VAL A 1 303 ? -2.095 2.447 25.906 1.00 90.94 303 VAL A CA 1
ATOM 2393 C C . VAL A 1 303 ? -3.135 3.387 26.500 1.00 90.94 303 VAL A C 1
ATOM 2395 O O . VAL A 1 303 ? -3.231 3.540 27.718 1.00 90.94 303 VAL A O 1
ATOM 2398 N N . GLY A 1 304 ? -3.899 4.046 25.632 1.00 89.38 304 GLY A N 1
ATOM 2399 C CA . GLY A 1 304 ? -5.028 4.883 26.033 1.00 89.38 304 GLY A CA 1
ATOM 2400 C C . GLY A 1 304 ? -6.269 4.052 26.373 1.00 89.38 304 GLY A C 1
ATOM 2401 O O . GLY A 1 304 ? -6.374 2.883 26.002 1.00 89.38 304 GLY A O 1
ATOM 2402 N N . SER A 1 305 ? -7.251 4.661 27.046 1.00 92.94 305 SER A N 1
ATOM 2403 C CA . SER A 1 305 ? -8.557 4.021 27.264 1.00 92.94 305 SER A CA 1
ATOM 2404 C C . SER A 1 305 ? -9.250 3.740 25.926 1.00 92.94 305 SER A C 1
ATOM 2406 O O . SER A 1 305 ? -9.448 4.655 25.131 1.00 92.94 305 SER A O 1
ATOM 2408 N N . GLN A 1 306 ? -9.656 2.488 25.696 1.00 94.44 306 GLN A N 1
ATOM 2409 C CA . GLN A 1 306 ? -10.369 2.068 24.478 1.00 94.44 306 GLN A CA 1
ATOM 2410 C C . GLN A 1 306 ? -11.850 1.728 24.718 1.00 94.44 306 GLN A C 1
ATOM 2412 O O . GLN A 1 306 ? -12.537 1.221 23.829 1.00 94.44 306 GLN A O 1
ATOM 2417 N N . LYS A 1 307 ? -12.371 1.993 25.923 1.00 92.56 307 LYS A N 1
ATOM 2418 C CA . LYS A 1 307 ? -13.743 1.632 26.305 1.00 92.56 307 LYS A CA 1
ATOM 2419 C C . LYS A 1 307 ? -14.767 2.347 25.413 1.00 92.56 307 LYS A C 1
ATOM 2421 O O . LYS A 1 307 ? -14.839 3.568 25.419 1.00 92.56 307 LYS A O 1
ATOM 2426 N N . GLY A 1 308 ? -15.581 1.575 24.690 1.00 94.62 308 GLY A N 1
ATOM 2427 C CA . GLY A 1 308 ? -16.638 2.090 23.808 1.00 94.62 308 GLY A CA 1
ATOM 2428 C C . GLY A 1 308 ? -16.157 2.605 22.445 1.00 94.62 308 GLY A C 1
ATOM 2429 O O . GLY A 1 308 ? -16.995 2.889 21.593 1.00 94.62 308 GLY A O 1
ATOM 2430 N N . MET A 1 309 ? -14.841 2.661 22.207 1.00 96.75 309 MET A N 1
ATOM 2431 C CA . MET A 1 309 ? -14.276 3.221 20.973 1.00 96.75 309 MET A CA 1
ATOM 2432 C C . MET A 1 309 ? -14.570 2.351 19.738 1.00 96.75 309 MET A C 1
ATOM 2434 O O . MET A 1 309 ? -14.731 2.857 18.638 1.00 96.75 309 MET A O 1
ATOM 2438 N N . MET A 1 310 ? -14.702 1.029 19.900 1.00 97.25 310 MET A N 1
ATOM 2439 C CA . MET A 1 310 ? -15.105 0.148 18.793 1.00 97.25 310 MET A CA 1
ATOM 2440 C C . MET A 1 310 ? -16.502 0.505 18.264 1.00 97.25 310 MET A C 1
ATOM 2442 O O . MET A 1 310 ? -16.714 0.566 17.058 1.00 97.25 310 MET A O 1
ATOM 2446 N N . GLN A 1 311 ? -17.461 0.750 19.162 1.00 97.81 311 GLN A N 1
ATOM 2447 C CA . GLN A 1 311 ? -18.818 1.139 18.779 1.00 97.81 311 GLN A CA 1
ATOM 2448 C C . GLN A 1 311 ? -18.866 2.543 18.172 1.00 97.81 311 GLN A C 1
ATOM 2450 O O . GLN A 1 311 ? -19.640 2.744 17.241 1.00 97.81 311 GLN A O 1
ATOM 2455 N N . SER A 1 312 ? -18.059 3.494 18.662 1.00 97.56 312 SER A N 1
ATOM 2456 C CA . SER A 1 312 ? -18.005 4.841 18.073 1.00 97.56 312 SER A CA 1
ATOM 2457 C C . SER A 1 312 ? -17.443 4.840 16.658 1.00 97.56 312 SER A C 1
ATOM 2459 O O . SER A 1 312 ? -17.881 5.634 15.836 1.00 97.56 312 SER A O 1
ATOM 2461 N N . ASP A 1 313 ? -16.515 3.930 16.371 1.00 98.56 313 ASP A N 1
ATOM 2462 C CA . ASP A 1 313 ? -15.864 3.829 15.066 1.00 98.56 313 ASP A CA 1
ATOM 2463 C C . ASP A 1 313 ? -16.727 3.093 14.028 1.00 98.56 313 ASP A C 1
ATOM 2465 O O . ASP A 1 313 ? -16.380 3.055 12.847 1.00 98.56 313 ASP A O 1
ATOM 2469 N N . LYS A 1 314 ? -17.846 2.475 14.435 1.00 98.69 314 LYS A N 1
ATOM 2470 C CA . LYS A 1 314 ? -18.686 1.680 13.533 1.00 98.69 314 LYS A CA 1
ATOM 2471 C C . LYS A 1 314 ? -19.291 2.558 12.437 1.00 98.69 314 LYS A C 1
ATOM 2473 O O . LYS A 1 314 ? -19.871 3.612 12.702 1.00 98.69 314 LYS A O 1
ATOM 2478 N N . ILE A 1 315 ? -19.181 2.103 11.192 1.00 98.62 315 ILE A N 1
ATOM 2479 C CA . ILE A 1 315 ? -19.766 2.756 10.020 1.00 98.62 315 ILE A CA 1
ATOM 2480 C C . ILE A 1 315 ? -21.048 2.010 9.658 1.00 98.62 315 ILE A C 1
ATOM 2482 O O . ILE A 1 315 ? -21.007 0.851 9.248 1.00 98.62 315 ILE A O 1
ATOM 2486 N N . ASN A 1 316 ? -22.194 2.685 9.763 1.00 95.56 316 ASN A N 1
ATOM 2487 C CA . ASN A 1 316 ? -23.480 2.094 9.378 1.00 95.56 316 ASN A CA 1
ATOM 2488 C C . ASN A 1 316 ? -23.593 1.931 7.854 1.00 95.56 316 ASN A C 1
ATOM 2490 O O . ASN A 1 316 ? -23.954 0.867 7.360 1.00 95.56 316 ASN A O 1
ATOM 2494 N N . ALA A 1 317 ? -23.273 2.988 7.106 1.00 97.12 317 ALA A N 1
ATOM 2495 C CA . ALA A 1 317 ? -23.206 2.975 5.650 1.00 97.12 317 ALA A CA 1
ATOM 2496 C C . ALA A 1 317 ? -22.347 4.141 5.154 1.00 97.12 317 ALA A C 1
ATOM 2498 O O . ALA A 1 317 ? -22.429 5.253 5.681 1.00 97.12 317 ALA A O 1
ATOM 2499 N N . LEU A 1 318 ? -21.559 3.903 4.108 1.00 98.38 318 LEU A N 1
ATOM 2500 C CA . LEU A 1 318 ? -20.854 4.955 3.387 1.00 98.38 318 LEU A CA 1
ATOM 2501 C C . LEU A 1 318 ? -21.800 5.647 2.387 1.00 98.38 318 LEU A C 1
ATOM 2503 O O . LEU A 1 318 ? -22.662 4.996 1.788 1.00 98.38 318 LEU A O 1
ATOM 2507 N N . PRO A 1 319 ? -21.662 6.962 2.150 1.00 98.38 319 PRO A N 1
ATOM 2508 C CA . PRO A 1 319 ? -22.471 7.654 1.155 1.00 98.38 319 PRO A CA 1
ATOM 2509 C C . PRO A 1 319 ? -22.313 7.054 -0.247 1.00 98.38 319 PRO A C 1
ATOM 2511 O O . PRO A 1 319 ? -21.222 7.022 -0.796 1.00 98.38 319 PRO A O 1
ATOM 2514 N N . GLY A 1 320 ? -23.415 6.623 -0.861 1.00 97.19 320 GLY A N 1
ATOM 2515 C CA . GLY A 1 320 ? -23.375 6.001 -2.188 1.00 97.19 320 GLY A CA 1
ATOM 2516 C C . GLY A 1 320 ? -22.854 4.559 -2.197 1.00 97.19 320 GLY A C 1
ATOM 2517 O O . GLY A 1 320 ? -22.585 4.038 -3.275 1.00 97.19 320 GLY A O 1
ATOM 2518 N N . GLN A 1 321 ? -22.719 3.920 -1.030 1.00 96.81 321 GLN A N 1
ATOM 2519 C CA . GLN A 1 321 ? -22.502 2.479 -0.897 1.00 96.81 321 GLN A CA 1
ATOM 2520 C C . GLN A 1 321 ? -23.666 1.689 -1.522 1.00 96.81 321 GLN A C 1
ATOM 2522 O O . GLN A 1 321 ? -24.819 2.077 -1.324 1.00 96.81 321 GLN A O 1
ATOM 2527 N N . PRO A 1 322 ? -23.399 0.585 -2.248 1.00 94.56 322 PRO A N 1
ATOM 2528 C CA . PRO A 1 322 ? -24.461 -0.280 -2.753 1.00 94.56 322 PRO A CA 1
ATOM 2529 C C . PRO A 1 322 ? -25.229 -0.959 -1.608 1.00 94.56 322 PRO A C 1
ATOM 2531 O O . PRO A 1 322 ? -24.691 -1.177 -0.520 1.00 94.56 322 PRO A O 1
ATOM 2534 N N . GLU A 1 323 ? -26.483 -1.329 -1.866 1.00 93.12 323 GLU A N 1
ATOM 2535 C CA . GLU A 1 323 ? -27.284 -2.134 -0.938 1.00 93.12 323 GLU A CA 1
ATOM 2536 C C . GLU A 1 323 ? -26.716 -3.557 -0.777 1.00 93.12 323 GLU A C 1
ATOM 2538 O O . GLU A 1 323 ? -25.933 -4.035 -1.602 1.00 93.12 323 GLU A O 1
ATOM 2543 N N . GLY A 1 324 ? -27.121 -4.252 0.292 1.00 89.88 324 GLY A N 1
ATOM 2544 C CA . GLY A 1 324 ? -26.743 -5.652 0.520 1.00 89.88 324 GLY A CA 1
ATOM 2545 C C . GLY A 1 324 ? -25.306 -5.854 1.008 1.00 89.88 324 GLY A C 1
ATOM 2546 O O . GLY A 1 324 ? -24.704 -6.891 0.735 1.00 89.88 324 GLY A O 1
ATOM 2547 N N . VAL A 1 325 ? -24.740 -4.871 1.712 1.00 93.50 325 VAL A N 1
ATOM 2548 C CA . VAL A 1 325 ? -23.437 -5.027 2.367 1.00 93.50 325 VAL A CA 1
ATOM 2549 C C . VAL A 1 325 ? -23.571 -5.956 3.566 1.00 93.50 325 VAL A C 1
ATOM 2551 O O . VAL A 1 325 ? -24.390 -5.747 4.455 1.00 93.50 325 VAL A O 1
ATOM 2554 N N . ASP A 1 326 ? -22.767 -7.010 3.528 1.00 95.44 326 ASP A N 1
ATOM 2555 C CA . ASP A 1 326 ? -22.862 -8.235 4.318 1.00 95.44 326 ASP A CA 1
ATOM 2556 C C . ASP A 1 326 ? -21.694 -8.384 5.308 1.00 95.44 326 ASP A C 1
ATOM 2558 O O . ASP A 1 326 ? -21.390 -9.486 5.752 1.00 95.44 326 ASP A O 1
ATOM 2562 N N . PHE A 1 327 ? -21.021 -7.282 5.643 1.00 97.56 327 PHE A N 1
ATOM 2563 C CA . PHE A 1 327 ? -19.902 -7.240 6.583 1.00 97.56 327 PHE A CA 1
ATOM 2564 C C . PHE A 1 327 ? -19.920 -5.952 7.408 1.00 97.56 327 PHE A C 1
ATOM 2566 O O . PHE A 1 327 ? -20.406 -4.912 6.958 1.00 97.56 327 PHE A O 1
ATOM 2573 N N . ASP A 1 328 ? -19.335 -6.018 8.601 1.00 98.19 328 ASP A N 1
ATOM 2574 C CA . ASP A 1 328 ? -19.108 -4.844 9.433 1.00 98.19 328 ASP A CA 1
ATOM 2575 C C . ASP A 1 328 ? -17.878 -4.054 8.957 1.00 98.19 328 ASP A C 1
ATOM 2577 O O . ASP A 1 328 ? -16.878 -4.612 8.493 1.00 98.19 328 ASP A O 1
ATOM 2581 N N . GLN A 1 329 ? -17.945 -2.733 9.110 1.00 98.62 329 GLN A N 1
ATOM 2582 C CA . GLN A 1 329 ? -16.866 -1.810 8.775 1.00 98.62 329 GLN A CA 1
ATOM 2583 C C . GLN A 1 329 ? -16.744 -0.705 9.825 1.00 98.62 329 GLN A C 1
ATOM 2585 O O . GLN A 1 329 ? -17.738 -0.260 10.403 1.00 98.62 329 GLN A O 1
ATOM 2590 N N . TYR A 1 330 ? -15.509 -0.277 10.066 1.00 98.88 330 TYR A N 1
ATOM 2591 C CA . TYR A 1 330 ? -15.140 0.658 11.121 1.00 98.88 330 TYR A CA 1
ATOM 2592 C C . TYR A 1 330 ? -14.090 1.634 10.600 1.00 98.88 330 TYR A C 1
ATOM 2594 O O . TYR A 1 330 ? -13.235 1.252 9.802 1.00 98.88 330 TYR A O 1
ATOM 2602 N N . ALA A 1 331 ? -14.118 2.875 11.060 1.00 98.88 331 ALA A N 1
ATOM 2603 C CA . ALA A 1 331 ? -13.025 3.809 10.842 1.00 98.88 331 ALA A CA 1
ATOM 2604 C C . ALA A 1 331 ? -12.917 4.802 11.985 1.00 98.88 331 ALA A C 1
ATOM 2606 O O . ALA A 1 331 ? -13.872 5.050 12.714 1.00 98.88 331 ALA A O 1
ATOM 2607 N N . GLY A 1 332 ? -11.737 5.378 12.132 1.00 98.44 332 GLY A N 1
ATOM 2608 C CA . GLY A 1 332 ? -11.503 6.392 13.138 1.00 98.44 332 GLY A CA 1
ATOM 2609 C C . GLY A 1 332 ? -10.026 6.562 13.414 1.00 98.44 332 GLY A C 1
ATOM 2610 O O . GLY A 1 332 ? -9.164 6.132 12.646 1.00 98.44 332 GLY A O 1
ATOM 2611 N N . TYR A 1 333 ? -9.743 7.190 14.548 1.00 98.62 333 TYR A N 1
ATOM 2612 C CA . TYR A 1 333 ? -8.393 7.533 14.961 1.00 98.62 333 TYR A CA 1
ATOM 2613 C C . TYR A 1 333 ? -7.930 6.684 16.141 1.00 98.62 333 TYR A C 1
ATOM 2615 O O . TYR A 1 333 ? -8.676 6.420 17.092 1.00 98.62 333 TYR A O 1
ATOM 2623 N N . VAL A 1 334 ? -6.659 6.305 16.111 1.00 98.50 334 VAL A N 1
ATOM 2624 C CA . VAL A 1 334 ? -5.947 5.744 17.257 1.00 98.50 334 VAL A CA 1
ATOM 2625 C C . VAL A 1 334 ? -4.798 6.685 17.599 1.00 98.50 334 VAL A C 1
ATOM 2627 O O . VAL A 1 334 ? -3.936 6.959 16.765 1.00 98.50 334 VAL A O 1
ATOM 2630 N N . MET A 1 335 ? -4.810 7.189 18.832 1.00 97.81 335 MET A N 1
ATOM 2631 C CA . MET A 1 335 ? -3.745 8.030 19.374 1.00 97.81 335 MET A CA 1
ATOM 2632 C C . MET A 1 335 ? -2.468 7.204 19.532 1.00 97.81 335 MET A C 1
ATOM 2634 O O . MET A 1 335 ? -2.502 6.151 20.172 1.00 97.81 335 MET A O 1
ATOM 2638 N N . VAL A 1 336 ? -1.360 7.682 18.970 1.00 97.12 336 VAL A N 1
ATOM 2639 C CA . VAL A 1 336 ? -0.043 7.030 19.073 1.00 97.12 336 VAL A CA 1
ATOM 2640 C C . VAL A 1 336 ? 0.944 7.843 19.907 1.00 97.12 336 VAL A C 1
ATOM 2642 O O . VAL A 1 336 ? 1.863 7.266 20.481 1.00 97.12 336 VAL A O 1
ATOM 2645 N N . ASP A 1 337 ? 0.715 9.151 20.047 1.00 96.00 337 ASP A N 1
ATOM 2646 C CA . ASP A 1 337 ? 1.499 10.026 20.918 1.00 96.00 337 ASP A CA 1
ATOM 2647 C C . ASP A 1 337 ? 0.612 11.145 21.489 1.00 96.00 337 ASP A C 1
ATOM 2649 O O . ASP A 1 337 ? 0.226 12.062 20.760 1.00 96.00 337 ASP A O 1
ATOM 2653 N N . PRO A 1 338 ? 0.265 11.086 22.786 1.00 94.75 338 PRO A N 1
ATOM 2654 C CA . PRO A 1 338 ? -0.604 12.078 23.407 1.00 94.75 338 PRO A CA 1
ATOM 2655 C C . PRO A 1 338 ? 0.079 13.435 23.631 1.00 94.75 338 PRO A C 1
ATOM 2657 O O . PRO A 1 338 ? -0.625 14.422 23.815 1.00 94.75 338 PRO A O 1
ATOM 2660 N N . ILE A 1 339 ? 1.418 13.506 23.640 1.00 94.12 339 ILE A N 1
ATOM 2661 C CA . ILE A 1 339 ? 2.148 14.767 23.855 1.00 94.12 339 ILE A CA 1
ATOM 2662 C C . ILE A 1 339 ? 2.069 15.619 22.588 1.00 94.12 339 ILE A C 1
ATOM 2664 O O . ILE A 1 339 ? 1.782 16.811 22.659 1.00 94.12 339 ILE A O 1
ATOM 2668 N N . ALA A 1 340 ? 2.269 14.991 21.429 1.00 94.75 340 ALA A N 1
ATOM 2669 C CA . ALA A 1 340 ? 2.156 15.646 20.127 1.00 94.75 340 ALA A CA 1
ATOM 2670 C C . ALA A 1 340 ? 0.705 15.744 19.602 1.00 94.75 340 ALA A C 1
ATOM 2672 O O . ALA A 1 340 ? 0.474 16.331 18.543 1.00 94.75 340 ALA A O 1
ATOM 2673 N N . ASP A 1 341 ? -0.269 15.149 20.308 1.00 96.12 341 ASP A N 1
ATOM 2674 C CA . ASP A 1 341 ? -1.623 14.857 19.799 1.00 96.12 341 ASP A CA 1
ATOM 2675 C C . ASP A 1 341 ? -1.562 14.195 18.407 1.00 96.12 341 ASP A C 1
ATOM 2677 O O . ASP A 1 341 ? -2.224 14.612 17.454 1.00 96.12 341 ASP A O 1
ATOM 2681 N N . ARG A 1 342 ? -0.690 13.187 18.270 1.00 97.50 342 ARG A N 1
ATOM 2682 C CA . ARG A 1 342 ? -0.470 12.452 17.020 1.00 97.50 342 ARG A CA 1
ATOM 2683 C C . ARG A 1 342 ? -1.346 11.213 16.983 1.00 97.50 342 ARG A C 1
ATOM 2685 O O . ARG A 1 342 ? -1.225 10.321 17.827 1.00 97.50 342 ARG A O 1
ATOM 2692 N N . ALA A 1 343 ? -2.188 11.125 15.959 1.00 98.38 343 ALA A N 1
ATOM 2693 C CA . ALA A 1 343 ? -3.110 10.018 15.765 1.00 98.38 343 ALA A CA 1
ATOM 2694 C C . ALA A 1 343 ? -3.075 9.492 14.328 1.00 98.38 343 ALA A C 1
ATOM 2696 O O . ALA A 1 343 ? -3.019 10.258 13.361 1.00 98.38 343 ALA A O 1
ATOM 2697 N N . LEU A 1 344 ? -3.153 8.167 14.199 1.00 98.81 344 LEU A N 1
ATOM 2698 C CA . LEU A 1 344 ? -3.249 7.489 12.911 1.00 98.81 344 LEU A CA 1
ATOM 2699 C C . LEU A 1 344 ? -4.701 7.112 12.620 1.00 98.81 344 LEU A C 1
ATOM 2701 O O . LEU A 1 344 ? -5.415 6.611 13.494 1.00 98.81 344 LEU A O 1
ATOM 2705 N N . PHE A 1 345 ? -5.125 7.370 11.389 1.00 98.88 345 PHE A N 1
ATOM 2706 C CA . PHE A 1 345 ? -6.427 7.016 10.857 1.00 98.88 345 PHE A CA 1
ATOM 2707 C C . PHE A 1 345 ? -6.401 5.604 10.267 1.00 98.88 345 PHE A C 1
ATOM 2709 O O . PHE A 1 345 ? -5.443 5.209 9.595 1.00 98.88 345 PHE A O 1
ATOM 2716 N N . TYR A 1 346 ? -7.471 4.844 10.489 1.00 98.94 346 TYR A N 1
ATOM 2717 C CA . TYR A 1 346 ? -7.636 3.518 9.904 1.00 98.94 346 TYR A CA 1
ATOM 2718 C C . TYR A 1 346 ? -9.034 3.327 9.320 1.00 98.94 346 TYR A C 1
ATOM 2720 O O . TYR A 1 346 ? -10.008 3.907 9.796 1.00 98.94 346 TYR A O 1
ATOM 2728 N N . TYR A 1 347 ? -9.126 2.446 8.327 1.00 98.94 347 TYR A N 1
ATOM 2729 C CA . TYR A 1 347 ? -10.372 1.845 7.864 1.00 98.94 347 TYR A CA 1
ATOM 2730 C C . TYR A 1 347 ? -10.261 0.329 8.001 1.00 98.94 347 TYR A C 1
ATOM 2732 O O . TYR A 1 347 ? -9.319 -0.278 7.500 1.00 98.94 347 TYR A O 1
ATOM 2740 N N . PHE A 1 348 ? -11.197 -0.290 8.709 1.00 98.94 348 PHE A N 1
ATOM 2741 C CA . PHE A 1 348 ? -11.231 -1.721 8.976 1.00 98.94 348 PHE A CA 1
ATOM 2742 C C . PHE A 1 348 ? -12.506 -2.333 8.411 1.00 98.94 348 PHE A C 1
ATOM 2744 O O . PHE A 1 348 ? -13.599 -1.804 8.607 1.00 98.94 348 PHE A O 1
ATOM 2751 N N . VAL A 1 349 ? -12.360 -3.465 7.730 1.00 98.81 349 VAL A N 1
ATOM 2752 C CA . VAL A 1 349 ? -13.472 -4.217 7.148 1.00 98.81 349 VAL A CA 1
ATOM 2753 C C . VAL A 1 349 ? -13.365 -5.677 7.550 1.00 98.81 349 VAL A C 1
ATOM 2755 O O . VAL A 1 349 ? -12.318 -6.315 7.390 1.00 98.81 349 VAL A O 1
ATOM 2758 N N . GLU A 1 350 ? -14.455 -6.216 8.077 1.00 98.75 350 GLU A N 1
ATOM 2759 C CA . GLU A 1 350 ? -14.535 -7.637 8.380 1.00 98.75 350 GLU A CA 1
ATOM 2760 C C . GLU A 1 350 ? -14.765 -8.467 7.112 1.00 98.75 350 GLU A C 1
ATOM 2762 O O . GLU A 1 350 ? -15.167 -7.968 6.051 1.00 98.75 350 GLU A O 1
ATOM 2767 N N . SER A 1 351 ? -14.510 -9.768 7.228 1.00 98.19 351 SER A N 1
ATOM 2768 C CA . SER A 1 351 ? -14.930 -10.724 6.212 1.00 98.19 351 SER A CA 1
ATOM 2769 C C . SER A 1 351 ? -16.449 -10.897 6.228 1.00 98.19 351 SER A C 1
ATOM 2771 O O . SER A 1 351 ? -17.009 -11.149 7.294 1.00 98.19 351 SER A O 1
ATOM 2773 N N . PRO A 1 352 ? -17.130 -10.873 5.067 1.00 96.62 352 PRO A N 1
ATOM 2774 C CA . PRO A 1 352 ? -18.575 -11.107 5.000 1.00 96.62 352 PRO A CA 1
ATOM 2775 C C . PRO A 1 352 ? -18.979 -12.528 5.398 1.00 96.62 352 PRO A C 1
ATOM 2777 O O . PRO A 1 352 ? -20.141 -12.807 5.671 1.00 96.62 352 PRO A O 1
ATOM 2780 N N . GLN A 1 353 ? -18.022 -13.460 5.410 1.00 93.81 353 GLN A N 1
ATOM 2781 C CA . GLN A 1 353 ? -18.251 -14.845 5.802 1.00 93.81 353 GLN A CA 1
ATOM 2782 C C . GLN A 1 353 ? -17.267 -15.255 6.892 1.00 93.81 353 GLN A C 1
ATOM 2784 O O . GLN A 1 353 ? -16.048 -15.179 6.698 1.00 93.81 353 GLN A O 1
ATOM 2789 N N . ASN A 1 354 ? -17.806 -15.734 8.016 1.00 93.75 354 ASN A N 1
ATOM 2790 C CA . ASN A 1 354 ? -17.058 -16.260 9.159 1.00 93.75 354 ASN A CA 1
ATOM 2791 C C . ASN A 1 354 ? -15.927 -15.318 9.619 1.00 93.75 354 ASN A C 1
ATOM 2793 O O . ASN A 1 354 ? -14.792 -15.767 9.795 1.00 93.75 354 ASN A O 1
ATOM 2797 N N . SER A 1 355 ? -16.202 -14.014 9.792 1.00 96.38 355 SER A N 1
ATOM 2798 C CA . SER A 1 355 ? -15.197 -13.030 10.250 1.00 96.38 355 SER A CA 1
ATOM 2799 C C . SER A 1 355 ? -14.486 -13.476 11.530 1.00 96.38 355 SER A C 1
ATOM 2801 O O . SER A 1 355 ? -13.272 -13.307 11.656 1.00 96.38 355 SER A O 1
ATOM 2803 N N . SER A 1 356 ? -15.211 -14.173 12.411 1.00 96.00 356 SER A N 1
ATOM 2804 C CA . SER A 1 356 ? -14.714 -14.786 13.644 1.00 96.00 356 SER A CA 1
ATOM 2805 C C . SER A 1 356 ? -13.694 -15.910 13.461 1.00 96.00 356 SER A C 1
ATOM 2807 O O . SER A 1 356 ? -13.111 -16.320 14.460 1.00 96.00 356 SER A O 1
ATOM 2809 N N . ASP A 1 357 ? -13.458 -16.415 12.250 1.00 94.88 357 ASP A N 1
ATOM 2810 C CA . ASP A 1 357 ? -12.481 -17.477 11.961 1.00 94.88 357 ASP A CA 1
ATOM 28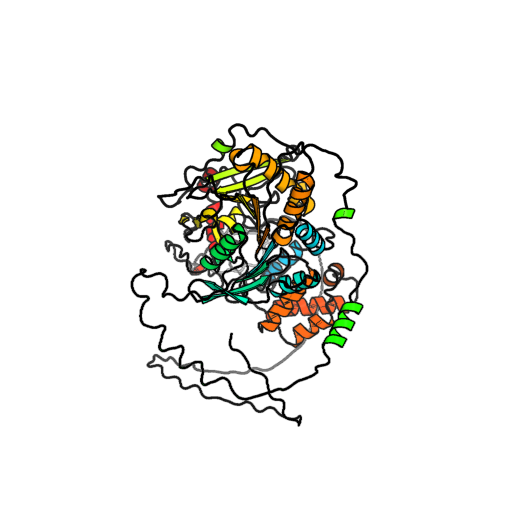11 C C . ASP A 1 357 ? -11.346 -16.983 11.057 1.00 94.88 357 ASP A C 1
ATOM 2813 O O . ASP A 1 357 ? -10.225 -17.490 11.127 1.00 94.88 357 ASP A O 1
ATOM 2817 N N . LYS A 1 358 ? -11.609 -15.966 10.229 1.00 97.75 358 LYS A N 1
ATOM 2818 C CA . LYS A 1 358 ? -10.653 -15.444 9.245 1.00 97.75 358 LYS A CA 1
ATOM 2819 C C . LYS A 1 358 ? -9.479 -14.694 9.887 1.00 97.75 358 LYS A C 1
ATOM 2821 O O . LYS A 1 358 ? -9.669 -14.031 10.908 1.00 97.75 358 LYS A O 1
ATOM 2826 N N . PRO A 1 359 ? -8.272 -14.753 9.285 1.00 98.31 359 PRO A N 1
ATOM 2827 C CA . PRO A 1 359 ? -7.096 -14.052 9.798 1.00 98.31 359 PRO A CA 1
ATOM 2828 C C . PRO A 1 359 ? -7.288 -12.531 9.793 1.00 98.31 359 PRO A C 1
ATOM 2830 O O . PRO A 1 359 ? -8.141 -12.005 9.076 1.00 98.31 359 PRO A O 1
ATOM 2833 N N . LEU A 1 360 ? -6.477 -11.834 10.587 1.00 98.81 360 LEU A N 1
ATOM 2834 C CA . LEU A 1 360 ? -6.379 -10.378 10.581 1.00 98.81 360 LEU A CA 1
ATOM 2835 C C . LEU A 1 360 ? -5.195 -9.959 9.709 1.00 98.81 360 LEU A C 1
ATOM 2837 O O . LEU A 1 360 ? -4.099 -10.503 9.838 1.00 98.81 360 LEU A O 1
ATOM 2841 N N . VAL A 1 361 ? -5.408 -8.988 8.831 1.00 98.88 361 VAL A N 1
ATOM 2842 C CA . VAL A 1 361 ? -4.404 -8.542 7.867 1.00 98.88 361 VAL A CA 1
ATOM 2843 C C . VAL A 1 361 ? -4.286 -7.029 7.921 1.00 98.88 361 VAL A C 1
ATOM 2845 O O . VAL A 1 361 ? -5.274 -6.320 7.757 1.00 98.88 361 VAL A O 1
ATOM 2848 N N . LEU A 1 362 ? -3.072 -6.534 8.144 1.00 98.94 362 LEU A N 1
ATOM 2849 C CA . LEU A 1 362 ? -2.738 -5.122 7.987 1.00 98.94 362 LEU A CA 1
ATOM 2850 C C . LEU A 1 362 ? -2.287 -4.864 6.546 1.00 98.94 362 LEU A C 1
ATOM 2852 O O . L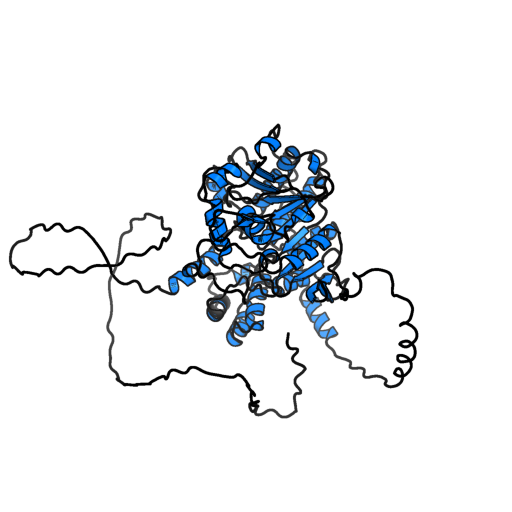EU A 1 362 ? -1.447 -5.601 6.033 1.00 98.94 362 LEU A O 1
ATOM 2856 N N . TRP A 1 363 ? -2.815 -3.818 5.918 1.00 98.88 363 TRP A N 1
ATOM 2857 C CA . TRP A 1 363 ? -2.394 -3.309 4.616 1.00 98.88 363 TRP A CA 1
ATOM 2858 C C . TRP A 1 363 ? -1.773 -1.914 4.747 1.00 98.88 363 TRP A C 1
ATOM 2860 O O . TRP A 1 363 ? -2.365 -1.022 5.367 1.00 98.88 363 TRP A O 1
ATOM 2870 N N . LEU A 1 364 ? -0.604 -1.737 4.127 1.00 98.69 364 LEU A N 1
ATOM 2871 C CA . LEU A 1 364 ? 0.151 -0.486 4.068 1.00 98.69 364 LEU A CA 1
ATOM 2872 C C . LEU A 1 364 ? 0.517 -0.147 2.617 1.00 98.69 364 LEU A C 1
ATOM 2874 O O . LEU A 1 364 ? 1.260 -0.889 1.976 1.00 98.69 364 LEU A O 1
ATOM 2878 N N . ASN A 1 365 ? 0.058 0.995 2.108 1.00 98.25 365 ASN A N 1
ATOM 2879 C CA . ASN A 1 365 ? 0.667 1.586 0.913 1.00 98.25 365 ASN A CA 1
ATOM 2880 C C . ASN A 1 365 ? 2.016 2.249 1.263 1.00 98.25 365 ASN A C 1
ATOM 2882 O O . ASN A 1 365 ? 2.353 2.447 2.431 1.00 98.25 365 ASN A O 1
ATOM 2886 N N . GLY A 1 366 ? 2.807 2.547 0.230 1.00 94.06 366 GLY A N 1
ATOM 2887 C CA . GLY A 1 366 ? 4.148 3.121 0.353 1.00 94.06 366 GLY A CA 1
ATOM 2888 C C . GLY A 1 366 ? 4.201 4.634 0.125 1.00 94.06 366 GLY A C 1
ATOM 2889 O O . GLY A 1 366 ? 3.638 5.415 0.890 1.00 94.06 366 GLY A O 1
ATOM 2890 N N . GLY A 1 367 ? 4.917 5.047 -0.924 1.00 90.31 367 GLY A N 1
ATOM 2891 C CA . GLY A 1 367 ? 5.192 6.444 -1.268 1.00 90.31 367 GLY A CA 1
ATOM 2892 C C . GLY A 1 367 ? 6.678 6.794 -1.127 1.00 90.31 367 GLY A C 1
ATOM 2893 O O . GLY A 1 367 ? 7.365 6.751 -2.145 1.00 90.31 367 GLY A O 1
ATOM 2894 N N . PRO A 1 368 ? 7.205 7.076 0.083 1.00 89.12 368 PRO A N 1
ATOM 2895 C CA . PRO A 1 368 ? 6.516 7.170 1.376 1.00 89.12 368 PRO A CA 1
ATOM 2896 C C . PRO A 1 368 ? 5.425 8.250 1.385 1.00 89.12 368 PRO A C 1
ATOM 2898 O O . PRO A 1 368 ? 5.436 9.160 0.562 1.00 89.12 368 PRO A O 1
ATOM 2901 N N . GLY A 1 369 ? 4.467 8.148 2.308 1.00 92.50 369 GLY A N 1
ATOM 2902 C CA . GLY A 1 369 ? 3.450 9.187 2.491 1.00 92.50 369 GLY A CA 1
ATOM 2903 C C . GLY A 1 369 ? 2.142 8.984 1.715 1.00 92.50 369 GLY A C 1
ATOM 2904 O O . GLY A 1 369 ? 1.310 9.891 1.682 1.00 92.50 369 GLY A O 1
ATOM 2905 N N . CYS A 1 370 ? 1.932 7.822 1.091 1.00 96.50 370 CYS A N 1
ATOM 2906 C CA . CYS A 1 370 ? 0.723 7.522 0.326 1.00 96.50 370 CYS A CA 1
ATOM 2907 C C . CYS A 1 370 ? -0.335 6.768 1.151 1.00 96.50 370 CYS A C 1
ATOM 2909 O O . CYS A 1 370 ? -0.033 5.911 1.977 1.00 96.50 370 CYS A O 1
ATOM 2911 N N . SER A 1 371 ? -1.606 7.087 0.915 1.00 98.56 371 SER A N 1
ATOM 2912 C CA . SER A 1 371 ? -2.739 6.624 1.717 1.00 98.56 371 SER A CA 1
ATOM 2913 C C . SER A 1 371 ? -3.153 5.179 1.425 1.00 98.56 371 SER A C 1
ATOM 2915 O O . SER A 1 371 ? -3.517 4.834 0.297 1.00 98.56 371 SER A O 1
ATOM 2917 N N . SER A 1 372 ? -3.232 4.374 2.489 1.00 98.81 372 SER A N 1
ATOM 2918 C CA . SER A 1 372 ? -3.798 3.019 2.460 1.00 98.81 372 SER A CA 1
ATOM 2919 C C . SER A 1 372 ? -5.318 2.980 2.283 1.00 98.81 372 SER A C 1
ATOM 2921 O O . SER A 1 372 ? -5.854 1.991 1.785 1.00 98.81 372 SER A O 1
ATOM 2923 N N . LEU A 1 373 ? -6.033 4.039 2.677 1.00 98.69 373 LEU A N 1
ATOM 2924 C CA . LEU A 1 373 ? -7.469 4.167 2.415 1.00 98.69 373 LEU A CA 1
ATOM 2925 C C . LEU A 1 373 ? -7.715 4.489 0.937 1.00 98.69 373 LEU A C 1
ATOM 2927 O O . LEU A 1 373 ? -8.533 3.847 0.281 1.00 98.69 373 LEU A O 1
ATOM 2931 N N . GLY A 1 374 ? -7.012 5.493 0.415 1.00 98.12 374 GLY A N 1
ATOM 2932 C CA . GLY A 1 374 ? -7.189 5.976 -0.947 1.00 98.12 374 GLY A CA 1
ATOM 2933 C C . GLY A 1 374 ? -6.761 4.956 -1.989 1.00 98.12 374 GLY A C 1
ATOM 2934 O O . GLY A 1 374 ? -7.555 4.600 -2.853 1.00 98.12 374 GLY A O 1
ATOM 2935 N N . TYR A 1 375 ? -5.523 4.472 -1.906 1.00 97.19 375 TYR A N 1
ATOM 2936 C CA . TYR A 1 375 ? -5.005 3.513 -2.877 1.00 97.19 375 TYR A CA 1
ATOM 2937 C C . TYR A 1 375 ? -5.447 2.092 -2.514 1.00 97.19 375 TYR A C 1
ATOM 2939 O O . TYR A 1 375 ? -6.316 1.534 -3.187 1.00 97.19 375 TYR A O 1
ATOM 2947 N N . GLY A 1 376 ? -5.004 1.562 -1.374 1.00 98.06 376 GLY A N 1
ATOM 2948 C CA . GLY A 1 376 ? -5.321 0.199 -0.947 1.00 98.06 376 GLY A CA 1
ATOM 2949 C C . GLY A 1 376 ? -6.817 -0.119 -0.926 1.00 98.06 376 GLY A C 1
ATOM 2950 O O . GLY A 1 376 ? -7.293 -1.010 -1.638 1.00 98.06 376 GLY A O 1
ATOM 2951 N N . ALA A 1 377 ? -7.595 0.602 -0.117 1.00 98.56 377 ALA A N 1
ATOM 2952 C CA . ALA A 1 377 ? -9.007 0.271 0.057 1.00 98.56 377 ALA A CA 1
ATOM 2953 C C . ALA A 1 377 ? -9.855 0.647 -1.169 1.00 98.56 377 ALA A C 1
ATOM 2955 O O . ALA A 1 377 ? -10.628 -0.182 -1.651 1.00 98.56 377 ALA A O 1
ATOM 2956 N N . MET A 1 378 ? -9.712 1.872 -1.685 1.00 97.69 378 MET A N 1
ATOM 2957 C CA . MET A 1 378 ? -10.625 2.411 -2.703 1.00 97.69 378 MET A CA 1
ATOM 2958 C C . MET A 1 378 ? -10.187 2.163 -4.154 1.00 97.69 378 MET A C 1
ATOM 2960 O O . MET A 1 378 ? -11.049 2.189 -5.039 1.00 97.69 378 MET A O 1
ATOM 2964 N N . LEU A 1 379 ? -8.900 1.891 -4.419 1.00 94.50 379 LEU A N 1
ATOM 2965 C CA . LEU A 1 379 ? -8.382 1.608 -5.767 1.00 94.50 379 LEU A CA 1
ATOM 2966 C C . LEU A 1 379 ? -7.927 0.172 -5.994 1.00 94.50 379 LEU A C 1
ATOM 2968 O O . LEU A 1 379 ? -8.023 -0.276 -7.135 1.00 94.50 379 LEU A O 1
ATOM 2972 N N . GLU A 1 380 ? -7.510 -0.564 -4.958 1.00 96.19 380 GLU A N 1
ATOM 2973 C CA . GLU A 1 380 ? -6.791 -1.838 -5.136 1.00 96.19 380 GLU A CA 1
ATOM 2974 C C . GLU A 1 380 ? -7.518 -3.086 -4.616 1.00 96.19 380 GLU A C 1
ATOM 2976 O O . GLU A 1 380 ? -7.941 -3.933 -5.397 1.00 96.19 380 GLU A O 1
ATOM 2981 N N . LEU A 1 381 ? -7.770 -3.222 -3.318 1.00 97.94 381 LEU A N 1
ATOM 2982 C CA . LEU A 1 381 ? -8.193 -4.512 -2.744 1.00 97.94 381 LEU A CA 1
ATOM 2983 C C . LEU A 1 381 ? -9.270 -4.430 -1.665 1.00 97.94 381 LEU A C 1
ATOM 2985 O O . LEU A 1 381 ? -9.727 -5.470 -1.184 1.00 97.94 381 LEU A O 1
ATOM 2989 N N . GLY A 1 382 ? -9.714 -3.224 -1.312 1.00 98.31 382 GLY A N 1
ATOM 2990 C CA . GLY A 1 382 ? -10.855 -3.045 -0.419 1.00 98.31 382 GLY A CA 1
ATOM 2991 C C . GLY A 1 382 ? -12.189 -3.475 -1.038 1.00 98.31 382 GLY A C 1
ATOM 2992 O O . GLY A 1 382 ? -12.264 -3.812 -2.225 1.00 98.31 382 GLY A O 1
ATOM 2993 N N . PRO A 1 383 ? -13.261 -3.488 -0.230 1.00 97.69 383 PRO A N 1
ATOM 2994 C CA . PRO A 1 383 ? -14.557 -4.043 -0.619 1.00 97.69 383 PRO A CA 1
ATOM 2995 C C . PRO A 1 383 ? -15.326 -3.191 -1.626 1.00 97.69 383 PRO A C 1
ATOM 2997 O O . PRO A 1 383 ? -16.281 -3.683 -2.233 1.00 97.69 383 PRO A O 1
ATOM 3000 N N . PHE A 1 384 ? -14.920 -1.937 -1.818 1.00 97.38 384 PHE A N 1
ATOM 3001 C CA . PHE A 1 384 ? -15.580 -0.998 -2.709 1.00 97.38 384 PHE A CA 1
ATOM 3002 C C . PHE A 1 384 ? -14.593 -0.324 -3.652 1.00 97.38 384 PHE A C 1
ATOM 3004 O O . PHE A 1 384 ? -13.395 -0.227 -3.394 1.00 97.38 384 PHE A O 1
ATOM 3011 N N . ARG A 1 385 ? -15.144 0.166 -4.754 1.00 95.56 385 ARG A N 1
ATOM 3012 C CA . ARG A 1 385 ? -14.497 1.047 -5.716 1.00 95.56 385 ARG A CA 1
ATOM 3013 C C . ARG A 1 385 ? -15.346 2.282 -5.917 1.00 95.56 385 ARG A C 1
ATOM 3015 O O . ARG A 1 385 ? -16.568 2.212 -5.811 1.00 95.56 385 ARG A O 1
ATOM 3022 N N . VAL A 1 386 ? -14.703 3.393 -6.250 1.00 95.44 386 VAL A N 1
ATOM 3023 C CA . VAL A 1 386 ? -15.396 4.653 -6.522 1.00 95.44 386 VAL A CA 1
ATOM 3024 C C . VAL A 1 386 ? -15.820 4.708 -7.989 1.00 95.44 386 VAL A C 1
ATOM 3026 O O . VAL A 1 386 ? -15.022 4.436 -8.887 1.00 95.44 386 VAL A O 1
ATOM 3029 N N . ASN A 1 387 ? -17.086 5.038 -8.241 1.00 93.00 387 ASN A N 1
ATOM 3030 C CA . ASN A 1 387 ? -17.595 5.275 -9.590 1.00 93.00 387 ASN A CA 1
ATOM 3031 C C . ASN A 1 387 ? -17.003 6.555 -10.195 1.00 93.00 387 ASN A C 1
ATOM 3033 O O . ASN A 1 387 ? -16.513 7.444 -9.500 1.00 93.00 387 ASN A O 1
ATOM 3037 N N . LYS A 1 388 ? -17.117 6.693 -11.518 1.00 90.88 388 LYS A N 1
ATOM 3038 C CA . LYS A 1 388 ? -16.578 7.845 -12.261 1.00 90.88 388 LYS A CA 1
ATOM 3039 C C . LYS A 1 388 ? -17.202 9.188 -11.877 1.00 90.88 388 LYS A C 1
ATOM 3041 O O . LYS A 1 388 ? -16.635 10.239 -12.164 1.00 90.88 388 LYS A O 1
ATOM 3046 N N . ASP A 1 389 ? -18.361 9.163 -11.221 1.00 90.25 389 ASP A N 1
ATOM 3047 C CA . ASP A 1 389 ? -19.010 10.349 -10.662 1.00 90.25 389 ASP A CA 1
ATOM 3048 C C . ASP A 1 389 ? -18.284 10.925 -9.431 1.00 90.25 389 ASP A C 1
ATOM 3050 O O . ASP A 1 389 ? -18.617 12.031 -9.000 1.00 90.25 389 ASP A O 1
ATOM 3054 N N . GLY A 1 390 ? -17.319 10.188 -8.860 1.00 93.25 390 GLY A N 1
ATOM 3055 C CA . GLY A 1 390 ? -16.593 10.563 -7.648 1.00 93.25 390 GLY A CA 1
ATOM 3056 C C . GLY A 1 390 ? -17.496 10.719 -6.422 1.00 93.25 390 GLY A C 1
ATOM 3057 O O . GLY A 1 390 ? -17.158 11.481 -5.517 1.00 93.25 390 GLY A O 1
ATOM 3058 N N . LYS A 1 391 ? -18.675 10.082 -6.417 1.00 95.56 391 LYS A N 1
ATOM 3059 C CA . LYS A 1 391 ? -19.744 10.275 -5.420 1.00 95.56 391 LYS A CA 1
ATOM 3060 C C . LYS A 1 391 ? -20.389 8.979 -4.949 1.00 95.56 391 LYS A C 1
ATOM 3062 O O . LYS A 1 391 ? -20.922 8.971 -3.840 1.00 95.56 391 LYS A O 1
ATOM 3067 N N . THR A 1 392 ? -20.391 7.940 -5.776 1.00 96.06 392 THR A N 1
ATOM 3068 C CA . THR A 1 392 ? -20.987 6.640 -5.457 1.00 96.06 392 THR A CA 1
ATOM 3069 C C . THR A 1 392 ? -19.950 5.525 -5.502 1.00 96.06 392 THR A C 1
ATOM 3071 O O . THR A 1 392 ? -18.868 5.677 -6.073 1.00 96.06 392 THR A O 1
ATOM 3074 N N . LEU A 1 393 ? -20.282 4.398 -4.879 1.00 96.88 393 LEU A N 1
ATOM 3075 C CA . LEU A 1 393 ? -19.436 3.219 -4.787 1.00 96.88 393 LEU A CA 1
ATOM 3076 C C . LEU A 1 393 ? -20.060 2.036 -5.534 1.00 96.88 393 LEU A C 1
ATOM 3078 O O . LEU A 1 393 ? -21.277 1.932 -5.672 1.00 96.88 393 LEU A O 1
ATOM 3082 N N . TYR A 1 394 ? -19.220 1.096 -5.954 1.00 94.25 394 TYR A N 1
ATOM 3083 C CA . TYR A 1 394 ? -19.632 -0.232 -6.408 1.00 94.25 394 TYR A CA 1
ATOM 3084 C C . TYR A 1 394 ? -18.801 -1.315 -5.715 1.00 94.25 394 TYR A C 1
ATOM 3086 O O . TYR A 1 394 ? -17.682 -1.064 -5.263 1.00 94.25 394 TYR A O 1
ATOM 3094 N N . ARG A 1 395 ? -19.362 -2.522 -5.580 1.00 94.50 395 ARG A N 1
ATOM 3095 C CA . ARG A 1 395 ? -18.719 -3.628 -4.856 1.00 94.50 395 ARG A CA 1
ATOM 3096 C C . ARG A 1 395 ? -17.526 -4.177 -5.640 1.00 94.50 395 ARG A C 1
ATOM 3098 O O . ARG A 1 395 ? -17.604 -4.365 -6.851 1.00 94.50 395 ARG A O 1
ATOM 3105 N N . ASN A 1 396 ? -16.444 -4.485 -4.930 1.00 95.38 396 ASN A N 1
ATOM 3106 C CA . ASN A 1 396 ? -15.287 -5.175 -5.478 1.00 95.38 396 ASN A CA 1
ATOM 3107 C C . ASN A 1 396 ? -15.452 -6.699 -5.348 1.00 95.38 396 ASN A C 1
ATOM 3109 O O . ASN A 1 396 ? -15.335 -7.269 -4.262 1.00 95.38 396 ASN A O 1
ATOM 3113 N N . GLU A 1 397 ? -15.696 -7.388 -6.462 1.00 93.75 397 GLU A N 1
ATOM 3114 C CA . GLU A 1 397 ? -15.835 -8.850 -6.482 1.00 93.75 397 GLU A CA 1
ATOM 3115 C C . GLU A 1 397 ? -14.535 -9.603 -6.160 1.00 93.75 397 GLU A C 1
ATOM 3117 O O . GLU A 1 397 ? -14.578 -10.793 -5.848 1.00 93.75 397 GLU A O 1
ATOM 3122 N N . TYR A 1 398 ? -13.392 -8.925 -6.163 1.00 95.94 398 TYR A N 1
ATOM 3123 C CA . TYR A 1 398 ? -12.082 -9.496 -5.853 1.00 95.94 398 TYR A CA 1
ATOM 3124 C C . TYR A 1 398 ? -11.476 -8.917 -4.568 1.00 95.94 398 TYR A C 1
ATOM 3126 O O . TYR A 1 398 ? -10.268 -9.006 -4.353 1.00 95.94 398 TYR A O 1
ATOM 3134 N N . ALA A 1 399 ? -12.311 -8.326 -3.710 1.00 97.44 399 ALA A N 1
ATOM 3135 C CA . ALA A 1 399 ? -11.875 -7.747 -2.450 1.00 97.44 399 ALA A CA 1
ATOM 3136 C C . ALA A 1 399 ? -11.188 -8.778 -1.549 1.00 97.44 399 ALA A C 1
ATOM 3138 O O . ALA A 1 399 ? -11.660 -9.908 -1.386 1.00 97.44 399 ALA A O 1
ATOM 3139 N N . TRP A 1 400 ? -10.092 -8.372 -0.914 1.00 98.44 400 TRP A N 1
ATOM 3140 C CA . TRP A 1 400 ? -9.321 -9.251 -0.034 1.00 98.44 400 TRP A CA 1
ATOM 3141 C C . TRP A 1 400 ? -10.055 -9.576 1.266 1.00 98.44 400 TRP A C 1
ATOM 3143 O O . TRP A 1 400 ? -9.814 -10.636 1.849 1.00 98.44 400 TRP A O 1
ATOM 3153 N N . ASN A 1 401 ? -11.025 -8.749 1.674 1.00 98.44 401 ASN A N 1
ATOM 3154 C CA . ASN A 1 401 ? -11.846 -9.057 2.840 1.00 98.44 401 ASN A CA 1
ATOM 3155 C C . ASN A 1 401 ? -12.725 -10.306 2.643 1.00 98.44 401 ASN A C 1
ATOM 3157 O O . ASN A 1 401 ? -13.196 -10.884 3.608 1.00 98.44 401 ASN A O 1
ATOM 3161 N N . LYS A 1 402 ? -12.868 -10.836 1.421 1.00 97.44 402 LYS A N 1
ATOM 3162 C CA . LYS A 1 402 ? -13.516 -12.143 1.199 1.00 97.44 402 LYS A CA 1
ATOM 3163 C C . LYS A 1 402 ? -12.797 -13.317 1.876 1.00 97.44 402 LYS A C 1
ATOM 3165 O O . LYS A 1 402 ? -13.393 -14.379 2.058 1.00 97.44 402 LYS A O 1
ATOM 3170 N N . VAL A 1 403 ? -11.511 -13.168 2.200 1.00 97.56 403 VAL A N 1
ATOM 3171 C CA . VAL A 1 403 ? -10.687 -14.237 2.790 1.00 97.56 403 VAL A CA 1
ATOM 3172 C C . VAL A 1 403 ? -9.966 -13.821 4.077 1.00 97.56 403 VAL A C 1
ATOM 3174 O O . VAL A 1 403 ? -9.280 -14.657 4.664 1.00 97.56 403 VAL A O 1
ATOM 3177 N N . ALA A 1 404 ? -10.143 -12.579 4.536 1.00 98.50 404 ALA A N 1
ATOM 3178 C CA . ALA A 1 404 ? -9.480 -12.004 5.707 1.00 98.50 404 ALA A CA 1
ATOM 3179 C C . ALA A 1 404 ? -10.300 -10.856 6.319 1.00 98.50 404 ALA A C 1
ATOM 3181 O O . ALA A 1 404 ? -11.165 -10.289 5.665 1.00 98.50 404 ALA A O 1
ATOM 3182 N N . ASN A 1 405 ? -9.988 -10.468 7.551 1.00 98.88 405 ASN A N 1
ATOM 3183 C CA . ASN A 1 405 ? -10.385 -9.176 8.107 1.00 98.88 405 ASN A CA 1
ATOM 3184 C C . ASN A 1 405 ? -9.240 -8.189 7.838 1.00 98.88 405 ASN A C 1
ATOM 3186 O O . ASN A 1 405 ? -8.096 -8.507 8.164 1.00 98.88 405 ASN A O 1
ATOM 3190 N N . VAL A 1 406 ? -9.504 -7.039 7.212 1.00 98.94 406 VAL A N 1
ATOM 3191 C CA . VAL A 1 406 ? -8.445 -6.186 6.636 1.00 98.94 406 VAL A CA 1
ATOM 3192 C C . VAL A 1 406 ? -8.457 -4.792 7.255 1.00 98.94 406 VAL A C 1
ATOM 3194 O O . VAL A 1 406 ? -9.476 -4.105 7.217 1.00 98.94 406 VAL A O 1
ATOM 3197 N N . ILE A 1 407 ? -7.313 -4.374 7.802 1.00 98.94 407 ILE A N 1
ATOM 3198 C CA . ILE A 1 407 ? -7.051 -3.021 8.305 1.00 98.94 407 ILE A CA 1
ATOM 3199 C C . ILE A 1 407 ? -6.247 -2.261 7.250 1.00 98.94 407 ILE A C 1
ATOM 3201 O O . ILE A 1 407 ? -5.132 -2.656 6.925 1.00 98.94 407 ILE A O 1
ATOM 3205 N N . PHE A 1 408 ? -6.774 -1.142 6.772 1.00 98.94 408 PHE A N 1
ATOM 3206 C CA . PHE A 1 408 ? -6.059 -0.160 5.963 1.00 98.94 408 PHE A CA 1
ATOM 3207 C C . PHE A 1 408 ? -5.606 0.975 6.878 1.00 98.94 408 PHE A C 1
ATOM 3209 O O . PHE A 1 408 ? -6.442 1.713 7.400 1.00 98.94 408 PHE A O 1
ATOM 3216 N N . LEU A 1 409 ? -4.298 1.103 7.097 1.00 98.94 409 LEU A N 1
ATOM 3217 C CA . LEU A 1 409 ? -3.733 2.096 8.013 1.00 98.94 409 LEU A CA 1
ATOM 3218 C C . LEU A 1 409 ? -3.079 3.239 7.234 1.00 98.94 409 LEU A C 1
ATOM 3220 O O . LEU A 1 409 ? -2.142 3.007 6.471 1.00 98.94 409 LEU A O 1
ATOM 3224 N N . GLU A 1 410 ? -3.541 4.473 7.433 1.00 98.69 410 GLU A N 1
ATOM 3225 C CA . GLU A 1 410 ? -2.864 5.659 6.902 1.00 98.69 410 GLU A CA 1
ATOM 3226 C C . GLU A 1 410 ? -1.691 6.021 7.823 1.00 98.69 410 GLU A C 1
ATOM 3228 O O . GLU A 1 410 ? -1.872 6.520 8.932 1.00 98.69 410 GLU A O 1
ATOM 3233 N N . SER A 1 411 ? -0.470 5.727 7.383 1.00 97.56 411 SER A N 1
ATOM 3234 C CA . SER A 1 411 ? 0.758 5.927 8.156 1.00 97.56 411 SER A CA 1
ATOM 3235 C C . SER A 1 411 ? 1.869 6.410 7.223 1.00 97.56 411 SER A C 1
ATOM 3237 O O . SER A 1 411 ? 1.938 5.923 6.092 1.00 97.56 411 SER A O 1
ATOM 3239 N N . PRO A 1 412 ? 2.748 7.333 7.656 1.00 97.25 412 PRO A N 1
ATOM 3240 C CA . PRO A 1 412 ? 2.802 7.992 8.972 1.00 97.25 412 PRO A CA 1
ATOM 3241 C C . PRO A 1 412 ? 1.768 9.124 9.161 1.00 97.25 412 PRO A C 1
ATOM 3243 O O . PRO A 1 412 ? 0.931 9.392 8.302 1.00 97.25 412 PRO A O 1
ATOM 3246 N N . ALA A 1 413 ? 1.814 9.816 10.305 1.00 96.69 413 ALA A N 1
ATOM 3247 C CA . ALA A 1 413 ? 1.019 11.026 10.527 1.00 96.69 413 ALA A CA 1
ATOM 3248 C C . ALA A 1 413 ? 1.286 12.090 9.445 1.00 96.69 413 ALA A C 1
ATOM 3250 O O . ALA A 1 413 ? 2.435 12.359 9.100 1.00 96.69 413 ALA A O 1
ATOM 3251 N N . GLY A 1 414 ? 0.217 12.704 8.929 1.00 94.94 414 GLY A N 1
ATOM 3252 C CA . GLY A 1 414 ? 0.234 13.599 7.770 1.00 94.94 414 GLY A CA 1
ATOM 3253 C C . GLY A 1 414 ? -0.300 12.955 6.492 1.00 94.94 414 GLY A C 1
ATOM 3254 O O . GLY A 1 414 ? -0.717 13.687 5.595 1.00 94.94 414 GLY A O 1
ATOM 3255 N N . VAL A 1 415 ? -0.326 11.620 6.427 1.00 97.69 415 VAL A N 1
ATOM 3256 C CA . VAL A 1 415 ? -0.889 10.861 5.306 1.00 97.69 415 VAL A CA 1
ATOM 3257 C C . VAL A 1 415 ? -2.406 10.812 5.405 1.00 97.69 415 VAL A C 1
ATOM 3259 O O . VAL A 1 415 ? -2.950 10.337 6.400 1.00 97.69 415 VAL A O 1
ATOM 3262 N N . GLY A 1 416 ? -3.083 11.259 4.346 1.00 97.38 416 GLY A N 1
ATOM 3263 C CA . GLY A 1 416 ? -4.538 11.219 4.249 1.00 97.38 416 GLY A CA 1
ATOM 3264 C C . GLY A 1 416 ? -5.225 11.950 5.401 1.00 97.38 416 GLY A C 1
ATOM 3265 O O . GLY A 1 416 ? -5.144 13.175 5.495 1.00 97.38 416 GLY A O 1
ATOM 3266 N N . PHE A 1 417 ? -5.923 11.211 6.262 1.00 98.56 417 PHE A N 1
ATOM 3267 C CA . PHE A 1 417 ? -6.601 11.744 7.440 1.00 98.56 417 PHE A CA 1
ATOM 3268 C C . PHE A 1 417 ? -5.751 11.721 8.715 1.00 98.56 417 PHE A C 1
ATOM 3270 O O . PHE A 1 417 ? -6.112 12.422 9.665 1.00 98.56 417 PHE A O 1
ATOM 3277 N N . SER A 1 418 ? -4.650 10.963 8.758 1.00 98.56 418 SER A N 1
ATOM 3278 C CA . SER A 1 418 ? -3.731 10.900 9.904 1.00 98.56 418 SER A CA 1
ATOM 3279 C C . SER A 1 418 ? -3.052 12.243 10.156 1.00 98.56 418 SER A C 1
ATOM 3281 O O . SER A 1 418 ? -2.643 12.930 9.219 1.00 98.56 418 SER A O 1
ATOM 3283 N N . TYR A 1 419 ? -2.867 12.617 11.422 1.00 97.81 419 TYR A N 1
ATOM 3284 C CA . TYR A 1 419 ? -2.398 13.958 11.783 1.00 97.81 419 TYR A CA 1
ATOM 3285 C C . TYR A 1 419 ? -1.515 13.969 13.038 1.00 97.81 419 TYR A C 1
ATOM 3287 O O . TYR A 1 419 ? -1.485 13.016 13.815 1.00 97.81 419 TYR A O 1
ATOM 3295 N N . SER A 1 420 ? -0.806 15.081 13.217 1.00 97.00 420 SER A N 1
ATOM 3296 C CA . SER A 1 420 ? -0.147 15.521 14.450 1.00 97.00 420 SER A CA 1
ATOM 3297 C C . SER A 1 420 ? -0.389 17.018 14.650 1.00 97.00 420 SER A C 1
ATOM 3299 O O . SER A 1 420 ? -0.424 17.773 13.668 1.00 97.00 420 SER A O 1
ATOM 3301 N N . ASN A 1 421 ? -0.547 17.465 15.895 1.00 96.50 421 ASN A N 1
ATOM 3302 C CA . ASN A 1 421 ? -0.587 18.900 16.187 1.00 96.50 421 ASN A CA 1
ATOM 3303 C C . ASN A 1 421 ? 0.820 19.492 16.350 1.00 96.50 421 ASN A C 1
ATOM 3305 O O . ASN A 1 421 ? 0.975 20.711 16.263 1.00 96.50 421 ASN A O 1
ATOM 3309 N N . ASP A 1 422 ? 1.852 18.661 16.528 1.00 95.06 422 ASP A N 1
ATOM 3310 C CA . ASP A 1 422 ? 3.242 19.105 16.458 1.00 95.06 422 ASP A CA 1
ATOM 3311 C C . ASP A 1 422 ? 3.693 19.183 14.993 1.00 95.06 422 ASP A C 1
ATOM 3313 O O . ASP A 1 422 ? 3.925 18.179 14.320 1.00 95.06 422 ASP A O 1
ATOM 3317 N N . SER A 1 423 ? 3.856 20.405 14.485 1.00 92.56 423 SER A N 1
ATOM 3318 C CA . SER A 1 423 ? 4.319 20.633 13.110 1.00 92.56 423 SER A CA 1
ATOM 3319 C C . SER A 1 423 ? 5.693 20.018 12.799 1.00 92.56 423 SER A C 1
ATOM 3321 O O . SER A 1 423 ? 5.962 19.682 11.643 1.00 92.56 423 SER A O 1
ATOM 3323 N N . SER A 1 424 ? 6.552 19.826 13.808 1.00 90.88 424 SER A N 1
ATOM 3324 C CA . SER A 1 424 ? 7.865 19.203 13.630 1.00 90.88 424 SER A CA 1
ATOM 3325 C C . SER A 1 424 ? 7.768 17.708 13.329 1.00 90.88 424 SER A C 1
ATOM 3327 O O . SER A 1 424 ? 8.701 17.136 12.758 1.00 90.88 424 SER A O 1
ATOM 3329 N N . ASP A 1 425 ? 6.616 17.080 13.595 1.00 91.06 425 ASP A N 1
ATOM 3330 C CA . ASP A 1 425 ? 6.394 15.698 13.197 1.00 91.06 425 ASP A CA 1
ATOM 3331 C C . ASP A 1 425 ? 6.369 15.524 11.678 1.00 91.06 425 ASP A C 1
ATOM 3333 O O . ASP A 1 425 ? 6.734 14.457 11.189 1.00 91.06 425 ASP A O 1
ATOM 3337 N N . TYR A 1 426 ? 6.011 16.547 10.909 1.00 89.19 426 TYR A N 1
ATOM 3338 C CA . TYR A 1 426 ? 5.975 16.437 9.450 1.00 89.19 426 TYR A CA 1
ATOM 3339 C C . TYR A 1 426 ? 7.356 16.561 8.795 1.00 89.19 426 TYR A C 1
ATOM 3341 O O . TYR A 1 426 ? 7.503 16.203 7.633 1.00 89.19 426 TYR A O 1
ATOM 3349 N N . THR A 1 427 ? 8.370 17.040 9.521 1.00 84.19 427 THR A N 1
ATOM 3350 C CA . THR A 1 427 ? 9.739 17.215 9.000 1.00 84.19 427 THR A CA 1
ATOM 3351 C C . THR A 1 427 ? 10.740 16.226 9.590 1.00 84.19 427 THR A C 1
ATOM 3353 O O . THR A 1 427 ? 11.752 15.940 8.963 1.00 84.19 427 THR A O 1
ATOM 3356 N N . LYS A 1 428 ? 10.457 15.674 10.776 1.00 80.62 428 LYS A N 1
ATOM 3357 C CA . LYS A 1 428 ? 11.298 14.673 11.462 1.00 80.62 428 LYS A CA 1
ATOM 3358 C C . LYS A 1 428 ? 10.811 13.232 11.265 1.00 80.62 428 LYS A C 1
ATOM 3360 O O . LYS A 1 428 ? 11.202 12.335 12.011 1.00 80.62 428 LYS A O 1
ATOM 3365 N N . VAL A 1 429 ? 9.902 13.013 10.315 1.00 86.00 429 VAL A N 1
ATOM 3366 C CA . VAL A 1 429 ? 9.373 11.683 10.004 1.00 86.00 429 VAL A CA 1
ATOM 3367 C C . VAL A 1 429 ? 10.457 10.782 9.421 1.00 86.00 429 VAL A C 1
ATOM 3369 O O . VAL A 1 429 ? 11.304 11.232 8.661 1.00 86.00 429 VAL A O 1
ATOM 3372 N N . GLY A 1 430 ? 10.423 9.499 9.772 1.00 86.50 430 GLY A N 1
ATOM 3373 C CA . GLY A 1 430 ? 11.321 8.500 9.210 1.00 86.50 430 GLY A CA 1
ATOM 3374 C C . GLY A 1 430 ? 10.933 7.089 9.629 1.00 86.50 430 GLY A C 1
ATOM 3375 O O . GLY A 1 430 ? 10.128 6.895 10.543 1.00 86.50 430 GLY A O 1
ATOM 3376 N N . ASP A 1 431 ? 11.551 6.112 8.980 1.00 86.31 431 ASP A N 1
ATOM 3377 C CA . ASP A 1 431 ? 11.310 4.671 9.104 1.00 86.31 431 ASP A CA 1
ATOM 3378 C C . ASP A 1 431 ? 11.175 4.169 10.551 1.00 86.31 431 ASP A C 1
ATOM 3380 O O . ASP A 1 431 ? 10.195 3.505 10.913 1.00 86.31 431 ASP A O 1
ATOM 3384 N N . LYS A 1 432 ? 12.100 4.579 11.432 1.00 87.25 432 LYS A N 1
ATOM 3385 C CA . LYS A 1 432 ? 12.065 4.226 12.863 1.00 87.25 432 LYS A CA 1
ATOM 3386 C C . LYS A 1 432 ? 10.800 4.742 13.557 1.00 87.25 432 LYS A C 1
ATOM 3388 O O . LYS A 1 432 ? 10.179 3.996 14.315 1.00 87.25 432 LYS A O 1
ATOM 3393 N N . ARG A 1 433 ? 10.415 6.004 13.321 1.00 90.62 433 ARG A N 1
ATOM 3394 C CA . ARG A 1 433 ? 9.225 6.600 13.950 1.00 90.62 433 ARG A CA 1
ATOM 3395 C C . ARG A 1 433 ? 7.953 5.971 13.396 1.00 90.62 433 ARG A C 1
ATOM 3397 O O . ARG A 1 433 ? 7.106 5.564 14.179 1.00 90.62 433 ARG A O 1
ATOM 3404 N N . THR A 1 434 ? 7.862 5.813 12.076 1.00 94.50 434 THR A N 1
ATOM 3405 C CA . THR A 1 434 ? 6.733 5.153 11.404 1.00 94.50 434 THR A CA 1
ATOM 3406 C C . THR A 1 434 ? 6.514 3.738 11.940 1.00 94.50 434 THR A C 1
ATOM 3408 O O . THR A 1 434 ? 5.380 3.356 12.231 1.00 94.50 434 THR A O 1
ATOM 3411 N N . THR A 1 435 ? 7.594 2.981 12.156 1.00 94.81 435 THR A N 1
ATOM 3412 C CA . THR A 1 435 ? 7.548 1.643 12.762 1.00 94.81 435 THR A CA 1
ATOM 3413 C C . THR A 1 435 ? 7.027 1.680 14.203 1.00 94.81 435 THR A C 1
ATOM 3415 O O . THR A 1 435 ? 6.122 0.915 14.544 1.00 94.81 435 THR A O 1
ATOM 3418 N N . LYS A 1 436 ? 7.556 2.580 15.047 1.00 94.19 436 LYS A N 1
ATOM 3419 C CA . LYS A 1 436 ? 7.128 2.723 16.451 1.00 94.19 436 LYS A CA 1
ATOM 3420 C C . LYS A 1 436 ? 5.656 3.138 16.553 1.00 94.19 436 LYS A C 1
ATOM 3422 O O . LYS A 1 436 ? 4.898 2.474 17.256 1.00 94.19 436 LYS A O 1
ATOM 3427 N N . ASP A 1 437 ? 5.236 4.159 15.809 1.00 97.12 437 ASP A N 1
ATOM 3428 C CA . ASP A 1 437 ? 3.850 4.644 15.801 1.00 97.12 437 ASP A CA 1
ATOM 3429 C C . ASP A 1 437 ? 2.881 3.562 15.287 1.00 97.12 437 ASP A C 1
ATOM 3431 O O . ASP A 1 437 ? 1.834 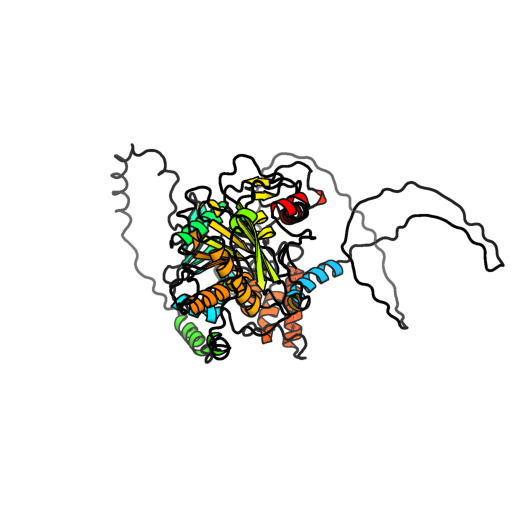3.334 15.890 1.00 97.12 437 ASP A O 1
ATOM 3435 N N . SER A 1 438 ? 3.244 2.824 14.230 1.00 98.31 438 SER A N 1
ATOM 3436 C CA . SER A 1 438 ? 2.412 1.728 13.700 1.00 98.31 438 SER A CA 1
ATOM 3437 C C . SER A 1 438 ? 2.289 0.559 14.687 1.00 98.31 438 SER A C 1
ATOM 3439 O O . SER A 1 438 ? 1.241 -0.081 14.776 1.00 98.31 438 SER A O 1
ATOM 3441 N N . TYR A 1 439 ? 3.331 0.287 15.478 1.00 97.56 439 TYR A N 1
ATOM 3442 C CA . TYR A 1 439 ? 3.261 -0.694 16.559 1.00 97.56 439 TYR A CA 1
ATOM 3443 C C . TYR A 1 439 ? 2.361 -0.222 17.712 1.00 97.56 439 TYR A C 1
ATOM 3445 O O . TYR A 1 439 ? 1.498 -0.980 18.157 1.00 97.56 439 TYR A O 1
ATOM 3453 N N . VAL A 1 440 ? 2.504 1.031 18.167 1.00 97.25 440 VAL A N 1
ATOM 3454 C CA . VAL A 1 440 ? 1.622 1.626 19.192 1.00 97.25 440 VAL A CA 1
ATOM 3455 C C . VAL A 1 440 ? 0.164 1.598 18.726 1.00 97.25 440 VAL A C 1
ATOM 3457 O O . VAL A 1 440 ? -0.723 1.241 19.509 1.00 97.25 440 VAL A O 1
ATOM 3460 N N . PHE A 1 441 ? -0.077 1.905 17.447 1.00 98.56 441 PHE A N 1
ATOM 3461 C CA . PHE A 1 441 ? -1.380 1.765 16.806 1.00 98.56 441 PHE A CA 1
ATOM 3462 C C . PHE A 1 441 ? -1.924 0.345 16.972 1.00 98.56 441 PHE A C 1
ATOM 3464 O O . PHE A 1 441 ? -3.021 0.189 17.498 1.00 98.56 441 PHE A O 1
ATOM 3471 N N . LEU A 1 442 ? -1.165 -0.688 16.585 1.00 98.31 442 LEU A N 1
ATOM 3472 C CA . LEU A 1 442 ? -1.626 -2.080 16.648 1.00 98.31 442 LEU A CA 1
ATOM 3473 C C . LEU A 1 442 ? -1.965 -2.518 18.074 1.00 98.31 442 LEU A C 1
ATOM 3475 O O . LEU A 1 442 ? -2.984 -3.171 18.284 1.00 98.31 442 LEU A O 1
ATOM 3479 N N . ILE A 1 443 ? -1.152 -2.132 19.058 1.00 96.38 443 ILE A N 1
ATOM 3480 C CA . ILE A 1 443 ? -1.423 -2.434 20.466 1.00 96.38 443 ILE A CA 1
ATOM 3481 C C . ILE A 1 443 ? -2.743 -1.795 20.912 1.00 96.38 443 ILE A C 1
ATOM 3483 O O . ILE A 1 443 ? -3.616 -2.496 21.420 1.00 96.38 443 ILE A O 1
ATOM 3487 N N . ASN A 1 444 ? -2.930 -0.492 20.685 1.00 97.38 444 ASN A N 1
ATOM 3488 C CA . ASN A 1 444 ? -4.167 0.198 21.066 1.00 97.38 444 ASN A CA 1
ATOM 3489 C C . ASN A 1 444 ? -5.381 -0.313 20.278 1.00 97.38 444 ASN A C 1
ATOM 3491 O O . ASN A 1 444 ? -6.468 -0.453 20.836 1.00 97.38 444 ASN A O 1
ATOM 3495 N N . TRP A 1 445 ? -5.202 -0.635 18.998 1.00 98.25 445 TRP A N 1
ATOM 3496 C CA . TRP A 1 445 ? -6.247 -1.203 18.157 1.00 98.25 445 TRP A CA 1
ATOM 3497 C C . TRP A 1 445 ? -6.687 -2.577 18.677 1.00 98.25 445 TRP A C 1
ATOM 3499 O O . TRP A 1 445 ? -7.880 -2.840 18.768 1.00 98.25 445 TRP A O 1
ATOM 3509 N N . LEU A 1 446 ? -5.760 -3.429 19.121 1.00 97.31 446 LEU A N 1
ATOM 3510 C CA . LEU A 1 446 ? -6.085 -4.725 19.725 1.00 97.31 446 LEU A CA 1
ATOM 3511 C C . LEU A 1 446 ? -6.757 -4.607 21.101 1.00 97.31 446 LEU A C 1
ATOM 3513 O O . LEU A 1 446 ? -7.526 -5.490 21.480 1.00 97.31 446 LEU A O 1
ATOM 3517 N N . GLU A 1 447 ? -6.503 -3.534 21.851 1.00 95.75 447 GLU A N 1
ATOM 3518 C CA . GLU A 1 447 ? -7.283 -3.215 23.054 1.00 95.75 447 GLU A CA 1
ATOM 3519 C C . GLU A 1 447 ? -8.703 -2.736 22.711 1.00 95.75 447 GLU A C 1
ATOM 3521 O O . GLU A 1 447 ? -9.649 -3.046 23.435 1.00 95.75 447 GLU A O 1
ATOM 3526 N N . ARG A 1 448 ? -8.870 -2.030 21.585 1.00 97.06 448 ARG A N 1
ATOM 3527 C CA . ARG A 1 448 ? -10.173 -1.591 21.059 1.00 97.06 448 ARG A CA 1
ATOM 3528 C C . ARG A 1 448 ? -10.992 -2.747 20.481 1.00 97.06 448 ARG A C 1
ATOM 3530 O O . ARG A 1 448 ? -12.197 -2.797 20.706 1.00 97.06 448 ARG A O 1
ATOM 3537 N N . PHE A 1 449 ? -10.339 -3.683 19.798 1.00 97.62 449 PHE A N 1
ATOM 3538 C CA . PHE A 1 449 ? -10.929 -4.859 19.155 1.00 97.62 449 PHE A CA 1
ATOM 3539 C C . PHE A 1 449 ? -10.416 -6.164 19.808 1.00 97.62 449 PHE A C 1
ATOM 3541 O O . PHE A 1 449 ? -9.703 -6.956 19.175 1.00 97.62 449 PHE A O 1
ATOM 3548 N N . PRO A 1 450 ? -10.756 -6.427 21.086 1.00 95.62 450 PRO A N 1
ATOM 3549 C CA . PRO A 1 450 ? -10.155 -7.505 21.875 1.00 95.62 450 PRO A CA 1
ATOM 3550 C C . PRO A 1 450 ? -10.390 -8.912 21.307 1.00 95.62 450 PRO A C 1
ATOM 3552 O O . PRO A 1 450 ? -9.579 -9.810 21.543 1.00 95.62 450 PRO A O 1
ATOM 3555 N N . GLN A 1 451 ? -11.449 -9.110 20.515 1.00 95.81 451 GLN A N 1
ATOM 3556 C CA . GLN A 1 451 ? -11.751 -10.371 19.831 1.00 95.81 451 GLN A CA 1
ATOM 3557 C C . GLN A 1 451 ? -10.676 -10.793 18.811 1.00 95.81 451 GLN A C 1
ATOM 3559 O O . GLN A 1 451 ? -10.632 -11.958 18.410 1.00 95.81 451 GLN A O 1
ATOM 3564 N N . TYR A 1 452 ? -9.776 -9.883 18.422 1.00 97.38 452 TYR A N 1
ATOM 3565 C CA . TYR A 1 452 ? -8.689 -10.155 17.480 1.00 97.38 452 TYR A CA 1
ATOM 3566 C C . TYR A 1 452 ? -7.319 -10.410 18.132 1.00 97.38 452 TYR A C 1
ATOM 3568 O O . TYR A 1 452 ? -6.404 -10.831 17.429 1.00 97.38 452 TYR A O 1
ATOM 3576 N N . LYS A 1 453 ? -7.152 -10.259 19.458 1.00 93.88 45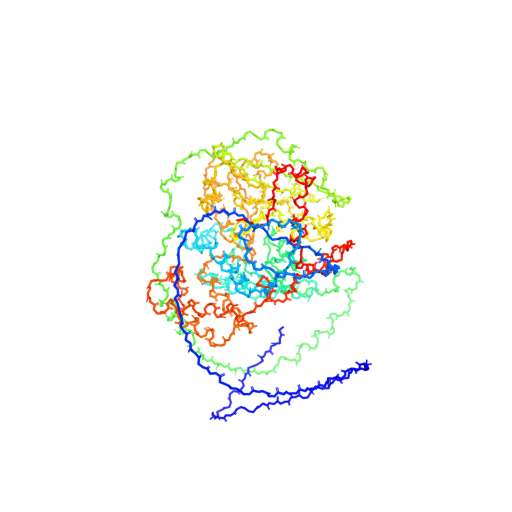3 LYS A N 1
ATOM 3577 C CA . LYS A 1 453 ? -5.839 -10.380 20.146 1.00 93.88 453 LYS A CA 1
ATOM 3578 C C . LYS A 1 453 ? -5.071 -11.677 19.883 1.00 93.88 453 LYS A C 1
ATOM 3580 O O . LYS A 1 453 ? -3.848 -11.678 19.904 1.00 93.88 453 LYS A O 1
ATOM 3585 N N . ARG A 1 454 ? -5.771 -12.790 19.658 1.00 93.00 454 ARG A N 1
ATOM 3586 C CA . ARG A 1 454 ? -5.149 -14.103 19.392 1.00 93.00 454 ARG A CA 1
ATOM 3587 C C . ARG A 1 454 ? -5.186 -14.500 17.920 1.00 93.00 454 ARG A C 1
ATOM 3589 O O . ARG A 1 454 ? -4.759 -15.601 17.577 1.00 93.00 454 ARG A O 1
ATOM 3596 N N . ARG A 1 455 ? -5.729 -13.639 17.058 1.00 96.50 455 ARG A N 1
ATOM 3597 C CA . ARG A 1 455 ? -5.934 -13.958 15.652 1.00 96.50 455 ARG A CA 1
ATOM 3598 C C . ARG A 1 455 ? -4.598 -14.124 14.947 1.00 96.50 455 ARG A C 1
ATOM 3600 O O . ARG A 1 455 ? -3.665 -13.377 15.222 1.00 96.50 455 ARG A O 1
ATOM 3607 N N . ASP A 1 456 ? -4.532 -15.073 14.021 1.00 97.94 456 ASP A N 1
ATOM 3608 C CA . ASP A 1 456 ? -3.438 -15.131 13.056 1.00 97.94 456 ASP A CA 1
ATOM 3609 C C . ASP A 1 456 ? -3.332 -13.787 12.333 1.00 97.94 456 ASP A C 1
ATOM 3611 O O . ASP A 1 456 ? -4.287 -13.342 11.691 1.00 97.94 456 ASP A O 1
ATOM 3615 N N . PHE A 1 457 ? -2.186 -13.131 12.495 1.00 98.50 457 PHE A N 1
ATOM 3616 C CA . PHE A 1 457 ? -1.951 -11.778 12.019 1.00 98.50 457 PHE A CA 1
ATOM 3617 C C . PHE A 1 457 ? -0.929 -11.774 10.888 1.00 98.50 457 PHE A C 1
ATOM 3619 O O . PHE A 1 457 ? 0.132 -12.388 11.000 1.00 98.50 457 PHE A O 1
ATOM 3626 N N . PHE A 1 458 ? -1.223 -11.056 9.810 1.00 98.56 458 PHE A N 1
ATOM 3627 C CA . PHE A 1 458 ? -0.316 -10.879 8.681 1.00 98.56 458 PHE A CA 1
ATOM 3628 C C . PHE A 1 458 ? -0.128 -9.396 8.393 1.00 98.56 458 PHE A C 1
ATOM 3630 O O . PHE A 1 458 ? -1.064 -8.606 8.526 1.00 98.56 458 PHE A O 1
ATOM 3637 N N . ILE A 1 459 ? 1.074 -9.027 7.958 1.00 98.56 459 ILE A N 1
ATOM 3638 C CA . ILE A 1 459 ? 1.370 -7.662 7.522 1.00 98.56 459 ILE A CA 1
ATOM 3639 C C . ILE A 1 459 ? 1.624 -7.697 6.024 1.00 98.56 459 ILE A C 1
ATOM 3641 O O . ILE A 1 459 ? 2.439 -8.478 5.532 1.00 98.56 459 ILE A O 1
ATOM 3645 N N . THR A 1 460 ? 0.905 -6.855 5.303 1.00 98.38 460 THR A N 1
ATOM 3646 C CA . THR A 1 460 ? 0.978 -6.757 3.853 1.00 98.38 460 THR A CA 1
ATOM 3647 C C . THR A 1 460 ? 1.130 -5.311 3.420 1.00 98.38 460 THR A C 1
ATOM 3649 O O . THR A 1 460 ? 0.723 -4.399 4.140 1.00 98.38 460 THR A O 1
ATOM 3652 N N . GLY A 1 461 ? 1.733 -5.086 2.261 1.00 97.25 461 GLY A N 1
ATOM 3653 C CA . GLY A 1 461 ? 1.848 -3.741 1.720 1.00 97.25 461 GLY A CA 1
ATOM 3654 C C . GLY A 1 461 ? 2.454 -3.691 0.330 1.00 97.25 461 GLY A C 1
ATOM 3655 O O . GLY A 1 461 ? 2.783 -4.726 -0.246 1.00 97.25 461 GLY A O 1
ATOM 3656 N N . GLU A 1 462 ? 2.604 -2.482 -0.191 1.00 95.31 462 GLU A N 1
ATOM 3657 C CA . GLU A 1 462 ? 3.096 -2.216 -1.543 1.00 95.31 462 GLU A CA 1
ATOM 3658 C C . GLU A 1 462 ? 4.140 -1.088 -1.585 1.00 95.31 462 GLU A C 1
ATOM 3660 O O . GLU A 1 462 ? 4.105 -0.161 -0.770 1.00 95.31 462 GLU A O 1
ATOM 3665 N N . SER A 1 463 ? 5.038 -1.121 -2.577 1.00 94.56 463 SER A N 1
ATOM 3666 C CA . SER A 1 463 ? 5.946 -0.012 -2.893 1.00 94.56 463 SER A CA 1
ATOM 3667 C C . SER A 1 463 ? 6.950 0.246 -1.764 1.00 94.56 463 SER A C 1
ATOM 3669 O O . SER A 1 463 ? 7.617 -0.683 -1.301 1.00 94.56 463 SER A O 1
ATOM 3671 N N . TYR A 1 464 ? 7.049 1.481 -1.268 1.00 93.62 464 TYR A N 1
ATOM 3672 C CA . TYR A 1 464 ? 7.855 1.826 -0.090 1.00 93.62 464 TYR A CA 1
ATOM 3673 C C . TYR A 1 464 ? 7.438 1.075 1.191 1.00 93.62 464 TYR A C 1
ATOM 3675 O O . TYR A 1 464 ? 8.208 1.007 2.145 1.00 93.62 464 TYR A O 1
ATOM 3683 N N . ALA A 1 465 ? 6.274 0.408 1.223 1.00 94.38 465 ALA A N 1
ATOM 3684 C CA . ALA A 1 465 ? 5.969 -0.537 2.298 1.00 94.38 465 ALA A CA 1
ATOM 3685 C C . ALA A 1 465 ? 6.922 -1.752 2.317 1.00 94.38 465 ALA A C 1
ATOM 3687 O O . ALA A 1 465 ? 6.952 -2.486 3.305 1.00 94.38 465 ALA A O 1
ATOM 3688 N N . GLY A 1 466 ? 7.763 -1.913 1.286 1.00 89.88 466 GLY A N 1
ATOM 3689 C CA . GLY A 1 466 ? 9.012 -2.670 1.346 1.00 89.88 466 GLY A CA 1
ATOM 3690 C C . GLY A 1 466 ? 9.843 -2.348 2.583 1.00 89.88 466 GLY A C 1
ATOM 3691 O O . GLY A 1 466 ? 10.341 -3.269 3.210 1.00 89.88 466 GLY A O 1
ATOM 3692 N N . HIS A 1 467 ? 9.887 -1.092 3.022 1.00 88.88 467 HIS A N 1
ATOM 3693 C CA . HIS A 1 467 ? 10.525 -0.685 4.273 1.00 88.88 467 HIS A CA 1
ATOM 3694 C C . HIS A 1 467 ? 9.619 -0.923 5.485 1.00 88.88 467 HIS A C 1
ATOM 3696 O O . HIS A 1 467 ? 10.026 -1.557 6.462 1.00 88.88 467 HIS A O 1
ATOM 3702 N N . TYR A 1 468 ? 8.364 -0.473 5.414 1.00 94.00 468 TYR A N 1
ATOM 3703 C CA . TYR A 1 468 ? 7.446 -0.496 6.558 1.00 94.00 468 TYR A CA 1
ATOM 3704 C C . TYR A 1 468 ? 7.134 -1.907 7.062 1.00 94.00 468 TYR A C 1
ATOM 3706 O O . TYR A 1 468 ? 7.161 -2.159 8.268 1.00 94.00 468 TYR A O 1
ATOM 3714 N N . VAL A 1 469 ? 6.841 -2.840 6.153 1.00 96.06 469 VAL A N 1
ATOM 3715 C CA . VAL A 1 469 ? 6.359 -4.181 6.501 1.00 96.06 469 VAL A CA 1
ATOM 3716 C C . VAL A 1 469 ? 7.434 -5.000 7.230 1.00 96.06 469 VAL A C 1
ATOM 3718 O O . VAL A 1 469 ? 7.147 -5.486 8.330 1.00 96.06 469 VAL A O 1
ATOM 3721 N N . PRO A 1 470 ? 8.673 -5.144 6.715 1.00 92.56 470 PRO A N 1
ATOM 3722 C CA . PRO A 1 470 ? 9.723 -5.884 7.408 1.00 92.56 470 PRO A CA 1
ATOM 3723 C C . PRO A 1 470 ? 10.146 -5.228 8.722 1.00 92.56 470 PRO A C 1
ATOM 3725 O O . PRO A 1 470 ? 10.399 -5.938 9.697 1.00 92.56 470 PRO A O 1
ATOM 3728 N N . GLN A 1 471 ? 10.209 -3.892 8.778 1.00 91.75 471 GLN A N 1
ATOM 3729 C CA . GLN A 1 471 ? 10.613 -3.177 9.993 1.00 91.75 471 GLN A CA 1
ATOM 3730 C C . GLN A 1 471 ? 9.576 -3.335 11.105 1.00 91.75 471 GLN A C 1
ATOM 3732 O O . GLN A 1 471 ? 9.937 -3.650 12.242 1.00 91.75 471 GLN A O 1
ATOM 3737 N N . LEU A 1 472 ? 8.286 -3.230 10.776 1.00 95.69 472 LEU A N 1
ATOM 3738 C CA . LEU A 1 472 ? 7.205 -3.491 11.722 1.00 95.69 472 LEU A CA 1
ATOM 3739 C C . LEU A 1 472 ? 7.173 -4.956 12.168 1.00 95.69 472 LEU A C 1
ATOM 3741 O O . LEU A 1 472 ? 7.034 -5.224 13.360 1.00 95.69 472 LEU A O 1
ATOM 3745 N N . ALA A 1 473 ? 7.359 -5.907 11.248 1.00 94.31 473 ALA A N 1
ATOM 3746 C CA . ALA A 1 473 ? 7.435 -7.329 11.584 1.00 94.31 473 ALA A CA 1
ATOM 3747 C C . ALA A 1 473 ? 8.577 -7.626 12.567 1.00 94.31 473 ALA A C 1
ATOM 3749 O O . ALA A 1 473 ? 8.370 -8.302 13.576 1.00 94.31 473 ALA A O 1
ATOM 3750 N N . TYR A 1 474 ? 9.767 -7.077 12.309 1.00 90.62 474 TYR A N 1
ATOM 3751 C CA . TYR A 1 474 ? 10.911 -7.180 13.212 1.00 90.62 474 TYR A CA 1
ATOM 3752 C C . TYR A 1 474 ? 10.597 -6.605 14.592 1.00 90.62 474 TYR A C 1
ATOM 3754 O O . TYR A 1 474 ? 10.845 -7.257 15.607 1.00 90.62 474 TYR A O 1
ATOM 3762 N N . TYR A 1 475 ? 10.013 -5.406 14.626 1.00 90.81 475 TYR A N 1
ATOM 3763 C CA . TYR A 1 475 ? 9.686 -4.719 15.869 1.00 90.81 475 TYR A CA 1
ATOM 3764 C C . TYR A 1 475 ? 8.636 -5.476 16.695 1.00 90.81 475 TYR A C 1
ATOM 3766 O O . TYR A 1 475 ? 8.753 -5.581 17.912 1.00 90.81 475 TYR A O 1
ATOM 3774 N N . ILE A 1 476 ? 7.641 -6.082 16.044 1.00 93.00 476 ILE A N 1
ATOM 3775 C CA . ILE A 1 476 ? 6.658 -6.945 16.709 1.00 93.00 476 ILE A CA 1
ATOM 3776 C C . ILE A 1 476 ? 7.336 -8.177 17.311 1.00 93.00 476 ILE A C 1
ATOM 3778 O O . ILE A 1 476 ? 7.123 -8.488 18.480 1.00 93.00 476 ILE A O 1
ATOM 3782 N N . LEU A 1 477 ? 8.173 -8.878 16.540 1.00 90.12 477 LEU A N 1
ATOM 3783 C CA . LEU A 1 477 ? 8.854 -10.084 17.017 1.00 90.12 477 LEU A CA 1
ATOM 3784 C C . LEU A 1 477 ? 9.817 -9.790 18.174 1.00 90.12 477 LEU A C 1
ATOM 3786 O O . LEU A 1 477 ? 9.941 -10.609 19.086 1.00 90.12 477 LEU A O 1
ATOM 3790 N N . SER A 1 478 ? 10.483 -8.632 18.164 1.00 87.06 478 SER A N 1
ATOM 3791 C CA . SER A 1 478 ? 11.358 -8.220 19.263 1.00 87.06 478 SER A CA 1
ATOM 3792 C C . SER A 1 478 ? 10.558 -7.877 20.522 1.00 87.06 478 SER A C 1
ATOM 3794 O O . SER A 1 478 ? 10.914 -8.339 21.607 1.00 87.06 478 SER A O 1
ATOM 3796 N N . ARG A 1 479 ? 9.438 -7.151 20.392 1.00 87.12 479 ARG A N 1
ATOM 3797 C CA . ARG A 1 479 ? 8.582 -6.763 21.525 1.00 87.12 479 ARG A CA 1
ATOM 3798 C C . ARG A 1 479 ? 7.737 -7.910 22.083 1.00 87.12 479 ARG A C 1
ATOM 3800 O O . ARG A 1 479 ? 7.519 -7.939 23.288 1.00 87.12 479 ARG A O 1
ATOM 3807 N N . ASN A 1 480 ? 7.364 -8.900 21.272 1.00 89.56 480 ASN A N 1
ATOM 3808 C CA . ASN A 1 480 ? 6.669 -10.115 21.723 1.00 89.56 480 ASN A CA 1
ATOM 3809 C C . ASN A 1 480 ? 7.469 -10.931 22.761 1.00 89.56 480 ASN A C 1
ATOM 3811 O O . ASN A 1 480 ? 6.891 -11.766 23.452 1.00 89.56 480 ASN A O 1
ATOM 3815 N N . LYS A 1 481 ? 8.787 -10.710 22.886 1.00 82.31 481 LYS A N 1
ATOM 3816 C CA . LYS A 1 481 ? 9.616 -11.321 23.942 1.00 82.31 481 LYS A CA 1
ATOM 3817 C C . LYS A 1 481 ? 9.330 -10.743 25.334 1.00 82.31 481 LYS A C 1
ATOM 3819 O O . LYS A 1 481 ? 9.693 -11.364 26.328 1.00 82.31 481 LYS A O 1
ATOM 3824 N N . ASN A 1 482 ? 8.707 -9.567 25.416 1.00 78.19 482 ASN A N 1
ATOM 3825 C CA . ASN A 1 482 ? 8.311 -8.943 26.672 1.00 78.19 482 ASN A CA 1
ATOM 3826 C C . ASN A 1 482 ? 6.925 -9.449 27.102 1.00 78.19 482 ASN A C 1
ATOM 3828 O O . ASN A 1 482 ? 5.924 -9.194 26.437 1.00 78.19 482 ASN A O 1
ATOM 3832 N N . THR A 1 483 ? 6.859 -10.143 28.238 1.00 67.88 483 THR A N 1
ATOM 3833 C CA . THR A 1 483 ? 5.634 -10.775 28.756 1.00 67.88 483 THR A CA 1
ATOM 3834 C C . THR A 1 483 ? 4.582 -9.788 29.265 1.00 67.88 483 THR A C 1
ATOM 3836 O O . THR A 1 483 ? 3.439 -10.184 29.475 1.00 67.88 483 THR A O 1
ATOM 3839 N N . ASN A 1 484 ? 4.944 -8.518 29.473 1.00 76.12 484 ASN A N 1
ATOM 3840 C CA . ASN A 1 484 ? 4.052 -7.501 30.042 1.00 76.12 484 ASN A CA 1
ATOM 3841 C C . ASN A 1 484 ? 3.254 -6.724 28.979 1.00 76.12 484 ASN A C 1
ATOM 3843 O O . ASN A 1 484 ? 2.531 -5.792 29.322 1.00 76.12 484 ASN A O 1
ATOM 3847 N N . GLN A 1 485 ? 3.385 -7.087 27.701 1.00 77.31 485 GLN A N 1
ATOM 3848 C CA . GLN A 1 485 ? 2.732 -6.421 26.576 1.00 77.31 485 GLN A CA 1
ATOM 3849 C C . GLN A 1 485 ? 1.823 -7.395 25.815 1.00 77.31 485 GLN A C 1
ATOM 3851 O O . GLN A 1 485 ? 2.073 -8.599 25.774 1.00 77.31 485 GLN A O 1
ATOM 3856 N N . THR A 1 486 ? 0.770 -6.873 25.178 1.00 84.75 486 THR A N 1
ATOM 3857 C CA . THR A 1 486 ? -0.085 -7.649 24.267 1.00 84.75 486 THR A CA 1
ATOM 3858 C C . THR A 1 486 ? 0.758 -8.307 23.170 1.00 84.75 486 THR A C 1
ATOM 3860 O O . THR A 1 486 ? 1.386 -7.622 22.367 1.00 84.75 486 THR A O 1
ATOM 3863 N N . VAL A 1 487 ? 0.755 -9.642 23.141 1.00 90.94 487 VAL A N 1
ATOM 3864 C CA . VAL A 1 487 ? 1.482 -10.447 22.149 1.00 90.94 487 VAL A CA 1
ATOM 3865 C C . VAL A 1 487 ? 0.699 -10.481 20.841 1.00 90.94 487 VAL A C 1
ATOM 3867 O O . VAL A 1 487 ? -0.467 -10.873 20.823 1.00 90.94 487 VAL A O 1
ATOM 3870 N N . ILE A 1 488 ? 1.355 -10.128 19.736 1.00 95.19 488 ILE A N 1
ATOM 3871 C CA . ILE A 1 488 ? 0.765 -10.165 18.394 1.00 95.19 488 ILE A CA 1
ATOM 3872 C C . ILE A 1 488 ? 1.160 -11.480 17.711 1.00 95.19 488 ILE A C 1
ATOM 3874 O O . ILE A 1 488 ? 2.343 -11.743 17.490 1.00 95.19 488 ILE A O 1
ATOM 3878 N N . ASN A 1 489 ? 0.177 -12.309 17.350 1.00 95.69 489 ASN A N 1
ATOM 3879 C CA . ASN A 1 489 ? 0.381 -13.621 16.718 1.00 95.69 489 ASN A CA 1
ATOM 3880 C C . ASN A 1 489 ? 0.719 -13.494 15.213 1.00 95.69 489 ASN A C 1
ATOM 3882 O O . ASN A 1 489 ? -0.067 -13.872 14.345 1.00 95.69 489 ASN A O 1
ATOM 3886 N N . LEU A 1 490 ? 1.891 -12.928 14.909 1.00 96.75 490 LEU A N 1
ATOM 3887 C CA . LEU A 1 490 ? 2.383 -12.709 13.547 1.00 96.75 490 LEU A CA 1
ATOM 3888 C C . LEU A 1 490 ? 2.691 -14.041 12.834 1.00 96.75 490 LEU A C 1
ATOM 3890 O O . LEU A 1 490 ? 3.497 -14.838 13.314 1.00 96.75 490 LEU A O 1
ATOM 3894 N N . LYS A 1 491 ? 2.059 -14.265 11.676 1.00 95.94 491 LYS A N 1
ATOM 3895 C CA . LYS A 1 491 ? 2.138 -15.505 10.885 1.00 95.94 491 LYS A CA 1
ATOM 3896 C C . LYS A 1 491 ? 2.828 -15.373 9.538 1.00 95.94 491 LYS A C 1
ATOM 3898 O O . LYS A 1 491 ? 3.250 -16.392 9.008 1.00 95.94 491 LYS A O 1
ATOM 3903 N N . GLY A 1 492 ? 2.944 -14.173 8.977 1.00 94.94 492 GLY A N 1
ATOM 3904 C CA . GLY A 1 492 ? 3.615 -13.974 7.695 1.00 94.94 492 GLY A CA 1
ATOM 3905 C C . GLY A 1 492 ? 3.634 -12.519 7.250 1.00 94.94 492 GLY A C 1
ATOM 3906 O O . GLY A 1 492 ? 2.861 -11.697 7.749 1.00 94.94 492 GLY A O 1
ATOM 3907 N N . ILE A 1 493 ? 4.493 -12.233 6.274 1.00 95.81 493 ILE A N 1
ATOM 3908 C CA . ILE A 1 493 ? 4.532 -10.952 5.568 1.00 95.81 493 ILE A CA 1
ATOM 3909 C C . ILE A 1 493 ? 4.457 -11.128 4.047 1.00 95.81 493 ILE A C 1
ATOM 3911 O O . ILE A 1 493 ? 5.016 -12.074 3.493 1.00 95.81 493 ILE A O 1
ATOM 3915 N N . ALA A 1 494 ? 3.786 -10.214 3.350 1.00 94.62 494 ALA A N 1
ATOM 3916 C CA . ALA A 1 494 ? 3.775 -10.176 1.885 1.00 94.62 494 ALA A CA 1
ATOM 3917 C C . ALA A 1 494 ? 3.905 -8.738 1.386 1.00 94.62 494 ALA A C 1
ATOM 3919 O O . ALA A 1 494 ? 3.317 -7.833 1.967 1.00 94.62 494 ALA A O 1
ATOM 3920 N N . ILE A 1 495 ? 4.687 -8.517 0.333 1.00 92.94 495 ILE A N 1
ATOM 3921 C CA . ILE A 1 495 ? 4.952 -7.169 -0.170 1.00 92.94 495 ILE A CA 1
ATOM 3922 C C . ILE A 1 495 ? 4.865 -7.170 -1.698 1.00 92.94 495 ILE A C 1
ATOM 3924 O O . ILE A 1 495 ? 5.529 -7.966 -2.362 1.00 92.94 495 ILE A O 1
ATOM 3928 N N . GLY A 1 496 ? 4.005 -6.318 -2.249 1.00 92.06 496 GLY A N 1
ATOM 3929 C CA . GLY A 1 496 ? 3.845 -6.088 -3.684 1.00 92.06 496 GLY A CA 1
ATOM 3930 C C . GLY A 1 496 ? 4.793 -5.003 -4.181 1.00 92.06 496 GLY A C 1
ATOM 3931 O O . GLY A 1 496 ? 4.964 -3.994 -3.504 1.00 92.06 496 GLY A O 1
ATOM 3932 N N . ASN A 1 497 ? 5.423 -5.236 -5.332 1.00 89.25 497 ASN A N 1
ATOM 3933 C CA . ASN A 1 497 ? 6.229 -4.284 -6.094 1.00 89.25 497 ASN A CA 1
ATOM 3934 C C . ASN A 1 497 ? 7.092 -3.420 -5.169 1.00 89.25 497 ASN A C 1
ATOM 3936 O O . ASN A 1 497 ? 6.923 -2.213 -5.089 1.00 89.25 497 ASN A O 1
ATOM 3940 N N . ALA A 1 498 ? 7.923 -4.074 -4.355 1.00 87.69 498 ALA A N 1
ATOM 3941 C CA . ALA A 1 498 ? 8.517 -3.462 -3.174 1.00 87.69 498 ALA A CA 1
ATOM 3942 C C . ALA A 1 498 ? 9.809 -2.703 -3.491 1.00 87.69 498 ALA A C 1
ATOM 3944 O O . ALA A 1 498 ? 10.690 -3.229 -4.175 1.00 87.69 498 ALA A O 1
ATOM 3945 N N . TRP A 1 499 ? 9.960 -1.516 -2.903 1.00 85.19 499 TRP A N 1
ATOM 3946 C CA . TRP A 1 499 ? 11.233 -0.805 -2.865 1.00 85.19 499 TRP A CA 1
ATOM 3947 C C . TRP A 1 499 ? 12.044 -1.377 -1.697 1.00 85.19 499 TRP A C 1
ATOM 3949 O O . TRP A 1 499 ? 11.589 -1.328 -0.556 1.00 85.19 499 TRP A O 1
ATOM 3959 N N . ILE A 1 500 ? 13.173 -2.030 -1.992 1.00 81.75 500 ILE A N 1
ATOM 3960 C CA . ILE A 1 500 ? 13.920 -2.855 -1.018 1.00 81.75 500 ILE A CA 1
ATOM 3961 C C . ILE A 1 500 ? 15.331 -2.315 -0.752 1.00 81.75 500 ILE A C 1
ATOM 3963 O O . ILE A 1 500 ? 15.831 -2.421 0.365 1.00 81.75 500 ILE A O 1
ATOM 3967 N N . ASP A 1 501 ? 16.009 -1.825 -1.785 1.00 82.56 501 ASP A N 1
ATOM 3968 C CA . ASP A 1 501 ? 17.392 -1.338 -1.733 1.00 82.56 501 ASP A CA 1
ATOM 3969 C C . ASP A 1 501 ? 17.556 -0.344 -2.885 1.00 82.56 501 ASP A C 1
ATOM 3971 O O . ASP A 1 501 ? 17.339 -0.711 -4.044 1.00 82.56 501 ASP A O 1
ATOM 3975 N N . ASP A 1 502 ? 17.885 0.909 -2.567 1.00 78.19 502 ASP A N 1
ATOM 3976 C CA . ASP A 1 502 ? 17.855 2.014 -3.529 1.00 78.19 502 ASP A CA 1
ATOM 3977 C C . ASP A 1 502 ? 18.746 1.738 -4.741 1.00 78.19 502 ASP A C 1
ATOM 3979 O O . ASP A 1 502 ? 18.308 1.835 -5.889 1.00 78.19 502 ASP A O 1
ATOM 3983 N N . ALA A 1 503 ? 19.999 1.349 -4.496 1.00 79.81 503 ALA A N 1
ATOM 3984 C CA . ALA A 1 503 ? 20.982 1.132 -5.551 1.00 79.81 503 ALA A CA 1
ATOM 3985 C C . ALA A 1 503 ? 20.580 -0.041 -6.455 1.00 79.81 503 ALA A C 1
ATOM 3987 O O . ALA A 1 503 ? 20.657 0.047 -7.684 1.00 79.81 503 ALA A O 1
ATOM 3988 N N . ILE A 1 504 ? 20.110 -1.137 -5.857 1.00 83.19 504 ILE A N 1
ATOM 3989 C CA . ILE A 1 504 ? 19.674 -2.319 -6.600 1.00 83.19 504 ILE A CA 1
ATOM 3990 C C . ILE A 1 504 ? 18.413 -2.041 -7.409 1.00 83.19 504 ILE A C 1
ATOM 3992 O O . ILE A 1 504 ? 18.319 -2.476 -8.560 1.00 83.19 504 ILE A O 1
ATOM 3996 N N . CYS A 1 505 ? 17.444 -1.348 -6.819 1.00 85.44 505 CYS A N 1
ATOM 3997 C CA . CYS A 1 505 ? 16.177 -1.081 -7.479 1.00 85.44 505 CYS A CA 1
ATOM 3998 C C . CYS A 1 505 ? 16.334 -0.045 -8.587 1.00 85.44 505 CYS A C 1
ATOM 4000 O O . CYS A 1 505 ? 15.778 -0.247 -9.665 1.00 85.44 505 CYS A O 1
ATOM 4002 N N . MET A 1 506 ? 17.213 0.945 -8.407 1.00 86.25 506 MET A N 1
ATOM 4003 C CA . MET A 1 506 ? 17.614 1.860 -9.475 1.00 86.25 506 MET A CA 1
ATOM 4004 C C . MET A 1 506 ? 18.260 1.113 -10.649 1.00 86.25 506 MET A C 1
ATOM 4006 O O . MET A 1 506 ? 17.861 1.305 -11.797 1.00 86.25 506 MET A O 1
ATOM 4010 N N . LYS A 1 507 ? 19.202 0.196 -10.382 1.00 89.56 507 LYS A N 1
ATOM 4011 C CA . LYS A 1 507 ? 19.779 -0.648 -11.440 1.00 89.56 507 LYS A CA 1
ATOM 4012 C C . LYS A 1 507 ? 18.702 -1.479 -12.143 1.00 89.56 507 LYS A C 1
ATOM 4014 O O . LYS A 1 507 ? 18.669 -1.550 -13.368 1.00 89.56 507 LYS A O 1
ATOM 4019 N N . GLY A 1 508 ? 17.830 -2.117 -11.362 1.00 91.00 508 GLY A N 1
ATOM 4020 C CA . GLY A 1 508 ? 16.740 -2.944 -11.869 1.00 91.00 508 GLY A CA 1
ATOM 4021 C C . GLY A 1 508 ? 15.784 -2.172 -12.776 1.00 91.00 508 GLY A C 1
ATOM 4022 O O . GLY A 1 508 ? 15.361 -2.718 -13.790 1.00 91.00 508 GLY A O 1
ATOM 4023 N N . MET A 1 509 ? 15.490 -0.912 -12.446 1.00 92.25 509 MET A N 1
ATOM 4024 C CA . MET A 1 509 ? 14.679 -0.008 -13.262 1.00 92.25 509 MET A CA 1
ATOM 4025 C C . MET A 1 509 ? 15.310 0.256 -14.629 1.00 92.25 509 MET A C 1
ATOM 4027 O O . MET A 1 509 ? 14.677 -0.014 -15.644 1.00 92.25 509 MET A O 1
ATOM 4031 N N . PHE A 1 510 ? 16.560 0.715 -14.689 1.00 93.94 510 PHE A N 1
ATOM 4032 C CA . PHE A 1 510 ? 17.187 1.032 -15.979 1.00 93.94 510 PHE A CA 1
ATOM 4033 C C . PHE A 1 510 ? 17.468 -0.209 -16.836 1.00 93.94 510 PHE A C 1
ATOM 4035 O O . PHE A 1 510 ? 17.240 -0.173 -18.045 1.00 93.94 510 PHE A O 1
ATOM 4042 N N . ASP A 1 511 ? 17.848 -1.339 -16.227 1.00 95.44 511 ASP A N 1
ATOM 4043 C CA . ASP A 1 511 ? 17.934 -2.619 -16.945 1.00 95.44 511 ASP A CA 1
ATOM 4044 C C . ASP A 1 511 ? 16.557 -3.023 -17.519 1.00 95.44 511 ASP A C 1
ATOM 4046 O O . ASP A 1 511 ? 16.459 -3.565 -18.623 1.00 95.44 511 ASP A O 1
ATOM 4050 N N . TYR A 1 512 ? 15.473 -2.771 -16.778 1.00 95.44 512 TYR A N 1
ATOM 4051 C CA . TYR A 1 512 ? 14.114 -3.068 -17.225 1.00 95.44 512 TYR A CA 1
ATOM 4052 C C . TYR A 1 512 ? 13.708 -2.172 -18.398 1.00 95.44 512 TYR A C 1
ATOM 4054 O O . TYR A 1 512 ? 13.260 -2.689 -19.419 1.00 95.44 512 TYR A O 1
ATOM 4062 N N . LEU A 1 513 ? 13.930 -0.859 -18.299 1.00 95.00 513 LEU A N 1
ATOM 4063 C CA . LEU A 1 513 ? 13.650 0.085 -19.383 1.00 95.00 513 LEU A CA 1
ATOM 4064 C C . LEU A 1 513 ? 14.417 -0.286 -20.661 1.00 95.00 513 LEU A C 1
ATOM 4066 O O . LEU A 1 513 ? 13.828 -0.320 -21.742 1.00 95.00 513 LEU A O 1
ATOM 4070 N N . TRP A 1 514 ? 15.698 -0.647 -20.549 1.00 97.44 514 TRP A N 1
ATOM 4071 C CA . TRP A 1 514 ? 16.494 -1.098 -21.694 1.00 97.44 514 TRP A CA 1
ATOM 4072 C C . TRP A 1 514 ? 15.963 -2.408 -22.297 1.00 97.44 514 TRP A C 1
ATOM 4074 O O . TRP A 1 514 ? 15.704 -2.481 -23.497 1.00 97.44 514 TRP A O 1
ATOM 4084 N N . THR A 1 515 ? 15.696 -3.429 -21.475 1.00 96.19 515 THR A N 1
ATOM 4085 C CA . THR A 1 515 ? 15.155 -4.716 -21.966 1.00 96.19 515 THR A CA 1
ATOM 4086 C C . THR A 1 515 ? 13.748 -4.616 -22.567 1.00 96.19 515 THR A C 1
ATOM 4088 O O . THR A 1 515 ? 13.330 -5.530 -23.279 1.00 96.19 515 THR A O 1
ATOM 4091 N N . HIS A 1 516 ? 13.037 -3.509 -22.330 1.00 95.69 516 HIS A N 1
ATOM 4092 C CA . HIS A 1 516 ? 11.731 -3.199 -22.920 1.00 95.69 516 HIS A CA 1
ATOM 4093 C C . HIS A 1 516 ? 11.810 -2.169 -24.057 1.00 95.69 516 HIS A C 1
ATOM 4095 O O . HIS A 1 516 ? 10.779 -1.651 -24.480 1.00 95.69 516 HIS A O 1
ATOM 4101 N N . ALA A 1 517 ? 13.014 -1.903 -24.580 1.00 96.56 517 ALA A N 1
ATOM 4102 C CA . ALA A 1 517 ? 13.270 -0.970 -25.679 1.00 96.56 517 ALA A CA 1
ATOM 4103 C C . ALA A 1 517 ? 12.794 0.471 -25.407 1.00 96.56 517 ALA A C 1
ATOM 4105 O O . ALA A 1 517 ? 12.468 1.211 -26.335 1.00 96.56 517 ALA A O 1
ATOM 4106 N N . LEU A 1 518 ? 12.760 0.871 -24.133 1.00 96.56 518 LEU A N 1
ATOM 4107 C CA . LEU A 1 518 ? 12.471 2.242 -23.704 1.00 96.56 518 LEU A CA 1
ATOM 4108 C C . LEU A 1 518 ? 13.748 3.072 -23.543 1.00 96.56 518 LEU A C 1
ATOM 4110 O O . LEU A 1 518 ? 13.684 4.298 -23.521 1.00 96.56 518 LEU A O 1
ATOM 4114 N N . ASN A 1 519 ? 14.908 2.425 -23.417 1.00 97.31 519 ASN A N 1
ATOM 4115 C CA . ASN A 1 519 ? 16.220 3.071 -23.377 1.00 97.31 519 ASN A CA 1
ATOM 4116 C C . ASN A 1 519 ? 17.125 2.500 -24.471 1.00 97.31 519 ASN A C 1
ATOM 4118 O O . ASN A 1 519 ? 17.049 1.312 -24.785 1.00 97.31 519 ASN A O 1
ATOM 4122 N N . SER A 1 520 ? 17.966 3.362 -25.038 1.00 98.00 520 SER A N 1
ATOM 4123 C CA . SER A 1 520 ? 18.921 3.015 -26.091 1.00 98.00 520 SER A CA 1
ATOM 4124 C C . SER A 1 520 ? 20.091 2.178 -25.562 1.00 98.00 520 SER A C 1
ATOM 4126 O O . SER A 1 520 ? 20.379 2.170 -24.358 1.00 98.00 520 SER A O 1
ATOM 4128 N N . ASP A 1 521 ? 20.786 1.484 -26.467 1.00 98.25 521 ASP A N 1
ATOM 4129 C CA . ASP A 1 521 ? 22.010 0.749 -26.133 1.00 98.25 521 ASP A CA 1
ATOM 4130 C C . ASP A 1 521 ? 23.075 1.712 -25.593 1.00 98.25 521 ASP A C 1
ATOM 4132 O O . ASP A 1 521 ? 23.709 1.421 -24.581 1.00 98.25 521 ASP A O 1
ATOM 4136 N N . GLU A 1 522 ? 23.194 2.906 -26.180 1.00 98.00 522 GLU A N 1
ATOM 4137 C CA . GLU A 1 522 ? 24.128 3.945 -25.744 1.00 98.00 522 GLU A CA 1
ATOM 4138 C C . GLU A 1 522 ? 23.829 4.433 -24.321 1.00 98.00 522 GLU A C 1
ATOM 4140 O O . GLU A 1 522 ? 24.748 4.611 -23.515 1.00 98.00 522 GLU A O 1
ATOM 4145 N N . THR A 1 523 ? 22.549 4.630 -23.984 1.00 97.62 523 THR A N 1
ATOM 4146 C CA . THR A 1 523 ? 22.137 4.990 -22.621 1.00 97.62 523 THR A CA 1
ATOM 4147 C C . THR A 1 523 ? 22.476 3.881 -21.639 1.00 97.62 523 THR A C 1
ATOM 4149 O O . THR A 1 523 ? 23.087 4.146 -20.604 1.00 97.62 523 THR A O 1
ATOM 4152 N N . ASN A 1 524 ? 22.120 2.636 -21.955 1.00 96.81 524 ASN A N 1
ATOM 4153 C CA . ASN A 1 524 ? 22.373 1.498 -21.077 1.00 96.81 524 ASN A CA 1
ATOM 4154 C C . ASN A 1 524 ? 23.879 1.247 -20.873 1.00 96.81 524 ASN A C 1
ATOM 4156 O O . ASN A 1 524 ? 24.323 1.006 -19.748 1.00 96.81 524 ASN A O 1
ATOM 4160 N N . GLU A 1 525 ? 24.689 1.345 -21.926 1.00 96.75 525 GLU A N 1
ATOM 4161 C CA . GLU A 1 525 ? 26.150 1.264 -21.832 1.00 96.75 525 GLU A CA 1
ATOM 4162 C C . GLU A 1 525 ? 26.723 2.393 -20.970 1.00 96.75 525 GLU A C 1
ATOM 4164 O O . GLU A 1 525 ? 27.562 2.143 -20.101 1.00 96.75 525 GLU A O 1
ATOM 4169 N N . GLY A 1 526 ? 26.236 3.623 -21.155 1.00 95.25 526 GLY A N 1
ATOM 4170 C CA . GLY A 1 526 ? 26.616 4.772 -20.340 1.00 95.25 526 GLY A CA 1
ATOM 4171 C C . GLY A 1 526 ? 26.295 4.578 -18.858 1.00 95.25 526 GLY A C 1
ATOM 4172 O O . GLY A 1 526 ? 27.166 4.772 -18.009 1.00 95.25 526 GLY A O 1
ATOM 4173 N N . ILE A 1 527 ? 25.083 4.120 -18.532 1.00 93.12 527 ILE A N 1
ATOM 4174 C CA . ILE A 1 527 ? 24.685 3.815 -17.150 1.00 93.12 527 ILE A CA 1
ATOM 4175 C C . ILE A 1 527 ? 25.600 2.738 -16.560 1.00 93.12 527 ILE A C 1
ATOM 4177 O O . ILE A 1 527 ? 26.171 2.946 -15.494 1.00 93.12 527 ILE A O 1
ATOM 4181 N N . ASN A 1 528 ? 25.805 1.615 -17.252 1.00 91.50 528 ASN A N 1
ATOM 4182 C CA . ASN A 1 528 ? 26.646 0.527 -16.740 1.00 91.50 528 ASN A CA 1
ATOM 4183 C C . ASN A 1 528 ? 28.126 0.919 -16.595 1.00 91.50 528 ASN A C 1
ATOM 4185 O O . ASN A 1 528 ? 28.834 0.339 -15.771 1.00 91.50 528 ASN A O 1
ATOM 4189 N N . LYS A 1 529 ? 28.604 1.880 -17.393 1.00 92.12 529 LYS A N 1
ATOM 4190 C CA . LYS A 1 529 ? 29.986 2.364 -17.346 1.00 92.12 529 LYS A CA 1
ATOM 4191 C C . LYS A 1 529 ? 30.226 3.363 -16.217 1.00 92.12 529 LYS A C 1
ATOM 4193 O O . LYS A 1 529 ? 31.271 3.294 -15.575 1.00 92.12 529 LYS A O 1
ATOM 4198 N N . TYR A 1 530 ? 29.308 4.308 -16.022 1.00 89.56 530 TYR A N 1
ATOM 4199 C CA . TYR A 1 530 ? 29.531 5.464 -15.150 1.00 89.56 530 TYR A CA 1
ATOM 4200 C C . TYR A 1 530 ? 28.790 5.383 -13.813 1.00 89.56 530 TYR A C 1
ATOM 4202 O O . TYR A 1 530 ? 29.226 6.006 -12.847 1.00 89.56 530 TYR A O 1
ATOM 4210 N N . CYS A 1 531 ? 27.697 4.622 -13.722 1.00 86.56 531 CYS A N 1
ATOM 4211 C CA . CYS A 1 531 ? 26.949 4.466 -12.479 1.00 86.56 531 CYS A CA 1
ATOM 4212 C C . CYS A 1 531 ? 27.458 3.282 -11.659 1.00 86.56 531 CYS A C 1
ATOM 4214 O O . CYS A 1 531 ? 27.589 2.159 -12.149 1.00 86.56 531 CYS A O 1
ATOM 4216 N N . ASN A 1 532 ? 27.687 3.523 -10.371 1.00 82.44 532 ASN A N 1
ATOM 4217 C CA . ASN A 1 532 ? 28.035 2.485 -9.416 1.00 82.44 532 ASN A CA 1
ATOM 4218 C C . ASN A 1 532 ? 26.813 2.147 -8.552 1.00 82.44 532 ASN A C 1
ATOM 4220 O O . ASN A 1 532 ? 26.323 2.986 -7.809 1.00 82.44 532 ASN A O 1
ATOM 4224 N N . PHE A 1 533 ? 26.332 0.906 -8.644 1.00 79.62 533 PHE A N 1
ATOM 4225 C CA . PHE A 1 533 ? 25.172 0.410 -7.891 1.00 79.62 533 PHE A CA 1
ATOM 4226 C C . PHE A 1 533 ? 25.573 -0.501 -6.715 1.00 79.62 533 PHE A C 1
ATOM 4228 O O . PHE A 1 533 ? 24.829 -1.407 -6.339 1.00 79.62 533 PHE A O 1
ATOM 4235 N N . VAL A 1 534 ? 26.779 -0.321 -6.162 1.00 67.50 534 VAL A N 1
ATOM 4236 C CA . VAL A 1 534 ? 27.296 -1.136 -5.046 1.00 67.50 534 VAL A CA 1
ATOM 4237 C C . VAL A 1 534 ? 26.891 -0.574 -3.674 1.00 67.50 534 VAL A C 1
ATOM 4239 O O . VAL A 1 534 ? 26.681 -1.362 -2.750 1.00 67.50 534 VAL A O 1
ATOM 4242 N N . SER A 1 535 ? 26.727 0.746 -3.530 1.00 58.50 535 SER A N 1
ATOM 4243 C CA . SER A 1 535 ? 26.219 1.388 -2.304 1.00 58.50 535 SER A CA 1
ATOM 4244 C C . SER A 1 535 ? 25.344 2.615 -2.596 1.00 58.50 535 SER A C 1
ATOM 4246 O O . SER A 1 535 ? 25.509 3.268 -3.627 1.00 58.50 535 SER A O 1
ATOM 4248 N N . GLU A 1 536 ? 24.432 2.956 -1.680 1.00 53.91 536 GLU A N 1
ATOM 4249 C CA . GLU A 1 536 ? 23.538 4.129 -1.786 1.00 53.91 536 GLU A CA 1
ATOM 4250 C C . GLU A 1 536 ? 24.322 5.441 -1.962 1.00 53.91 536 GLU A C 1
ATOM 4252 O O . GLU A 1 536 ? 23.978 6.275 -2.805 1.00 53.91 536 GLU A O 1
ATOM 4257 N N . ASP A 1 537 ? 25.451 5.575 -1.257 1.00 50.03 537 ASP A N 1
ATOM 4258 C CA . ASP A 1 537 ? 26.365 6.722 -1.355 1.00 50.03 537 ASP A CA 1
ATOM 4259 C C . ASP A 1 537 ? 26.946 6.906 -2.765 1.00 50.03 537 ASP A C 1
ATOM 4261 O O . ASP A 1 537 ? 27.337 8.005 -3.146 1.00 50.03 537 ASP A O 1
ATOM 4265 N N . SER A 1 538 ? 27.021 5.836 -3.561 1.00 51.44 538 SER A N 1
ATOM 4266 C CA . SER A 1 538 ? 27.632 5.872 -4.895 1.00 51.44 538 SER A CA 1
ATOM 4267 C C . SER A 1 538 ? 26.667 6.263 -6.021 1.00 51.44 538 SER A C 1
ATOM 4269 O O . SER A 1 538 ? 27.121 6.680 -7.084 1.00 51.44 538 SER A O 1
ATOM 4271 N N . VAL A 1 539 ? 25.352 6.219 -5.769 1.00 52.72 539 VAL A N 1
ATOM 4272 C CA . VAL A 1 539 ? 24.305 6.690 -6.701 1.00 52.72 539 VAL A CA 1
ATOM 4273 C C . VAL A 1 539 ? 23.881 8.131 -6.376 1.00 52.72 539 VAL A C 1
ATOM 4275 O O . VAL A 1 539 ? 23.503 8.890 -7.266 1.00 52.72 539 VAL A O 1
ATOM 4278 N N . SER A 1 540 ? 23.961 8.522 -5.098 1.00 45.78 540 SER A N 1
ATOM 4279 C CA . SER A 1 540 ? 23.378 9.759 -4.554 1.00 45.78 540 SER A CA 1
ATOM 4280 C C . SER A 1 540 ? 24.344 10.939 -4.396 1.00 45.78 540 SER A C 1
ATOM 4282 O O . SER A 1 540 ? 23.877 12.047 -4.121 1.00 45.78 540 SER A O 1
ATOM 4284 N N . LYS A 1 541 ? 25.659 10.756 -4.602 1.00 47.62 541 LYS A N 1
ATOM 4285 C CA . LYS A 1 541 ? 26.675 11.829 -4.546 1.00 47.62 541 LYS A CA 1
ATOM 4286 C C . LYS A 1 541 ? 26.504 12.861 -5.667 1.00 47.62 541 LYS A C 1
ATOM 4288 O O . LYS A 1 541 ? 27.330 12.993 -6.562 1.00 47.62 541 LYS A O 1
ATOM 4293 N N . LYS A 1 542 ? 25.444 13.665 -5.618 1.00 43.34 542 LYS A N 1
ATOM 4294 C CA . LYS A 1 542 ? 25.366 14.904 -6.393 1.00 43.34 542 LYS A CA 1
ATOM 4295 C C . LYS A 1 542 ? 26.542 15.795 -5.994 1.00 43.34 542 LYS A C 1
ATOM 4297 O O . LYS A 1 542 ? 26.536 16.379 -4.919 1.00 43.34 542 LYS A O 1
ATOM 4302 N N . GLY A 1 543 ? 27.502 15.954 -6.899 1.00 45.56 543 GLY A N 1
ATOM 4303 C CA . GLY A 1 543 ? 28.408 17.098 -6.860 1.00 45.56 543 GLY A CA 1
ATOM 4304 C C . GLY A 1 543 ? 29.706 16.942 -6.072 1.00 45.56 543 GLY A C 1
ATOM 4305 O O . GLY A 1 543 ? 30.369 17.954 -5.872 1.00 45.56 543 GLY A O 1
ATOM 4306 N N . ASP A 1 544 ? 30.153 15.728 -5.738 1.00 45.78 544 ASP A N 1
ATOM 4307 C CA . ASP A 1 544 ? 31.535 15.503 -5.268 1.00 45.78 544 ASP A CA 1
ATOM 4308 C C . ASP A 1 544 ? 32.555 15.609 -6.429 1.00 45.78 544 ASP A C 1
ATOM 4310 O O . ASP A 1 544 ? 33.472 14.807 -6.517 1.00 45.78 544 ASP A O 1
ATOM 4314 N N . GLY A 1 545 ? 32.378 16.541 -7.374 1.00 54.31 545 GLY A N 1
ATOM 4315 C CA . GLY A 1 545 ? 33.353 16.925 -8.411 1.00 54.31 545 GLY A CA 1
ATOM 4316 C C . GLY A 1 545 ? 33.907 15.853 -9.373 1.00 54.31 545 GLY A C 1
ATOM 4317 O O . GLY A 1 545 ? 34.598 16.231 -10.313 1.00 54.31 545 GLY A O 1
ATOM 4318 N N . ASP A 1 546 ? 33.643 14.559 -9.175 1.00 69.44 546 ASP A N 1
ATOM 4319 C CA . ASP A 1 546 ? 34.146 13.473 -10.021 1.00 69.44 546 ASP A CA 1
ATOM 4320 C C . ASP A 1 546 ? 33.318 13.361 -11.310 1.00 69.44 546 ASP A C 1
ATOM 4322 O O . ASP A 1 546 ? 32.081 13.359 -11.292 1.00 69.44 546 ASP A O 1
ATOM 4326 N N . ASP A 1 547 ? 34.022 13.244 -12.436 1.00 75.81 547 ASP A N 1
ATOM 4327 C CA . ASP A 1 547 ? 33.466 13.116 -13.782 1.00 75.81 547 ASP A CA 1
ATOM 4328 C C . ASP A 1 547 ? 32.503 11.924 -13.879 1.00 75.81 547 ASP A C 1
ATOM 4330 O O . ASP A 1 547 ? 31.437 12.043 -14.482 1.00 75.81 547 ASP A O 1
ATOM 4334 N N . ASN A 1 548 ? 32.792 10.803 -13.205 1.00 78.31 548 ASN A N 1
ATOM 4335 C CA . ASN A 1 548 ? 31.926 9.620 -13.262 1.00 78.31 548 ASN A CA 1
ATOM 4336 C C . ASN A 1 548 ? 30.520 9.885 -12.719 1.00 78.31 548 ASN A C 1
ATOM 4338 O O . ASN A 1 548 ? 29.537 9.465 -13.332 1.00 78.31 548 ASN A O 1
ATOM 4342 N N . THR A 1 549 ? 30.391 10.619 -11.613 1.00 78.19 549 THR A N 1
ATOM 4343 C CA . THR A 1 549 ? 29.073 10.901 -11.035 1.00 78.19 549 THR A CA 1
ATOM 4344 C C . THR A 1 549 ? 28.274 11.874 -11.900 1.00 78.19 549 THR A C 1
ATOM 4346 O O . THR A 1 549 ? 27.057 11.730 -12.046 1.00 78.19 549 THR A O 1
ATOM 4349 N N . ILE A 1 550 ? 28.958 12.826 -12.543 1.00 82.56 550 ILE A N 1
ATOM 4350 C CA . ILE A 1 550 ? 28.350 13.739 -13.518 1.00 82.56 550 ILE A CA 1
ATOM 4351 C C . ILE A 1 550 ? 27.854 12.953 -14.739 1.00 82.56 550 ILE A C 1
ATOM 4353 O O . ILE A 1 550 ? 26.707 13.132 -15.161 1.00 82.56 550 ILE A O 1
ATOM 4357 N N . GLN A 1 551 ? 28.677 12.049 -15.283 1.00 89.19 551 GLN A N 1
ATOM 4358 C CA . GLN A 1 551 ? 28.278 11.199 -16.406 1.00 89.19 551 GLN A CA 1
ATOM 4359 C C . GLN A 1 551 ? 27.129 10.263 -16.025 1.00 89.19 551 GLN A C 1
ATOM 4361 O O . GLN A 1 551 ? 26.171 10.147 -16.787 1.00 89.19 551 GLN A O 1
ATOM 4366 N N . CYS A 1 552 ? 27.165 9.644 -14.842 1.00 89.25 552 CYS A N 1
ATOM 4367 C CA . CYS A 1 552 ? 26.068 8.811 -14.361 1.00 89.25 552 CYS A CA 1
ATOM 4368 C C . CYS A 1 552 ? 24.755 9.605 -14.330 1.00 89.25 552 CYS A C 1
ATOM 4370 O O . CYS A 1 552 ? 23.790 9.219 -14.987 1.00 89.25 552 CYS A O 1
ATOM 4372 N N . GLY A 1 553 ? 24.730 10.772 -13.673 1.00 86.88 553 GLY A N 1
ATOM 4373 C CA . GLY A 1 553 ? 23.542 11.630 -13.631 1.00 86.88 553 GLY A CA 1
ATOM 4374 C C . GLY A 1 553 ? 23.032 12.023 -15.023 1.00 86.88 553 GLY A C 1
ATOM 4375 O O . GLY A 1 553 ? 21.820 12.033 -15.260 1.00 86.88 553 GLY A O 1
ATOM 4376 N N . LYS A 1 554 ? 23.943 12.283 -15.970 1.00 92.12 554 LYS A N 1
ATOM 4377 C CA . LYS A 1 554 ? 23.611 12.562 -17.375 1.00 92.12 554 LYS A CA 1
ATOM 4378 C C . LYS A 1 554 ? 22.902 11.382 -18.044 1.00 92.12 554 LYS A C 1
ATOM 4380 O O . LYS A 1 554 ? 21.865 11.608 -18.671 1.00 92.12 554 LYS A O 1
ATOM 4385 N N . TYR A 1 555 ? 23.432 10.164 -17.922 1.00 94.81 555 TYR A N 1
ATOM 4386 C CA . TYR A 1 555 ? 22.846 8.978 -18.552 1.00 94.81 555 TYR A CA 1
ATOM 4387 C C . TYR A 1 555 ? 21.547 8.532 -17.874 1.00 94.81 555 TYR A C 1
ATOM 4389 O O . TYR A 1 555 ? 20.594 8.212 -18.577 1.00 94.81 555 TYR A O 1
ATOM 4397 N N . LEU A 1 556 ? 21.438 8.617 -16.543 1.00 91.31 556 LEU A N 1
ATOM 4398 C CA . LEU A 1 556 ? 20.167 8.379 -15.841 1.00 91.31 556 LEU A CA 1
ATOM 4399 C C . LEU A 1 556 ? 19.089 9.364 -16.322 1.00 91.31 556 LEU A C 1
ATOM 4401 O O . LEU A 1 556 ? 17.977 8.971 -16.671 1.00 91.31 556 LEU A O 1
ATOM 4405 N N . SER A 1 557 ? 19.438 10.652 -16.426 1.00 92.12 557 SER A N 1
ATOM 4406 C CA . SER A 1 557 ? 18.529 11.677 -16.955 1.00 92.12 557 SER A CA 1
ATOM 4407 C C . SER A 1 557 ? 18.167 11.433 -18.422 1.00 92.12 557 SER A C 1
ATOM 4409 O O . SER A 1 557 ? 17.061 11.758 -18.845 1.00 92.12 557 SER A O 1
ATOM 4411 N N . GLN A 1 558 ? 19.095 10.896 -19.218 1.00 95.44 558 GLN A N 1
ATOM 4412 C CA . GLN A 1 558 ? 18.825 10.503 -20.598 1.00 95.44 558 GLN A CA 1
ATOM 4413 C C . GLN A 1 558 ? 17.843 9.335 -20.663 1.00 95.44 558 GLN A C 1
ATOM 4415 O O . GLN A 1 558 ? 16.875 9.445 -21.406 1.00 95.44 558 GLN A O 1
ATOM 4420 N N . GLY A 1 559 ? 18.014 8.293 -19.846 1.00 93.94 559 GLY A N 1
ATOM 4421 C CA . GLY A 1 559 ? 17.084 7.164 -19.804 1.00 93.94 559 GLY A CA 1
ATOM 4422 C C . GLY A 1 559 ? 15.658 7.581 -19.440 1.00 93.94 559 GLY A C 1
ATOM 4423 O O . GLY A 1 559 ? 14.707 7.159 -20.095 1.00 93.94 559 GLY A O 1
ATOM 4424 N N . PHE A 1 560 ? 15.488 8.501 -18.486 1.00 92.19 560 PHE A N 1
ATOM 4425 C CA . PHE A 1 560 ? 14.161 9.059 -18.195 1.00 92.19 560 PHE A CA 1
ATOM 4426 C C . PHE A 1 560 ? 13.575 9.878 -19.355 1.00 92.19 560 PHE A C 1
ATOM 4428 O O . PHE A 1 560 ? 12.364 9.857 -19.561 1.00 92.19 560 PHE A O 1
ATOM 4435 N N . ARG A 1 561 ? 14.403 10.590 -20.133 1.00 94.75 561 ARG A N 1
ATOM 4436 C CA . ARG A 1 561 ? 13.934 11.314 -21.328 1.00 94.75 561 ARG A CA 1
ATOM 4437 C C . ARG A 1 561 ? 13.548 10.370 -22.466 1.00 94.75 561 ARG A C 1
ATOM 4439 O O . ARG A 1 561 ? 12.544 10.620 -23.123 1.00 94.75 561 ARG A O 1
ATOM 4446 N N . GLU A 1 562 ? 14.334 9.321 -22.703 1.00 96.75 562 GLU A N 1
ATOM 4447 C CA . GLU A 1 562 ? 14.097 8.332 -23.767 1.00 96.75 562 GLU A CA 1
ATOM 4448 C C . GLU A 1 562 ? 12.801 7.551 -23.549 1.00 96.75 562 GLU A C 1
ATOM 4450 O O . GLU A 1 562 ? 12.067 7.307 -24.503 1.00 96.75 562 GLU A O 1
ATOM 4455 N N . MET A 1 563 ? 12.479 7.250 -22.289 1.00 92.62 563 MET A N 1
ATOM 4456 C CA . MET A 1 563 ? 11.228 6.602 -21.902 1.00 92.62 563 MET A CA 1
ATOM 4457 C C . MET A 1 563 ? 9.980 7.381 -22.367 1.00 92.62 563 MET A C 1
ATOM 4459 O O . MET A 1 563 ? 8.949 6.783 -22.678 1.00 92.62 563 MET A O 1
ATOM 4463 N N . GLY A 1 564 ? 10.067 8.712 -22.436 1.00 89.81 564 GLY A N 1
ATOM 4464 C CA . GLY A 1 564 ? 8.969 9.570 -22.867 1.00 89.81 564 GLY A CA 1
ATOM 4465 C C . GLY A 1 564 ? 7.792 9.609 -21.884 1.00 89.81 564 GLY A C 1
ATOM 4466 O O . GLY A 1 564 ? 7.928 9.352 -20.689 1.00 89.81 564 GLY A O 1
ATOM 4467 N N . PHE A 1 565 ? 6.616 9.987 -22.394 1.00 89.12 565 PHE A N 1
ATOM 4468 C CA . PHE A 1 565 ? 5.403 10.175 -21.593 1.00 89.12 565 PHE A CA 1
ATOM 4469 C C . PHE A 1 565 ? 4.567 8.887 -21.524 1.00 89.12 565 PHE A C 1
ATOM 4471 O O . PHE A 1 565 ? 3.501 8.785 -22.135 1.00 89.12 565 PHE A O 1
ATOM 4478 N N . ILE A 1 566 ? 5.085 7.893 -20.805 1.00 90.38 566 ILE A N 1
ATOM 4479 C CA . ILE A 1 566 ? 4.379 6.646 -20.477 1.00 90.38 566 ILE A CA 1
ATOM 4480 C C . ILE A 1 566 ? 4.091 6.573 -18.975 1.00 90.38 566 ILE A C 1
ATOM 4482 O O . ILE A 1 566 ? 4.668 7.322 -18.186 1.00 90.38 566 ILE A O 1
ATOM 4486 N N . ASP A 1 567 ? 3.198 5.670 -18.574 1.00 88.38 567 ASP A N 1
ATOM 4487 C CA . ASP A 1 567 ? 2.968 5.394 -17.159 1.00 88.38 567 ASP A CA 1
ATOM 4488 C C . ASP A 1 567 ? 4.063 4.442 -16.676 1.00 88.38 567 ASP A C 1
ATOM 4490 O O . ASP A 1 567 ? 4.157 3.303 -17.127 1.00 88.38 567 ASP A O 1
ATOM 4494 N N . LEU A 1 568 ? 4.926 4.916 -15.781 1.00 90.62 568 LEU A N 1
ATOM 4495 C CA . LEU A 1 568 ? 6.011 4.095 -15.251 1.00 90.62 568 LEU A CA 1
ATOM 4496 C C . LEU A 1 568 ? 5.475 2.973 -14.342 1.00 90.62 568 LEU A C 1
ATOM 4498 O O . LEU A 1 568 ? 6.131 1.946 -14.197 1.00 90.62 568 LEU A O 1
ATOM 4502 N N . TYR A 1 569 ? 4.277 3.122 -13.771 1.00 90.56 569 TYR A N 1
ATOM 4503 C CA . TYR A 1 569 ? 3.660 2.099 -12.927 1.00 90.56 569 TYR A CA 1
ATOM 4504 C C . TYR A 1 569 ? 3.001 0.971 -13.731 1.00 90.56 569 TYR A C 1
ATOM 4506 O O . TYR A 1 569 ? 2.718 -0.080 -13.164 1.00 90.56 569 TYR A O 1
ATOM 4514 N N . ASP A 1 570 ? 2.772 1.158 -15.031 1.00 93.00 570 ASP A N 1
ATOM 4515 C CA . ASP A 1 570 ? 2.436 0.109 -15.999 1.00 93.00 570 ASP A CA 1
ATOM 4516 C C . ASP A 1 570 ? 2.748 0.622 -17.409 1.00 93.00 570 ASP A C 1
ATOM 4518 O O . ASP A 1 570 ? 1.985 1.401 -17.985 1.00 93.00 570 ASP A O 1
ATOM 4522 N N . ILE A 1 571 ? 3.849 0.150 -17.998 1.00 94.00 571 ILE A N 1
ATOM 4523 C CA . ILE A 1 571 ? 4.350 0.674 -19.280 1.00 94.00 571 ILE A CA 1
ATOM 4524 C C . ILE A 1 571 ? 3.395 0.443 -20.467 1.00 94.00 571 ILE A C 1
ATOM 4526 O O . ILE A 1 571 ? 3.613 0.993 -21.547 1.00 94.00 571 ILE A O 1
ATOM 4530 N N . TYR A 1 572 ? 2.345 -0.368 -20.289 1.00 92.69 572 TYR A N 1
ATOM 4531 C CA . TYR A 1 572 ? 1.313 -0.625 -21.295 1.00 92.69 572 TYR A CA 1
ATOM 4532 C C . TYR A 1 572 ? -0.043 0.005 -20.958 1.00 92.69 572 TYR A C 1
ATOM 4534 O O . TYR A 1 572 ? -0.972 -0.085 -21.770 1.00 92.69 572 TYR A O 1
ATOM 4542 N N . ALA A 1 573 ? -0.189 0.630 -19.787 1.00 89.25 573 ALA A N 1
ATOM 4543 C CA . ALA A 1 573 ? -1.445 1.243 -19.392 1.00 89.25 573 ALA A CA 1
ATOM 4544 C C . ALA A 1 573 ? -1.744 2.510 -20.211 1.00 89.25 573 ALA A C 1
ATOM 4546 O O . ALA A 1 573 ? -0.844 3.277 -20.572 1.00 89.25 573 ALA A O 1
ATOM 4547 N N . PRO A 1 574 ? -3.029 2.771 -20.510 1.00 88.25 574 PRO A N 1
ATOM 4548 C CA . PRO A 1 574 ? -3.428 4.031 -21.114 1.00 88.25 574 PRO A CA 1
ATOM 4549 C C . PRO A 1 574 ? -3.241 5.187 -20.127 1.00 88.25 574 PRO A C 1
ATOM 4551 O O . PRO A 1 574 ? -3.484 5.047 -18.932 1.00 88.25 574 PRO A O 1
ATOM 4554 N N . GLN A 1 575 ? -2.916 6.369 -20.645 1.00 86.50 575 GLN A N 1
ATOM 4555 C CA . GLN A 1 575 ? -2.910 7.596 -19.851 1.00 86.50 575 GLN A CA 1
ATOM 4556 C C . GLN A 1 575 ? -4.333 8.031 -19.485 1.00 86.50 575 GLN A C 1
ATOM 4558 O O . GLN A 1 575 ? -5.277 7.870 -20.268 1.00 86.50 575 GLN A O 1
ATOM 4563 N N . CYS A 1 576 ? -4.490 8.643 -18.312 1.00 86.56 576 CYS A N 1
ATOM 4564 C CA . CYS A 1 576 ? -5.767 9.231 -17.929 1.00 86.56 576 CYS A CA 1
ATOM 4565 C C . CYS A 1 576 ? -6.091 10.451 -18.805 1.00 86.56 576 CYS A C 1
ATOM 4567 O O . CYS A 1 576 ? -5.380 11.453 -18.790 1.00 86.56 576 CYS A O 1
ATOM 4569 N N . ASN A 1 577 ? -7.218 10.396 -19.519 1.00 84.81 577 ASN A N 1
ATOM 4570 C CA . ASN A 1 577 ? -7.777 11.540 -20.235 1.00 84.81 577 ASN A CA 1
ATOM 4571 C C . ASN A 1 577 ? -9.025 12.058 -19.507 1.00 84.81 577 ASN A C 1
ATOM 4573 O O . ASN A 1 577 ? -10.143 11.603 -19.762 1.00 84.81 577 ASN A O 1
ATOM 4577 N N . LEU A 1 578 ? -8.827 13.038 -18.620 1.00 77.81 578 LEU A N 1
ATOM 4578 C CA . LEU A 1 578 ? -9.903 13.649 -17.832 1.00 77.81 578 LEU A CA 1
ATOM 4579 C C . LEU A 1 578 ? -11.007 14.270 -18.704 1.00 77.81 578 LEU A C 1
ATOM 4581 O O . LEU A 1 578 ? -12.181 14.204 -18.347 1.00 77.81 578 LEU A O 1
ATOM 4585 N N . SER A 1 579 ? -10.655 14.826 -19.866 1.00 74.12 579 SER A N 1
ATOM 4586 C CA . SER A 1 579 ? -11.608 15.460 -20.788 1.00 74.12 579 SER A CA 1
ATOM 4587 C C . SER A 1 579 ? -12.541 14.460 -21.477 1.00 74.12 579 SER A C 1
ATOM 4589 O O . SER A 1 579 ? -13.603 14.846 -21.960 1.00 74.12 579 SER A O 1
ATOM 4591 N N . ALA A 1 580 ? -12.174 13.176 -21.519 1.00 67.00 580 ALA A N 1
ATOM 4592 C CA . ALA A 1 580 ? -12.980 12.110 -22.112 1.00 67.00 580 ALA A CA 1
ATOM 4593 C C . ALA A 1 580 ? -13.922 11.416 -21.105 1.00 67.00 580 ALA A C 1
ATOM 4595 O O . ALA A 1 580 ? -14.678 10.516 -21.486 1.00 67.00 580 ALA A O 1
ATOM 4596 N N . ILE A 1 581 ? -13.898 11.811 -19.825 1.00 67.00 581 ILE A N 1
ATOM 4597 C CA . ILE A 1 581 ? -14.734 11.204 -18.784 1.00 67.00 581 ILE A CA 1
ATOM 4598 C C . ILE A 1 581 ? -16.187 11.638 -18.982 1.00 67.00 581 ILE A C 1
ATOM 4600 O O . ILE A 1 581 ? -16.561 12.784 -18.737 1.00 67.00 581 ILE A O 1
ATOM 4604 N N . LYS A 1 582 ? -17.035 10.697 -19.408 1.00 61.81 582 LYS A N 1
ATOM 4605 C CA . LYS A 1 582 ? -18.481 10.918 -19.521 1.00 61.81 582 LYS A CA 1
ATOM 4606 C C . LYS A 1 582 ? -19.145 10.835 -18.137 1.00 61.81 582 LYS A C 1
ATOM 4608 O O . LYS A 1 582 ? -19.038 9.779 -17.497 1.00 61.81 582 LYS A O 1
ATOM 4613 N N . PRO A 1 583 ? -19.870 11.882 -17.692 1.00 59.12 583 PRO A N 1
ATOM 4614 C CA . PRO A 1 583 ? -20.664 11.835 -16.467 1.00 59.12 583 PRO A CA 1
ATOM 4615 C C . PRO A 1 583 ? -21.668 10.674 -16.497 1.00 59.12 583 PRO A C 1
ATOM 4617 O O . PRO A 1 583 ? -22.307 10.438 -17.520 1.00 59.12 583 PRO A O 1
ATOM 4620 N N . GLY A 1 584 ? -21.816 9.957 -15.379 1.00 56.56 584 GLY A N 1
ATOM 4621 C CA . GLY A 1 584 ? -22.855 8.931 -15.210 1.00 56.56 584 GLY A CA 1
ATOM 4622 C C . GLY A 1 584 ? -22.553 7.548 -15.799 1.00 56.56 584 GLY A C 1
ATOM 4623 O O . GLY A 1 584 ? -23.445 6.707 -15.834 1.00 56.56 584 GLY A O 1
ATOM 4624 N N . SER A 1 585 ? -21.323 7.278 -16.251 1.00 61.53 585 SER A N 1
ATOM 4625 C CA . SER A 1 585 ? -20.917 5.904 -16.583 1.00 61.53 585 SER A CA 1
ATOM 4626 C C . SER A 1 585 ? -20.462 5.152 -15.327 1.00 61.53 585 SER A C 1
ATOM 4628 O O . SER A 1 585 ? -19.598 5.628 -14.589 1.00 61.53 585 SER A O 1
ATOM 4630 N N . ASN A 1 586 ? -21.042 3.974 -15.083 1.00 64.44 586 ASN A N 1
ATOM 4631 C CA . ASN A 1 586 ? -20.632 3.107 -13.978 1.00 64.44 586 ASN A CA 1
ATOM 4632 C C . ASN A 1 586 ? -19.194 2.613 -14.192 1.00 64.44 586 ASN A C 1
ATOM 4634 O O . ASN A 1 586 ? -18.760 2.394 -15.329 1.00 64.44 586 ASN A O 1
ATOM 4638 N N . GLY A 1 587 ? -18.450 2.441 -13.096 1.00 62.31 587 GLY A N 1
ATOM 4639 C CA . GLY A 1 587 ? -17.144 1.791 -13.144 1.00 62.31 587 GLY A CA 1
ATOM 4640 C C . GLY A 1 587 ? -17.270 0.345 -13.633 1.00 62.31 587 GLY A C 1
ATOM 4641 O O . GLY A 1 587 ? -18.276 -0.318 -13.385 1.00 62.31 587 GLY A O 1
ATOM 4642 N N . ASN A 1 588 ? -16.254 -0.153 -14.338 1.00 73.81 588 ASN A N 1
ATOM 4643 C CA . ASN A 1 588 ? -16.156 -1.567 -14.690 1.00 73.81 588 ASN A CA 1
ATOM 4644 C C . ASN A 1 588 ? -14.968 -2.165 -13.951 1.00 73.81 588 ASN A C 1
ATOM 4646 O O . ASN A 1 588 ? -13.827 -1.798 -14.218 1.00 73.81 588 ASN A O 1
ATOM 4650 N N . ILE A 1 589 ? -15.238 -3.121 -13.067 1.00 73.00 589 ILE A N 1
ATOM 4651 C CA . ILE A 1 589 ? -14.194 -3.773 -12.290 1.00 73.00 589 ILE A CA 1
ATOM 4652 C C . ILE A 1 589 ? -13.213 -4.570 -13.150 1.00 73.00 589 ILE A C 1
ATOM 4654 O O . ILE A 1 589 ? -12.063 -4.732 -12.770 1.00 73.00 589 ILE A O 1
ATOM 4658 N N . MET A 1 590 ? -13.624 -5.071 -14.311 1.00 73.31 590 MET A N 1
ATOM 4659 C CA . MET A 1 590 ? -12.757 -5.912 -15.138 1.00 73.31 590 MET A CA 1
ATOM 4660 C C . MET A 1 590 ? -11.678 -5.108 -15.861 1.00 73.31 590 MET A C 1
ATOM 4662 O O . MET A 1 590 ? -10.611 -5.646 -16.136 1.00 73.31 590 MET A O 1
ATOM 4666 N N . ASN A 1 591 ? -11.914 -3.819 -16.105 1.00 79.81 591 ASN A N 1
ATOM 4667 C CA . ASN A 1 591 ? -10.983 -2.973 -16.839 1.00 79.81 591 ASN A CA 1
ATOM 4668 C C . ASN A 1 591 ? -10.212 -2.075 -15.873 1.00 79.81 591 ASN A C 1
ATOM 4670 O O . ASN A 1 591 ? -10.767 -1.565 -14.900 1.00 79.81 591 ASN A O 1
ATOM 4674 N N . PHE A 1 592 ? -8.925 -1.880 -16.138 1.00 85.00 592 PHE A N 1
ATOM 4675 C CA . PHE A 1 592 ? -8.153 -0.858 -15.446 1.00 85.00 592 PHE A CA 1
ATOM 4676 C C . PHE A 1 592 ? -8.632 0.534 -15.882 1.00 85.00 592 PHE A C 1
ATOM 4678 O O . PHE A 1 592 ? -8.839 0.779 -17.072 1.00 85.00 592 PHE A O 1
ATOM 4685 N N . ASP A 1 593 ? -8.842 1.425 -14.913 1.00 88.06 593 ASP A N 1
ATOM 4686 C CA . ASP A 1 593 ? -9.217 2.818 -15.152 1.00 88.06 593 ASP A CA 1
ATOM 4687 C C . ASP A 1 593 ? -8.067 3.727 -14.687 1.00 88.06 593 ASP A C 1
ATOM 4689 O O . ASP A 1 593 ? -7.884 3.890 -13.471 1.00 88.06 593 ASP A O 1
ATOM 4693 N N . PRO A 1 594 ? -7.309 4.339 -15.617 1.00 88.56 594 PRO A N 1
ATOM 4694 C CA . PRO A 1 594 ? -6.173 5.188 -15.266 1.00 88.56 594 PRO A CA 1
ATOM 4695 C C . PRO A 1 594 ? -6.595 6.478 -14.549 1.00 88.56 594 PRO A C 1
ATOM 4697 O O . PRO A 1 594 ? -5.770 7.141 -13.929 1.00 88.56 594 PRO A O 1
ATOM 4700 N N . CYS A 1 595 ? -7.878 6.853 -14.601 1.00 90.50 595 CYS A N 1
ATOM 4701 C CA . CYS A 1 595 ? -8.399 8.045 -13.937 1.00 90.50 595 CYS A CA 1
ATOM 4702 C C . CYS A 1 595 ? -8.956 7.774 -12.534 1.00 90.50 595 CYS A C 1
ATOM 4704 O O . CYS A 1 595 ? -9.382 8.704 -11.844 1.00 90.50 595 CYS A O 1
ATOM 4706 N N . SER A 1 596 ? -8.942 6.519 -12.084 1.00 90.44 596 SER A N 1
ATOM 4707 C CA . SER A 1 596 ? -9.558 6.089 -10.825 1.00 90.44 596 SER A CA 1
ATOM 4708 C C . SER A 1 596 ? -9.081 6.874 -9.594 1.00 90.44 596 SER A C 1
ATOM 4710 O O . SER A 1 596 ? -9.901 7.233 -8.744 1.00 90.44 596 SER A O 1
ATOM 4712 N N . GLY A 1 597 ? -7.799 7.253 -9.530 1.00 92.50 597 GLY A N 1
ATOM 4713 C CA . GLY A 1 597 ? -7.258 8.084 -8.447 1.00 92.50 597 GLY A CA 1
ATOM 4714 C C . GLY A 1 597 ? -7.953 9.446 -8.301 1.00 92.50 597 GLY A C 1
ATOM 4715 O O . GLY A 1 597 ? -8.177 9.913 -7.182 1.00 92.50 597 GLY A O 1
ATOM 4716 N N . PHE A 1 598 ? -8.388 10.065 -9.405 1.00 93.31 598 PHE A N 1
ATOM 4717 C CA . PHE A 1 598 ? -9.135 11.329 -9.364 1.00 93.31 598 PHE A CA 1
ATOM 4718 C C . PHE A 1 598 ? -10.539 11.146 -8.787 1.00 93.31 598 PHE A C 1
ATOM 4720 O O . PHE A 1 598 ? -11.004 11.982 -8.010 1.00 93.31 598 PHE A O 1
ATOM 4727 N N . HIS A 1 599 ? -11.200 10.038 -9.125 1.00 93.94 599 HIS A N 1
ATOM 4728 C CA . HIS A 1 599 ? -12.515 9.701 -8.585 1.00 93.94 599 HIS A CA 1
ATOM 4729 C C . HIS A 1 599 ? -12.447 9.491 -7.072 1.00 93.94 599 HIS A C 1
ATOM 4731 O O . HIS A 1 599 ? -13.257 10.060 -6.339 1.00 93.94 599 HIS A O 1
ATOM 4737 N N . VAL A 1 600 ? -11.432 8.767 -6.593 1.00 96.81 600 VAL A N 1
ATOM 4738 C CA . VAL A 1 600 ? -11.186 8.572 -5.157 1.00 96.81 600 VAL A CA 1
ATOM 4739 C C . VAL A 1 600 ? -10.907 9.888 -4.447 1.00 96.81 600 VAL A C 1
ATOM 4741 O O . VAL A 1 600 ? -11.536 10.167 -3.427 1.00 96.81 600 VAL A O 1
ATOM 4744 N N . LYS A 1 601 ? -10.034 10.737 -5.005 1.00 96.81 601 LYS A N 1
ATOM 4745 C CA . LYS A 1 601 ? -9.766 12.064 -4.439 1.00 96.81 601 LYS A CA 1
ATOM 4746 C C . LYS A 1 601 ? -11.040 12.900 -4.337 1.00 96.81 601 LYS A C 1
ATOM 4748 O O . LYS A 1 601 ? -11.253 13.541 -3.311 1.00 96.81 601 LYS A O 1
ATOM 4753 N N . SER A 1 602 ? -11.893 12.882 -5.362 1.00 96.69 602 SER A N 1
ATOM 4754 C CA . SER A 1 602 ? -13.196 13.558 -5.327 1.00 96.69 602 SER A CA 1
ATOM 4755 C C . SER A 1 602 ? -14.078 13.010 -4.202 1.00 96.69 602 SER A C 1
ATOM 4757 O O . SER A 1 602 ? -14.601 13.783 -3.402 1.00 96.69 602 SER A O 1
ATOM 4759 N N . TYR A 1 603 ? -14.205 11.687 -4.103 1.00 98.25 603 TYR A N 1
ATOM 4760 C CA . TYR A 1 603 ? -15.077 11.023 -3.136 1.00 98.25 603 TYR A CA 1
ATOM 4761 C C . TYR A 1 603 ? -14.652 11.259 -1.682 1.00 98.25 603 TYR A C 1
ATOM 4763 O O . TYR A 1 603 ? -15.473 11.665 -0.860 1.00 98.25 603 TYR A O 1
ATOM 4771 N N . LEU A 1 604 ? -13.364 11.085 -1.367 1.00 98.56 604 LEU A N 1
ATOM 4772 C CA . LEU A 1 604 ? -12.832 11.254 -0.007 1.00 98.56 604 LEU A CA 1
ATOM 4773 C C . LEU A 1 604 ? -12.810 12.719 0.464 1.00 98.56 604 LEU A C 1
ATOM 4775 O O . LEU A 1 604 ? -12.708 12.980 1.661 1.00 98.56 604 LEU A O 1
ATOM 4779 N N . ASN A 1 605 ? -12.964 13.686 -0.445 1.00 98.44 605 ASN A N 1
ATOM 4780 C CA . ASN A 1 605 ? -13.127 15.103 -0.103 1.00 98.44 605 ASN A CA 1
ATOM 4781 C C . ASN A 1 605 ? -14.596 15.534 0.085 1.00 98.44 605 ASN A C 1
ATOM 4783 O O . ASN A 1 605 ? -14.860 16.694 0.403 1.00 98.44 605 ASN A O 1
ATOM 4787 N N . LEU A 1 606 ? -15.576 14.636 -0.073 1.00 98.50 606 LEU A N 1
ATOM 4788 C CA . LEU A 1 606 ? -16.970 14.952 0.243 1.00 98.50 606 LEU A CA 1
ATOM 4789 C C . LEU A 1 606 ? -17.171 15.005 1.764 1.00 98.50 606 LEU A C 1
ATOM 4791 O O . LEU A 1 606 ? -16.931 14.021 2.460 1.00 98.50 606 LEU A O 1
ATOM 4795 N N . ALA A 1 607 ? -17.726 16.107 2.278 1.00 98.44 607 ALA A N 1
ATOM 4796 C CA . ALA A 1 607 ? -17.959 16.291 3.717 1.00 98.44 607 ALA A CA 1
ATOM 4797 C C . ALA A 1 607 ? -18.772 15.145 4.353 1.00 98.44 607 ALA A C 1
ATOM 4799 O O . ALA A 1 607 ? -18.426 14.648 5.420 1.00 98.44 607 ALA A O 1
ATOM 4800 N N . LYS A 1 608 ? -19.813 14.661 3.659 1.00 98.31 608 LYS A N 1
ATOM 4801 C CA . LYS A 1 608 ? -20.620 13.513 4.108 1.00 98.31 608 LYS A CA 1
ATOM 4802 C C . LYS A 1 608 ? -19.826 12.203 4.185 1.00 98.31 608 LYS A C 1
ATOM 4804 O O . LYS A 1 608 ? -20.154 11.350 4.999 1.00 98.31 608 LYS A O 1
ATOM 4809 N N . VAL A 1 609 ? -18.815 12.034 3.329 1.00 98.69 609 VAL A N 1
ATOM 4810 C CA . VAL A 1 609 ? -17.954 10.844 3.310 1.00 98.69 609 VAL A CA 1
ATOM 4811 C C . VAL A 1 609 ? -16.980 10.906 4.478 1.00 98.69 609 VAL A C 1
ATOM 4813 O O . VAL A 1 609 ? -16.887 9.938 5.222 1.00 98.69 609 VAL A O 1
ATOM 4816 N N . GLN A 1 610 ? -16.337 12.055 4.705 1.00 98.69 610 GLN A N 1
ATOM 4817 C CA . GLN A 1 610 ? -15.463 12.246 5.868 1.00 98.69 610 GLN A CA 1
ATOM 4818 C C . GLN A 1 610 ? -16.223 12.056 7.184 1.00 98.69 610 GLN A C 1
ATOM 4820 O O . GLN A 1 610 ? -15.751 11.337 8.057 1.00 98.69 610 GLN A O 1
ATOM 4825 N N . ALA A 1 611 ? -17.439 12.603 7.289 1.00 98.50 611 ALA A N 1
ATOM 4826 C CA . ALA A 1 611 ? -18.299 12.391 8.449 1.00 98.50 611 ALA A CA 1
ATOM 4827 C C . ALA A 1 611 ? -18.655 10.907 8.656 1.00 98.50 611 ALA A C 1
ATOM 4829 O O . ALA A 1 611 ? -18.596 10.427 9.781 1.00 98.50 611 ALA A O 1
ATOM 4830 N N . ALA A 1 612 ? -18.982 10.167 7.589 1.00 98.44 612 ALA A N 1
ATOM 4831 C CA . ALA A 1 612 ? -19.283 8.735 7.684 1.00 98.44 612 ALA A CA 1
ATOM 4832 C C . ALA A 1 612 ? -18.065 7.885 8.081 1.00 98.44 612 ALA A C 1
ATOM 4834 O O . ALA A 1 612 ? -18.230 6.847 8.709 1.00 98.44 612 ALA A O 1
ATOM 4835 N N . PHE A 1 613 ? -16.859 8.330 7.725 1.00 98.62 613 PHE A N 1
ATOM 4836 C CA . PHE A 1 613 ? -15.591 7.734 8.144 1.00 98.62 613 PHE A CA 1
ATOM 4837 C C . PHE A 1 613 ? -15.125 8.181 9.534 1.00 98.62 613 PHE A C 1
ATOM 4839 O O . PHE A 1 613 ? -14.054 7.762 9.968 1.00 98.62 613 PHE A O 1
ATOM 4846 N N . HIS A 1 614 ? -15.881 9.048 10.215 1.00 98.44 614 HIS A N 1
ATOM 4847 C CA . HIS A 1 614 ? -15.474 9.672 11.479 1.00 98.44 614 HIS A CA 1
ATOM 4848 C C . HIS A 1 614 ? -14.144 10.442 11.365 1.00 98.44 614 HIS A C 1
ATOM 4850 O O . HIS A 1 614 ? -13.411 10.612 12.340 1.00 98.44 614 HIS A O 1
ATOM 4856 N N . ALA A 1 615 ? -13.819 10.911 10.157 1.00 98.00 615 ALA A N 1
ATOM 4857 C CA . ALA A 1 615 ? -12.619 11.679 9.864 1.00 98.00 615 ALA A CA 1
ATOM 4858 C C . ALA A 1 615 ? -12.819 13.161 10.210 1.00 98.00 615 ALA A C 1
ATOM 4860 O O . ALA A 1 615 ? -13.907 13.724 10.042 1.00 98.00 615 ALA A O 1
ATOM 4861 N N . LYS A 1 616 ? -11.749 13.826 10.659 1.00 95.94 616 LYS A N 1
ATOM 4862 C CA . LYS A 1 616 ? -11.757 15.285 10.826 1.00 95.94 616 LYS A CA 1
ATOM 4863 C C . LYS A 1 616 ? -11.873 15.949 9.454 1.00 95.94 616 LYS A C 1
ATOM 4865 O O . LYS A 1 616 ? -11.232 15.511 8.501 1.00 95.94 616 LYS A O 1
ATOM 4870 N N . ALA A 1 617 ? -12.650 17.031 9.377 1.00 95.50 617 ALA A N 1
ATOM 4871 C CA . ALA A 1 617 ? -12.808 17.796 8.145 1.00 95.50 617 ALA A CA 1
ATOM 4872 C C . ALA A 1 617 ? -11.444 18.311 7.653 1.00 95.50 617 ALA A C 1
ATOM 4874 O O . ALA A 1 617 ? -10.810 19.132 8.315 1.00 95.50 617 ALA A O 1
ATOM 4875 N N . THR A 1 618 ? -10.990 17.821 6.502 1.00 94.25 618 THR A N 1
ATOM 4876 C CA . THR A 1 618 ? -9.691 18.178 5.918 1.00 94.25 618 THR A CA 1
ATOM 4877 C C . THR A 1 618 ? -9.725 18.074 4.397 1.00 94.25 618 THR A C 1
ATOM 4879 O O . THR A 1 618 ? -10.632 17.478 3.812 1.00 94.25 618 THR A O 1
ATOM 4882 N N . LYS A 1 619 ? -8.712 18.636 3.738 1.00 95.44 619 LYS A N 1
ATOM 4883 C CA . LYS A 1 619 ? -8.480 18.410 2.315 1.00 95.44 619 LYS A CA 1
ATOM 4884 C C . LYS A 1 619 ? -7.624 17.161 2.140 1.00 95.44 619 LYS A C 1
ATOM 4886 O O . LYS A 1 619 ? -6.406 17.214 2.278 1.00 95.44 619 LYS A O 1
ATOM 4891 N N . TRP A 1 620 ? -8.270 16.043 1.838 1.00 97.38 620 TRP A N 1
ATOM 4892 C CA . TRP A 1 620 ? -7.597 14.764 1.657 1.00 97.38 620 TRP A CA 1
ATOM 4893 C C . TRP A 1 620 ? -6.793 14.736 0.344 1.00 97.38 620 TRP A C 1
ATOM 4895 O O . TRP A 1 620 ? -7.282 15.163 -0.713 1.00 97.38 620 TRP A O 1
ATOM 4905 N N . SER A 1 621 ? -5.576 14.191 0.395 1.00 94.31 621 SER A N 1
ATOM 4906 C CA . SER A 1 621 ? -4.724 13.897 -0.762 1.00 94.31 621 SER A CA 1
ATOM 4907 C C . SER A 1 621 ? -4.240 12.447 -0.734 1.00 94.31 621 SER A C 1
ATOM 4909 O O . SER A 1 621 ? -4.142 11.833 0.325 1.00 94.31 621 SER A O 1
ATOM 4911 N N . GLY A 1 622 ? -3.931 11.902 -1.917 1.00 89.50 622 GLY A N 1
ATOM 4912 C CA . GLY A 1 622 ? -3.473 10.517 -2.054 1.00 89.50 622 GLY A CA 1
ATOM 4913 C C . GLY A 1 622 ? -2.081 10.277 -1.479 1.00 89.50 622 GLY A C 1
ATOM 4914 O O . GLY A 1 622 ? -1.876 9.258 -0.833 1.00 89.50 622 GLY A O 1
ATOM 4915 N N . CYS A 1 623 ? -1.150 11.213 -1.675 1.00 92.06 623 CYS A N 1
ATOM 4916 C CA . CYS A 1 623 ? 0.164 11.210 -1.031 1.00 92.06 623 CYS A CA 1
ATOM 4917 C C . CYS A 1 623 ? 0.480 12.605 -0.474 1.00 92.06 623 CYS A C 1
ATOM 4919 O O . CYS A 1 623 ? -0.112 13.593 -0.938 1.00 92.06 623 CYS A O 1
ATOM 4921 N N . ARG A 1 624 ? 1.384 12.682 0.506 1.00 80.88 624 ARG A N 1
ATOM 4922 C CA . ARG A 1 624 ? 1.893 13.935 1.073 1.00 80.88 624 ARG A CA 1
ATOM 4923 C C . ARG A 1 624 ? 3.388 13.866 1.342 1.00 80.88 624 ARG A C 1
ATOM 4925 O O . ARG A 1 624 ? 3.808 12.863 1.955 1.00 80.88 624 ARG A O 1
#

Foldseek 3Di:
DDDDDDDDDDPDDDDDDDDDDDDDDDDDDDDDDDDDDDDDDDDDDDDDDDDDDDDDDDDDDDDDDDDDDDDDDDDDDDDDDDDDDDPDDDDDDDDDDDDDDDDDPVVVVVVVVVLVVVVPDDDDDPFLLLLVVVVLVVLFAEEEEEECQFLQLHPQLVVLSVVVNVFDWPADKAFADDQLDGQFIWTDTRSYIYTYGYQAFFQRLQGPVQSVLQCVLCVQVVHDGHRDRDHPPPPDDDPDPPDDPPVVVVVVVPPPDDDDDDDDDDPVVVVVVVVVVVPPDPDDDHPCVVPCPPPVDPDDQDADDLPCVLVVQWFPDFFQEDPDDQWTKGWDWDQRDVVQSWIKIKIKIAASPPSLAAFEEEEDEPSPFFFLCLCVQARGANQWHFWLQLGHIDGQPSHNNNRHTYMGIRDDAVRFQTHTNPPVCVVPDDLVVRLSSVLSRVQNVCVNVVSNLQGAYEYEYGEQCLSVRSSNVVVLVVCLVDPVGRRHNYRHYYYGSYDTAVLSSLLSSLVSCVVVVLDDPVLNVQLVVQQDSPHPCRQSPDPPPDPSNVSNVVSSVRSVVSNPPADSSGRPDDAADPVPRDPPDTDDSNDNHNCRSVSSQSNSLDPSNCVSNNGDNDNGDRGD

Radius of gyration: 30.22 Å; Cα contacts (8 Å, |Δi|>4): 948; chains: 1; bounding box: 63×117×81 Å

Secondary structure (DSSP, 8-state):
----PPP---S-------------------------------------------------------------------------S-S-----------------HHHHHHHHHHHHHHTS-S-----HHHHHHHHHHTT--EEEEEESS-SSS-HHHHHHHHHHTTPPEEEEEEEEEETTEEEEEEEEESSBEEEEETT--SSHHHHSHHHHHHHHHHHHTT-PPP-S---GGGSS-S---SSSTTTSTTTSTTS-----------THHHHHHHHHHTT----PPPTTTTTTTTTTS-PPPP----TTHHHHTB-S--TTPPS---S-EEEEEEEEETTTTEEEEEEEE--TTTTTTSPEEEEE--TTTB-IIIIIIIIISSSEEE-TTSS-EEE-TT-GGGTSEEEEEE-STTSTT-B-S-GGGGTS--HHHHHHHHHHHHHHHHHHSGGGTTS-EEEEEETTHHHHHHHHHHHHHHHTT-TTSPPP-EEEEEEES----HHHHHHHHHHHHHHTTSS-HHHHHHHHHH---SSHHHHH-TTSS-HHHHHHHHHHHHHHHHH-S--TT-TTSPPP-GGG--TTPPP-TTS--TTHHHHHHHHHT-HHHHHHTT--S----SB-

InterPro domains:
  IPR001563 Peptidase S10, serine carboxypeptidase [PF00450] (2-109)
  IPR001563 Peptidase S10, serine carboxypeptidase [PF00450] (145-222)
  IPR001563 Peptidase S10, serine carboxypeptidase [PF00450] (319-623)
  IPR001563 Peptidase S10, serine carboxypeptidase [PR00724] (396-408)
  IPR001563 Peptidase S10, serine carboxypeptidase [PR00724] (409-419)
  IPR001563 Peptidase S10, serine carboxypeptidase [PR00724] (445-470)
  IPR001563 Peptidase S10, serine carboxypeptidase [PTHR11802] (316-623)
  IPR018202 Serine carboxypeptidase, serine active site [PS00131] (62-69)
  IPR018202 Serine carboxypeptidase, serine active site [PS00131] (459-466)
  IPR029058 Alpha/Beta hydrolase fold [G3DSA:3.40.50.1820] (1-124)
  IPR029058 Alpha/Beta hydrolase fold [G3DSA:3.40.50.1820] (307-583)
  IPR029058 Alpha/Beta hydrolase fold [SSF53474] (1-223)
  IPR029058 Alpha/Beta hydrolase fold [SSF53474] (315-623)